Protein 6B2Y (pdb70)

Foldseek 3Di:
DWFQFPVRDIWDADPAFQAEEEAAALCLQLQLLQQFQCSCRRYQEYACCCCPVAVLVVVQCCVVPVCVLVRAHDDVPDVSNPDDVPVPSPGREYEEEDDVVVPVSCVVVPRIYHYAFCAFAVPVGLLVRLCRCCVRNVRNVSSVVVSVLLVVLLCVQQVPLVPDDLVVAFEEAEAEQQQQDDFGRKGFECHQCVNLCVSLNHHYPCNVVDPGGIDGDHLVVVQVVLTQAYEYEHDDDQPDPGAGAHWHQAADQVSRVVNQVVSCPDPSSVVRPNSVVFRYKYFYNCLSTHSVVSLVSQVSNCSRCVPVCVVPDSVVSVQCSCVPRHNGGGHIGGMHGD/DWDQFPVRDIWDADPAFQAEEEAAQVCLQLQQLQQFQRSCRRHQAYACCCCPVAVLVVVLCCVVVVCSVVHHHPVDLVCPCVSVGQAYEEEPVSVVVCVVVVRTYHYAFCAAQNVPGLLVRLCRCCVRNVRNVSSVVVSVLLVVLLCLQCVPQVPDDLVPAFEEWEWEQFFLDLDTAKGFENTQCVVLCVSLNHHYPCHVPDPGGIDGDDLVVVQVVLTLAYEYEEDDDFPDDGQGAHWHQAADLVRRQVSVVVSCPDPSSVPRPCSVVFRYKYFYNCLSTHSVVSLVSQVSNCSRPVVSCVVPDSVVSVQVSCVNGHNGGRHIGGMHTHD

Secondary structure (DSSP, 8-state):
-EEE-TTS-EEE--S----EEESSGGGHHHHHTTSTT-TTTTEEEEETHHHHH-HHHHHHHHHH-GGGGGSPEESS----B--SS--TT--SEEEEE---HHHHHHHHTT--EEEE-SSS-HHHHHHHHHHHHHHHTT-HHHHHHHHHHHHHHHHHHHHHHTTS-GGGSPEEEEETTTTTSSSS-EEE-SSTHHHHHHHTT-EETTGGG-SSSEEE--HHHHHHH--SEEEEEE-BPTT-SS-S-B-BTT--HHHHHHHHHHHHTSTTGGG-HHHHTT-EEEEEGGGGG-GGGHHHHHHHHHHH-TTTTTT--HHHHHHHHHHHH-SS---SBSEEE-/-EEE-TTS-EEEPPS----EEESSGGGHHHHHTTSTT-TTTTEEEE-THHHHH-HHHHHHHHHH-GGGGGSPB---TTGGGGG--SEEEEE--HHHHHHHTT--EEEE-SSSSHHHHHHHHHHHHHHHTT-HHHHHHHHHHHHHHHHHHHHHHTT--GGGSPEEEEETTTTSSS---EEE-SSTHHHHHHHTT-EETTTTT-SSSEEE--HHHHHHH--SEEEEEE-BPTT-SS-S-B-BTT--HHHHHHHHHHHHTSTTGGG-HHHHTT-EEEEEGGGGGSGGGHHHHHHHHHHHSTTTTTT--HHHHHHHHHHHH-SS---SBSEEE--

Radius of gyration: 27.74 Å; Cα contacts (8 Å, |Δi|>4): 1372; chains: 2; bounding box: 59×57×84 Å

Organism: Yersinia pestis (NCBI:txid632)

Nearest PDB structures (foldseek):
  6b2y-assembly2_B  TM=1.003E+00  e=1.185E-76  Yersinia pestis
  6b2x-assembly2_B  TM=9.820E-01  e=2.116E-69  Yersinia pestis
  6b2y-assembly1_A  TM=9.822E-01  e=1.442E-68  Yersinia pestis
  6b2x-assembly1_A  TM=9.790E-01  e=1.641E-66  Yersinia pestis
  4mo9-assembly1_A  TM=8.850E-01  e=3.840E-32  Veillonella parvula DSM 2008

Solvent-accessible surface area: 27717 Å² total; per-residue (Å²): 91,34,2,39,7,37,51,51,69,107,13,92,12,52,92,169,3,101,94,0,0,0,8,44,0,34,4,2,8,0,0,1,2,2,15,33,124,118,2,9,88,4,9,19,0,1,25,0,26,0,73,115,86,5,60,3,16,16,32,48,6,94,88,122,23,94,97,1,75,143,16,38,6,3,46,125,57,37,126,48,6,70,6,114,167,78,35,102,25,108,17,41,0,0,0,15,11,38,134,133,161,30,22,134,55,4,92,178,77,64,24,25,2,0,31,0,2,1,44,33,24,1,42,76,25,0,1,5,0,0,19,5,0,0,26,0,0,65,70,94,109,71,2,29,70,0,2,38,22,0,18,90,7,0,30,103,0,21,62,51,7,50,102,15,61,100,134,150,39,19,20,0,0,0,2,13,123,1,16,41,75,156,135,36,3,18,1,0,1,102,3,0,0,1,16,0,0,47,16,0,0,4,71,4,28,0,86,140,78,17,133,31,21,71,29,80,6,91,37,119,111,0,55,77,42,157,3,77,9,0,0,0,0,5,28,64,33,46,77,50,150,51,82,13,0,17,0,0,7,91,1,65,85,126,59,0,52,58,12,0,87,159,4,11,48,61,183,16,1,60,95,6,79,1,21,102,88,59,78,3,16,0,0,8,16,9,1,32,20,0,1,15,0,0,0,0,0,0,2,0,0,63,16,15,21,88,155,85,2,78,138,14,68,8,138,116,7,16,54,32,0,21,92,112,14,18,15,12,137,37,45,43,12,13,31,29,106,56,116,84,18,94,6,44,48,55,66,106,7,89,16,35,87,49,5,64,77,0,0,0,13,50,0,40,8,2,9,1,0,1,1,1,14,21,111,84,2,10,85,14,12,27,0,0,69,6,13,0,73,133,111,5,60,5,17,13,36,42,6,93,86,108,31,83,90,0,35,136,15,34,47,37,95,66,87,126,116,0,76,104,30,90,11,29,0,0,0,19,14,96,159,33,20,115,48,0,82,149,50,65,18,28,2,0,30,0,2,5,113,78,24,0,58,150,29,2,30,62,0,0,96,9,0,0,91,0,0,78,33,58,9,27,0,24,2,0,15,27,5,9,63,17,5,6,14,75,0,24,26,36,8,121,153,32,68,124,130,146,42,18,19,0,0,0,2,20,135,1,9,48,61,171,140,42,1,22,2,0,1,129,1,7,0,0,2,0,0,56,44,0,1,3,53,2,28,0,58,133,100,26,145,34,41,96,26,104,11,95,40,123,127,1,47,69,45,150,4,76,5,0,0,0,0,5,32,61,38,36,84,61,145,57,86,12,1,18,0,0,5,90,1,57,73,130,69,0,29,64,13,0,77,162,8,11,48,52,180,9,0,59,90,5,77,2,22,101,84,49,78,1,18,0,0,9,13,15,3,18,22,0,1,16,0,0,1,0,0,0,2,0,0,58,14,12,13,87,149,69,4,80,132,14,52,8,114,128,8,14,48,24,0,21,61,18,7,19,7,8,120,43,40,39,14,12,45,22,84,20,190

InterPro domains:
  IPR002491 ABC transporter periplasmic binding domain [PF01497] (113-329)
  IPR002491 ABC transporter periplasmic binding domain [PS50983] (57-358)
  IPR050902 ABC Transporter Solute-Binding [PTHR30535] (15-379)

B-factor: mean 31.16, std 11.43, range [12.39, 84.7]

Sequence (669 aa):
ATVTDMAGRTVTIPAKVERILLGEGRLFYAVSLLEGNKPLDRIVGWQGDFRKLDPQTYAIYKAKFPQIDQIPLIGNTTDSISPEKVLTLNPDIAIFGLSSELVKQLEKAGVPVVFVDFRNSPLKNTLPSMRLLGKALHREQQAENYINFYQDNVDKVTDITNKIPEDKKPSVFIELRAGASEECCGTAGKGNMGDFIDQAGGNNIAKNLLPGSLGTVNLEKVLAAKPDIYIASGGKSPGSDAPGVVLGAQVTPEQAQASLQKILGRKGINTLSAVNTGHSYAIWHNYYNSPYNVLAIQSFAKWFYPEQFADLDPKKTMDSLYSQFLAVEPSGTYWIEAATVTDMAGRTVTIPAKVERILLGEGRLFYAVSLLEGNKPLDRIVGWQGDFRKLDPQTYAIYKAKFPQIDQIPLIISPEKVLTLNPDIAIFGLELVKQLEKAGVPVVFVDFRNSPLKNTLPSMRLLGKALHREQQAENYINFYQDNVDKVTDITNKIPEDKKPSVFIELRAGASEECCGTAGKGNMGDFIDQAGGNNIAKNLLPGSLGTVNLEKVLAAKPDIYIASGGKSPGSDAPGVVLGAQVTPEQAQASLQKILGRKGINTLSAVNTGHSYAIWHNYYNSPYNVLAIQSFAKWFYPEQFADLDPKKTMDSLYSQFLAVEPSGTYWIEAK

Structure (mmCIF, N/CA/C/O backbone):
data_6B2Y
#
_entry.id   6B2Y
#
_cell.length_a   46.371
_cell.length_b   97.012
_cell.length_c   74.284
_cell.angle_alpha   90.00
_cell.angle_beta   100.69
_cell.angle_gamma   90.00
#
_symmetry.space_group_name_H-M   'P 1 21 1'
#
loop_
_entity.id
_entity.type
_entity.pdbx_description
1 polymer 'Solute-binding periplasmic protein of iron/siderophore ABC transporter'
2 non-polymer 'SODIUM ION'
3 water water
#
loop_
_atom_site.group_PDB
_atom_site.id
_atom_site.type_symbol
_atom_site.label_atom_id
_atom_site.label_alt_id
_atom_site.label_comp_id
_atom_site.label_asym_id
_atom_site.label_entity_id
_atom_site.label_seq_id
_atom_site.pdbx_PDB_ins_code
_atom_site.Cartn_x
_atom_site.Cartn_y
_atom_site.Cartn_z
_atom_site.occupancy
_atom_site.B_iso_or_equiv
_atom_site.auth_seq_id
_atom_site.auth_comp_id
_atom_site.auth_asym_id
_atom_site.auth_atom_id
_atom_site.pdbx_PDB_model_num
ATOM 1 N N . ALA A 1 39 ? 33.314 22.053 19.540 1.00 43.03 1 ALA A N 1
ATOM 2 C CA . ALA A 1 39 ? 34.413 21.707 20.424 1.00 31.09 1 ALA A CA 1
ATOM 3 C C . ALA A 1 39 ? 35.096 22.962 20.951 1.00 27.21 1 ALA A C 1
ATOM 4 O O . ALA A 1 39 ? 36.071 22.861 21.677 1.00 30.17 1 ALA A O 1
ATOM 6 N N . THR A 1 40 ? 34.601 24.142 20.582 1.00 27.03 2 THR A N 1
ATOM 7 C CA . THR A 1 40 ? 35.107 25.384 21.147 1.00 26.35 2 THR A CA 1
ATOM 8 C C . THR A 1 40 ? 34.002 26.130 21.887 1.00 26.51 2 THR A C 1
ATOM 9 O O . THR A 1 40 ? 32.812 25.806 21.783 1.00 24.41 2 THR A O 1
ATOM 13 N N . VAL A 1 41 ? 34.423 27.125 22.673 1.00 20.80 3 VAL A N 1
ATOM 14 C CA . VAL A 1 41 ? 33.534 28.157 23.193 1.00 20.93 3 VAL A CA 1
ATOM 15 C C . VAL A 1 41 ? 34.161 29.511 22.880 1.00 23.64 3 VAL A C 1
ATOM 16 O O . VAL A 1 41 ? 35.381 29.642 22.783 1.00 23.39 3 VAL A O 1
ATOM 20 N N . THR A 1 42 ? 33.322 30.515 22.676 1.00 19.28 4 THR A N 1
ATOM 21 C CA . THR A 1 42 ? 33.775 31.899 22.665 1.00 19.79 4 THR A CA 1
ATOM 22 C C . THR A 1 42 ? 33.463 32.468 24.044 1.00 20.02 4 THR A C 1
ATOM 23 O O . THR A 1 42 ? 32.296 32.478 24.458 1.00 19.22 4 THR A O 1
ATOM 27 N N . ASP A 1 43 ? 34.487 32.934 24.758 1.00 19.68 5 ASP A N 1
ATOM 28 C CA . ASP A 1 43 ? 34.231 33.324 26.143 1.00 20.66 5 ASP A CA 1
ATOM 29 C C . ASP A 1 43 ? 33.916 34.823 26.244 1.00 19.50 5 ASP A C 1
ATOM 30 O O . ASP A 1 43 ? 33.765 35.528 25.241 1.00 18.91 5 ASP A O 1
ATOM 35 N N . MET A 1 44 ? 33.778 35.316 27.480 1.00 18.19 6 MET A N 1
ATOM 36 C CA . MET A 1 44 ? 33.326 36.696 27.648 1.00 19.26 6 MET A CA 1
ATOM 37 C C . MET A 1 44 ? 34.411 37.706 27.314 1.00 21.29 6 MET A C 1
ATOM 38 O O . MET A 1 44 ? 34.111 38.900 27.190 1.00 22.67 6 MET A O 1
ATOM 43 N N . ALA A 1 45 ? 35.653 37.257 27.148 1.00 19.99 7 ALA A N 1
ATOM 44 C CA . ALA A 1 45 ? 36.716 38.104 26.621 1.00 21.06 7 ALA A CA 1
ATOM 45 C C . ALA A 1 45 ? 36.792 38.062 25.096 1.00 25.64 7 ALA A C 1
ATOM 46 O O . ALA A 1 45 ? 37.605 38.784 24.503 1.00 25.68 7 ALA A O 1
ATOM 48 N N . GLY A 1 46 ? 35.958 37.251 24.453 1.00 20.72 8 GLY A N 1
ATOM 49 C CA . GLY A 1 46 ? 36.015 37.074 23.017 1.00 19.97 8 GLY A CA 1
ATOM 50 C C . GLY A 1 46 ? 37.061 36.091 22.555 1.00 23.39 8 GLY A C 1
ATOM 51 O O . GLY A 1 46 ? 37.281 35.966 21.343 1.00 23.29 8 GLY A O 1
ATOM 52 N N . ARG A 1 47 ? 37.729 35.406 23.481 1.00 18.88 9 ARG A N 1
ATOM 53 C CA . ARG A 1 47 ? 38.682 34.367 23.118 1.00 17.13 9 ARG A CA 1
ATOM 54 C C . ARG A 1 47 ? 37.959 33.112 22.659 1.00 26.10 9 ARG A C 1
ATOM 55 O O . ARG A 1 47 ? 36.853 32.799 23.120 1.00 22.00 9 ARG A O 1
ATOM 63 N N . THR A 1 48 ? 38.601 32.372 21.760 1.00 20.61 10 THR A N 1
ATOM 64 C CA . THR A 1 48 ? 38.062 31.100 21.309 1.00 20.46 10 THR A CA 1
ATOM 65 C C . THR A 1 48 ? 38.906 29.994 21.917 1.00 27.52 10 THR A C 1
ATOM 66 O O . THR A 1 48 ? 40.132 29.987 21.764 1.00 25.38 10 THR A O 1
ATOM 70 N N . VAL A 1 49 ? 38.247 29.095 22.645 1.00 23.33 11 VAL A N 1
ATOM 71 C CA . VAL A 1 49 ? 38.875 28.128 23.535 1.00 25.63 11 VAL A CA 1
ATOM 72 C C . VAL A 1 49 ? 38.361 26.742 23.185 1.00 26.55 11 VAL A C 1
ATOM 73 O O . VAL A 1 49 ? 37.149 26.520 23.174 1.00 25.05 11 VAL A O 1
ATOM 77 N N . THR A 1 50 ? 39.269 25.800 22.935 1.00 25.93 12 THR A N 1
ATOM 78 C CA . THR A 1 50 ? 38.846 24.417 22.735 1.00 23.84 12 THR A CA 1
ATOM 79 C C . THR A 1 50 ? 38.552 23.754 24.080 1.00 29.91 12 THR A C 1
ATOM 80 O O . THR A 1 50 ? 39.346 23.866 25.024 1.00 30.33 12 THR A O 1
ATOM 84 N N . ILE A 1 51 ? 37.422 23.054 24.155 1.00 26.89 13 ILE A N 1
ATOM 85 C CA . ILE A 1 51 ? 36.922 22.456 25.387 1.00 27.60 13 ILE A CA 1
ATOM 86 C C . ILE A 1 51 ? 36.868 20.946 25.195 1.00 29.81 13 ILE A C 1
ATOM 87 O O . ILE A 1 51 ? 36.336 20.482 24.185 1.00 29.41 13 ILE A O 1
ATOM 92 N N . PRO A 1 52 ? 37.358 20.146 26.140 1.00 30.77 14 PRO A N 1
ATOM 93 C CA . PRO A 1 52 ? 37.225 18.690 26.006 1.00 29.91 14 PRO A CA 1
ATOM 94 C C . PRO A 1 52 ? 35.775 18.255 26.138 1.00 29.90 14 PRO A C 1
ATOM 95 O O . PRO A 1 52 ? 34.977 18.869 26.851 1.00 29.54 14 PRO A O 1
ATOM 99 N N . ALA A 1 53 ? 35.441 17.165 25.443 1.00 30.18 15 ALA A N 1
ATOM 100 C CA . ALA A 1 53 ? 34.068 16.672 25.448 1.00 29.74 15 ALA A CA 1
ATOM 101 C C . ALA A 1 53 ? 33.612 16.225 26.825 1.00 30.24 15 ALA A C 1
ATOM 102 O O . ALA A 1 53 ? 32.404 16.196 27.090 1.00 32.35 15 ALA A O 1
ATOM 104 N N . LYS A 1 54 ? 34.546 15.880 27.704 1.00 31.58 16 LYS A N 1
ATOM 105 C CA . LYS A 1 54 ? 34.248 15.453 29.062 1.00 35.37 16 LYS A CA 1
ATOM 106 C C . LYS A 1 54 ? 34.939 16.409 30.022 1.00 31.55 16 LYS A C 1
ATOM 107 O O . LYS A 1 54 ? 36.138 16.677 29.874 1.00 33.12 16 LYS A O 1
ATOM 113 N N . VAL A 1 55 ? 34.183 16.944 30.976 1.00 31.68 17 VAL A N 1
ATOM 114 C CA . VAL A 1 55 ? 34.717 17.863 31.974 1.00 29.69 17 VAL A CA 1
ATOM 115 C C . VAL A 1 55 ? 34.339 17.327 33.346 1.00 27.73 17 VAL A C 1
ATOM 116 O O . VAL A 1 55 ? 33.155 17.287 33.698 1.00 30.02 17 VAL A O 1
ATOM 120 N N . GLU A 1 56 ? 35.336 16.900 34.120 1.00 32.78 18 GLU A N 1
ATOM 121 C CA . GLU A 1 56 ? 35.075 16.448 35.478 1.00 32.02 18 GLU A CA 1
ATOM 122 C C . GLU A 1 56 ? 35.986 17.073 36.526 1.00 29.32 18 GLU A C 1
ATOM 123 O O . GLU A 1 56 ? 35.748 16.852 37.717 1.00 30.31 18 GLU A O 1
ATOM 129 N N . ARG A 1 57 ? 37.006 17.839 36.135 1.00 29.90 19 ARG A N 1
ATOM 130 C CA . ARG A 1 57 ? 37.952 18.453 37.068 1.00 32.26 19 ARG A CA 1
ATOM 131 C C . ARG A 1 57 ? 38.055 19.947 36.765 1.00 27.65 19 ARG A C 1
ATOM 132 O O . ARG A 1 57 ? 38.801 20.350 35.869 1.00 31.78 19 ARG A O 1
ATOM 140 N N . ILE A 1 58 ? 37.326 20.764 37.529 1.00 26.99 20 ILE A N 1
ATOM 141 C CA . ILE A 1 58 ? 37.220 22.205 37.295 1.00 21.83 20 ILE A CA 1
ATOM 142 C C . ILE A 1 58 ? 38.071 22.952 38.309 1.00 25.61 20 ILE A C 1
ATOM 143 O O . ILE A 1 58 ? 37.999 22.673 39.512 1.00 25.65 20 ILE A O 1
ATOM 148 N N . LEU A 1 59 ? 38.841 23.928 37.831 1.00 22.33 21 LEU A N 1
ATOM 149 C CA . LEU A 1 59 ? 39.634 24.811 38.678 1.00 26.69 21 LEU A CA 1
ATOM 150 C C . LEU A 1 59 ? 38.980 26.186 38.697 1.00 24.30 21 LEU A C 1
ATOM 151 O O . LEU A 1 59 ? 38.787 26.794 37.642 1.00 25.32 21 LEU A O 1
ATOM 156 N N . LEU A 1 60 ? 38.666 26.688 39.880 1.00 23.03 22 LEU A N 1
ATOM 157 C CA . LEU A 1 60 ? 38.079 28.017 40.006 1.00 24.74 22 LEU A CA 1
ATOM 158 C C . LEU A 1 60 ? 39.195 29.018 40.287 1.00 21.76 22 LEU A C 1
ATOM 159 O O . LEU A 1 60 ? 39.729 29.064 41.403 1.00 22.55 22 LEU A O 1
ATOM 164 N N . GLY A 1 61 ? 39.536 29.821 39.274 1.00 20.98 23 GLY A N 1
ATOM 165 C CA . GLY A 1 61 ? 40.611 30.800 39.392 1.00 23.12 23 GLY A CA 1
ATOM 166 C C . GLY A 1 61 ? 40.286 31.969 40.303 1.00 28.89 23 GLY A C 1
ATOM 167 O O . GLY A 1 61 ? 41.207 32.634 40.796 1.00 27.39 23 GLY A O 1
ATOM 168 N N . GLU A 1 62 ? 38.999 32.257 40.494 1.00 25.62 24 GLU A N 1
ATOM 169 C CA . GLU A 1 62 ? 38.494 33.139 41.545 1.00 25.18 24 GLU A CA 1
ATOM 170 C C . GLU A 1 62 ? 37.475 32.344 42.352 1.00 22.41 24 GLU A C 1
ATOM 171 O O . GLU A 1 62 ? 36.533 31.783 41.785 1.00 21.48 24 GLU A O 1
ATOM 177 N N . GLY A 1 63 ? 37.677 32.270 43.670 1.00 24.04 25 GLY A N 1
ATOM 178 C CA . GLY A 1 63 ? 36.925 31.311 44.469 1.00 23.59 25 GLY A CA 1
ATOM 179 C C . GLY A 1 63 ? 35.425 31.531 44.408 1.00 21.96 25 GLY A C 1
ATOM 180 O O . GLY A 1 63 ? 34.642 30.574 44.398 1.00 23.82 25 GLY A O 1
ATOM 181 N N . ARG A 1 64 ? 35.004 32.785 44.352 1.00 23.94 26 ARG A N 1
ATOM 182 C CA . ARG A 1 64 ? 33.581 33.078 44.391 1.00 21.59 26 ARG A CA 1
ATOM 183 C C . ARG A 1 64 ? 32.883 32.792 43.063 1.00 20.54 26 ARG A C 1
ATOM 184 O O . ARG A 1 64 ? 31.659 32.910 42.989 1.00 18.39 26 ARG A O 1
ATOM 192 N N . LEU A 1 65 ? 33.611 32.349 42.035 1.00 22.53 27 LEU A N 1
ATOM 193 C CA . LEU A 1 65 ? 32.939 31.787 40.863 1.00 19.93 27 LEU A CA 1
ATOM 194 C C . LEU A 1 65 ? 32.194 30.508 41.205 1.00 20.02 27 LEU A C 1
ATOM 195 O O . LEU A 1 65 ? 31.403 30.020 40.391 1.00 19.60 27 LEU A O 1
ATOM 200 N N . PHE A 1 66 ? 32.409 29.961 42.403 1.00 19.05 28 PHE A N 1
ATOM 201 C CA . PHE A 1 66 ? 31.607 28.841 42.857 1.00 21.71 28 PHE A CA 1
ATOM 202 C C . PHE A 1 66 ? 30.119 29.163 42.837 1.00 20.59 28 PHE A C 1
ATOM 203 O O . PHE A 1 66 ? 29.303 28.277 42.562 1.00 21.80 28 PHE A O 1
ATOM 211 N N . TYR A 1 67 ? 29.735 30.416 43.112 1.00 19.28 29 TYR A N 1
ATOM 212 C CA . TYR A 1 67 ? 28.310 30.746 43.065 1.00 22.57 29 TYR A CA 1
ATOM 213 C C . TYR A 1 67 ? 27.734 30.395 41.701 1.00 20.07 29 TYR A C 1
ATOM 214 O O . TYR A 1 67 ? 26.671 29.775 41.605 1.00 20.75 29 TYR A O 1
ATOM 223 N N . ALA A 1 68 ? 28.431 30.782 40.633 1.00 19.65 30 ALA A N 1
ATOM 224 C CA . ALA A 1 68 ? 27.915 30.524 39.292 1.00 18.54 30 ALA A CA 1
ATOM 225 C C . ALA A 1 68 ? 27.906 29.037 38.986 1.00 19.89 30 ALA A C 1
ATOM 226 O O . ALA A 1 68 ? 26.928 28.513 38.437 1.00 19.78 30 ALA A O 1
ATOM 228 N N . VAL A 1 69 ? 28.968 28.332 39.376 1.00 18.92 31 VAL A N 1
ATOM 229 C CA . VAL A 1 69 ? 29.058 26.905 39.090 1.00 20.37 31 VAL A CA 1
ATOM 230 C C . VAL A 1 69 ? 28.016 26.130 39.886 1.00 21.06 31 VAL A C 1
ATOM 231 O O . VAL A 1 69 ? 27.444 25.156 39.376 1.00 20.93 31 VAL A O 1
ATOM 235 N N . SER A 1 70 ? 27.708 26.575 41.110 1.00 21.05 32 SER A N 1
ATOM 236 C CA . SER A 1 70 ? 26.708 25.890 41.933 1.00 24.54 32 SER A CA 1
ATOM 237 C C . SER A 1 70 ? 25.347 25.800 41.244 1.00 26.58 32 SER A C 1
ATOM 238 O O . SER A 1 70 ? 24.598 24.839 41.485 1.00 22.39 32 SER A O 1
ATOM 241 N N . LEU A 1 71 ? 25.001 26.780 40.391 1.00 20.29 33 LEU A N 1
ATOM 242 C CA . LEU A 1 71 ? 23.706 26.756 39.715 1.00 23.27 33 LEU A CA 1
ATOM 243 C C . LEU A 1 71 ? 23.596 25.650 38.676 1.00 22.02 33 LEU A C 1
ATOM 244 O O . LEU A 1 71 ? 22.483 25.360 38.221 1.00 24.02 33 LEU A O 1
ATOM 249 N N . LEU A 1 72 ? 24.710 25.025 38.290 1.00 20.22 34 LEU A N 1
ATOM 250 C CA . LEU A 1 72 ? 24.718 24.017 37.240 1.00 23.29 34 LEU A CA 1
ATOM 251 C C . LEU A 1 72 ? 24.874 22.605 37.772 1.00 24.45 34 LEU A C 1
ATOM 252 O O . LEU A 1 72 ? 24.626 21.648 37.025 1.00 25.69 34 LEU A O 1
ATOM 257 N N . GLU A 1 73 ? 25.269 22.456 39.035 1.00 22.50 35 GLU A N 1
ATOM 258 C CA . GLU A 1 73 ? 25.745 21.188 39.575 1.00 27.99 35 GLU A CA 1
ATOM 259 C C . GLU A 1 73 ? 24.692 20.421 40.360 1.00 28.97 35 GLU A C 1
ATOM 260 O O . GLU A 1 73 ? 24.983 19.313 40.828 1.00 28.72 35 GLU A O 1
ATOM 266 N N . GLY A 1 74 ? 23.495 20.984 40.529 1.00 30.55 36 GLY A N 1
ATOM 267 C CA . GLY A 1 74 ? 22.408 20.256 41.172 1.00 32.25 36 GLY A CA 1
ATOM 268 C C . GLY A 1 74 ? 22.741 19.851 42.603 1.00 31.48 36 GLY A C 1
ATOM 269 O O . GLY A 1 74 ? 23.219 20.652 43.417 1.00 28.23 36 GLY A O 1
ATOM 270 N N . ASN A 1 75 ? 22.477 18.576 42.903 1.00 28.66 37 ASN A N 1
ATOM 271 C CA . ASN A 1 75 ? 22.700 17.916 44.189 1.00 33.15 37 ASN A CA 1
ATOM 272 C C . ASN A 1 75 ? 24.161 17.631 44.501 1.00 30.81 37 ASN A C 1
ATOM 273 O O . ASN A 1 75 ? 24.444 17.123 45.597 1.00 32.98 37 ASN A O 1
ATOM 278 N N . LYS A 1 76 ? 25.093 17.895 43.589 1.00 29.25 38 LYS A N 1
ATOM 279 C CA . LYS A 1 76 ? 26.499 17.545 43.789 1.00 27.88 38 LYS A CA 1
ATOM 280 C C . LYS A 1 76 ? 27.388 18.754 43.520 1.00 23.32 38 LYS A C 1
ATOM 281 O O . LYS A 1 76 ? 28.257 18.722 42.650 1.00 25.62 38 LYS A O 1
ATOM 287 N N . PRO A 1 77 ? 27.236 19.819 44.316 1.00 26.58 39 PRO A N 1
ATOM 288 C CA . PRO A 1 77 ? 27.913 21.090 43.994 1.00 26.67 39 PRO A CA 1
ATOM 289 C C . PRO A 1 77 ? 29.427 21.013 43.978 1.00 26.47 39 PRO A C 1
ATOM 290 O O . PRO A 1 77 ? 30.071 21.783 43.256 1.00 25.46 39 PRO A O 1
ATOM 294 N N . LEU A 1 78 ? 30.031 20.122 44.764 1.00 23.07 40 LEU A N 1
ATOM 295 C CA . LEU A 1 78 ? 31.483 20.115 44.912 1.00 24.10 40 LEU A CA 1
ATOM 296 C C . LEU A 1 78 ? 32.166 19.025 44.112 1.00 23.40 40 LEU A C 1
ATOM 297 O O . LEU A 1 78 ? 33.400 18.996 44.054 1.00 24.99 40 LEU A O 1
ATOM 302 N N . ASP A 1 79 ? 31.388 18.153 43.470 1.00 25.47 41 ASP A N 1
ATOM 303 C CA . ASP A 1 79 ? 31.909 16.922 42.882 1.00 32.00 41 ASP A CA 1
ATOM 304 C C . ASP A 1 79 ? 33.030 17.163 41.868 1.00 33.46 41 ASP A C 1
ATOM 305 O O . ASP A 1 79 ? 33.952 16.344 41.753 1.00 29.77 41 ASP A O 1
ATOM 310 N N . ARG A 1 80 ? 32.963 18.249 41.093 1.00 27.20 42 ARG A N 1
ATOM 311 C CA . ARG A 1 80 ? 33.923 18.467 40.018 1.00 25.15 42 ARG A CA 1
ATOM 312 C C . ARG A 1 80 ? 34.936 19.561 40.321 1.00 23.97 42 ARG A C 1
ATOM 313 O O . ARG A 1 80 ? 35.724 19.906 39.443 1.00 27.05 42 ARG A O 1
ATOM 321 N N . ILE A 1 81 ? 34.927 20.123 41.526 1.00 24.11 43 ILE A N 1
ATOM 322 C CA . ILE A 1 81 ? 35.881 21.163 41.904 1.00 25.93 43 ILE A CA 1
ATOM 323 C C . ILE A 1 81 ? 37.152 20.501 42.419 1.00 29.13 43 ILE A C 1
ATOM 324 O O . ILE A 1 81 ? 37.149 19.912 43.501 1.00 28.41 43 ILE A O 1
ATOM 329 N N . VAL A 1 82 ? 38.254 20.634 41.674 1.00 29.26 44 VAL A N 1
ATOM 330 C CA . VAL A 1 82 ? 39.523 20.044 42.108 1.00 31.79 44 VAL A CA 1
ATOM 331 C C . VAL A 1 82 ? 40.487 21.074 42.677 1.00 31.58 44 VAL A C 1
ATOM 332 O O . VAL A 1 82 ? 41.619 20.720 43.047 1.00 31.08 44 VAL A O 1
ATOM 336 N N . GLY A 1 83 ? 40.073 22.335 42.773 1.00 27.87 45 GLY A N 1
ATOM 337 C CA . GLY A 1 83 ? 40.895 23.377 43.358 1.00 28.83 45 GLY A CA 1
ATOM 338 C C . GLY A 1 83 ? 40.212 24.719 43.226 1.00 28.48 45 GLY A C 1
ATOM 339 O O . GLY A 1 83 ? 39.497 24.948 42.244 1.00 25.04 45 GLY A O 1
ATOM 340 N N . TRP A 1 84 ? 40.405 25.615 44.188 1.00 26.72 46 TRP A N 1
ATOM 341 C CA . TRP A 1 84 ? 39.826 26.937 44.016 1.00 23.21 46 TRP A CA 1
ATOM 342 C C . TRP A 1 84 ? 40.692 27.981 44.697 1.00 30.40 46 TRP A C 1
ATOM 343 O O . TRP A 1 84 ? 41.344 27.717 45.712 1.00 31.71 46 TRP A O 1
ATOM 354 N N . GLN A 1 85 ? 40.686 29.170 44.105 1.00 26.15 47 GLN A N 1
ATOM 355 C CA . GLN A 1 85 ? 41.290 30.341 44.715 1.00 28.56 47 GLN A CA 1
ATOM 356 C C . GLN A 1 85 ? 40.621 30.638 46.059 1.00 28.78 47 GLN A C 1
ATOM 357 O O . GLN A 1 85 ? 39.467 30.282 46.297 1.00 25.83 47 GLN A O 1
ATOM 363 N N . GLY A 1 86 ? 41.363 31.302 46.948 1.00 25.26 48 GLY A N 1
ATOM 364 C CA . GLY A 1 86 ? 40.982 31.355 48.355 1.00 27.99 48 GLY A CA 1
ATOM 365 C C . GLY A 1 86 ? 39.817 32.265 48.698 1.00 28.95 48 GLY A C 1
ATOM 366 O O . GLY A 1 86 ? 39.396 32.268 49.861 1.00 26.74 48 GLY A O 1
ATOM 367 N N . ASP A 1 87 ? 39.278 33.025 47.739 1.00 26.32 49 ASP A N 1
ATOM 368 C CA . ASP A 1 87 ? 38.272 34.029 48.086 1.00 24.73 49 ASP A CA 1
ATOM 369 C C . ASP A 1 87 ? 37.000 33.425 48.675 1.00 24.11 49 ASP A C 1
ATOM 370 O O . ASP A 1 87 ? 36.311 34.082 49.461 1.00 22.54 49 ASP A O 1
ATOM 375 N N . PHE A 1 88 ? 36.615 32.220 48.259 1.00 21.57 50 PHE A N 1
ATOM 376 C CA . PHE A 1 88 ? 35.359 31.684 48.765 1.00 22.52 50 PHE A CA 1
ATOM 377 C C . PHE A 1 88 ? 35.473 31.350 50.250 1.00 22.58 50 PHE A C 1
ATOM 378 O O . PHE A 1 88 ? 34.652 31.788 51.067 1.00 22.49 50 PHE A O 1
ATOM 386 N N . ARG A 1 89 ? 36.495 30.585 50.625 1.00 21.00 51 ARG A N 1
ATOM 387 C CA . ARG A 1 89 ? 36.622 30.225 52.040 1.00 21.75 51 ARG A CA 1
ATOM 388 C C . ARG A 1 89 ? 36.972 31.436 52.902 1.00 23.30 51 ARG A C 1
ATOM 389 O O . ARG A 1 89 ? 36.458 31.582 54.019 1.00 23.58 51 ARG A O 1
ATOM 397 N N . LYS A 1 90 ? 37.844 32.308 52.403 1.00 23.13 52 LYS A N 1
ATOM 398 C CA . LYS A 1 90 ? 38.391 33.381 53.226 1.00 23.85 52 LYS A CA 1
ATOM 399 C C . LYS A 1 90 ? 37.481 34.604 53.285 1.00 30.17 52 LYS A C 1
ATOM 400 O O . LYS A 1 90 ? 37.365 35.247 54.341 1.00 27.31 52 LYS A O 1
ATOM 406 N N . LEU A 1 91 ? 36.824 34.944 52.175 1.00 25.76 53 LEU A N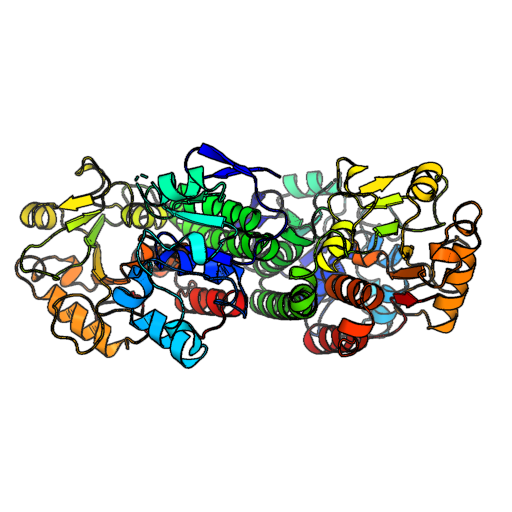 1
ATOM 407 C CA . LEU A 1 91 ? 35.991 36.137 52.134 1.00 26.16 53 LEU A CA 1
ATOM 408 C C . LEU A 1 91 ? 34.505 35.834 52.248 1.00 23.90 53 LEU A C 1
ATOM 409 O O . LEU A 1 91 ? 33.718 36.756 52.494 1.00 29.24 53 LEU A O 1
ATOM 414 N N . ASP A 1 92 ? 34.095 34.579 52.107 1.00 22.73 54 ASP A N 1
ATOM 415 C CA . ASP A 1 92 ? 32.719 34.169 52.388 1.00 20.50 54 ASP A CA 1
ATOM 416 C C . ASP A 1 92 ? 32.703 32.958 53.317 1.00 23.13 54 ASP A C 1
ATOM 417 O O . ASP A 1 92 ? 32.133 31.915 52.985 1.00 18.85 54 ASP A O 1
ATOM 422 N N . PRO A 1 93 ? 33.286 33.081 54.518 1.00 24.95 55 PRO A N 1
ATOM 423 C CA . PRO A 1 93 ? 33.278 31.943 55.459 1.00 20.47 55 PRO A CA 1
ATOM 424 C C . PRO A 1 93 ? 31.894 31.449 55.842 1.00 25.09 55 PRO A C 1
ATOM 425 O O . PRO A 1 93 ? 31.738 30.259 56.164 1.00 24.13 55 PRO A O 1
ATOM 429 N N . GLN A 1 94 ? 30.885 32.324 55.856 1.00 20.36 56 GLN A N 1
ATOM 430 C CA . GLN A 1 94 ? 29.554 31.883 56.250 1.00 22.50 56 GLN A CA 1
ATOM 431 C C . GLN A 1 94 ? 28.979 30.891 55.248 1.00 24.04 56 GLN A C 1
ATOM 432 O O . GLN A 1 94 ? 28.477 29.830 55.634 1.00 25.42 56 GLN A O 1
ATOM 438 N N . THR A 1 95 ? 29.007 31.228 53.954 1.00 23.96 57 THR A N 1
ATOM 439 C CA . THR A 1 95 ? 28.528 30.276 52.957 1.00 22.55 57 THR A CA 1
ATOM 440 C C . THR A 1 95 ? 29.349 28.996 52.994 1.00 22.06 57 THR A C 1
ATOM 441 O O . THR A 1 95 ? 28.795 27.898 52.901 1.00 25.82 57 THR A O 1
ATOM 445 N N . TYR A 1 96 ? 30.669 29.123 53.144 1.00 21.69 58 TYR A N 1
ATOM 446 C CA . TYR A 1 96 ? 31.522 27.943 53.243 1.00 24.04 58 TYR A CA 1
ATOM 447 C C . TYR A 1 96 ? 31.064 27.039 54.389 1.00 25.38 58 TYR A C 1
ATOM 448 O O . TYR A 1 96 ? 31.010 25.810 54.239 1.00 26.30 58 TYR A O 1
ATOM 457 N N . ALA A 1 97 ? 30.695 27.643 55.525 1.00 26.36 59 ALA A N 1
ATOM 458 C CA . ALA A 1 97 ? 30.252 26.880 56.695 1.00 27.02 59 ALA A CA 1
ATOM 459 C C . ALA A 1 97 ? 28.996 26.070 56.396 1.00 31.03 59 ALA A C 1
ATOM 460 O O . ALA A 1 97 ? 28.880 24.908 56.812 1.00 29.53 59 ALA A O 1
ATOM 462 N N . ILE A 1 98 ? 28.038 26.669 55.683 1.00 26.22 60 ILE A N 1
ATOM 463 C CA . ILE A 1 98 ? 26.787 25.979 55.402 1.00 23.85 60 ILE A CA 1
ATOM 464 C C . ILE A 1 98 ? 27.035 24.786 54.494 1.00 29.06 60 ILE A C 1
ATOM 465 O O . ILE A 1 98 ? 26.438 23.718 54.679 1.00 31.30 60 ILE A O 1
ATOM 470 N N . TYR A 1 99 ? 27.918 24.947 53.499 1.00 28.06 61 TYR A N 1
ATOM 471 C CA . TYR A 1 99 ? 28.290 23.832 52.631 1.00 24.69 61 TYR A CA 1
ATOM 472 C C . TYR A 1 99 ? 29.072 22.765 53.394 1.00 32.54 61 TYR A C 1
ATOM 473 O O . TYR A 1 99 ? 28.869 21.565 53.178 1.00 30.69 61 TYR A O 1
ATOM 482 N N . LYS A 1 100 ? 29.979 23.186 54.275 1.00 29.39 62 LYS A N 1
ATOM 483 C CA . LYS A 1 100 ? 30.778 22.223 55.036 1.00 31.74 62 LYS A CA 1
ATOM 484 C C . LYS A 1 100 ? 29.891 21.320 55.886 1.00 35.26 62 LYS A C 1
ATOM 485 O O . LYS A 1 100 ? 30.149 20.114 56.005 1.00 34.85 62 LYS A O 1
ATOM 491 N N . ALA A 1 101 ? 28.833 21.888 56.470 1.00 30.29 63 ALA A N 1
ATOM 492 C CA . ALA A 1 101 ? 27.935 21.110 57.319 1.00 34.32 63 ALA A CA 1
ATOM 493 C C . ALA A 1 101 ? 27.307 19.960 56.548 1.00 36.68 63 ALA A C 1
ATOM 494 O O . ALA A 1 101 ? 27.176 18.847 57.068 1.00 36.76 63 ALA A O 1
ATOM 496 N N . LYS A 1 102 ? 26.943 20.202 55.293 1.00 30.71 64 LYS A N 1
ATOM 497 C CA . LYS A 1 102 ? 26.321 19.192 54.450 1.00 34.34 64 LYS A CA 1
ATOM 498 C C . LYS A 1 102 ? 27.325 18.371 53.654 1.00 34.86 64 LYS A C 1
ATOM 499 O O . LYS A 1 102 ? 27.045 17.213 53.326 1.00 35.06 64 LYS A O 1
ATOM 505 N N . PHE A 1 103 ? 28.491 18.935 53.342 1.00 31.83 65 PHE A N 1
ATOM 506 C CA . PHE A 1 103 ? 29.484 18.298 52.480 1.00 32.55 65 PHE A CA 1
ATOM 507 C C . PHE A 1 103 ? 30.846 18.407 53.152 1.00 37.10 65 PHE A C 1
ATOM 508 O O . PHE A 1 103 ? 31.627 19.321 52.859 1.00 35.34 65 PHE A O 1
ATOM 516 N N . PRO A 1 104 ? 31.170 17.480 54.055 1.00 36.77 66 PRO A N 1
ATOM 517 C CA . PRO A 1 104 ? 32.431 17.600 54.803 1.00 32.55 66 PRO A CA 1
ATOM 518 C C . PRO A 1 104 ? 33.668 17.524 53.937 1.00 32.32 66 PRO A C 1
ATOM 519 O O . PRO A 1 104 ? 34.714 18.050 54.333 1.00 36.66 66 PRO A O 1
ATOM 523 N N . GLN A 1 105 ? 33.590 16.890 52.770 1.00 32.77 67 GLN A N 1
ATOM 524 C CA . GLN A 1 105 ? 34.717 16.785 51.851 1.00 36.48 67 GLN A CA 1
ATOM 525 C C . GLN A 1 105 ? 35.149 18.132 51.278 1.00 32.17 67 GLN A C 1
ATOM 526 O O . GLN A 1 105 ? 36.148 18.181 50.550 1.00 33.88 67 GLN A O 1
ATOM 532 N N . ILE A 1 106 ? 34.430 19.213 51.593 1.00 32.80 68 ILE A N 1
ATOM 533 C CA . ILE A 1 106 ? 34.840 20.541 51.142 1.00 31.81 68 ILE A CA 1
ATOM 534 C C . ILE A 1 106 ? 36.245 20.874 51.624 1.00 30.83 68 ILE A C 1
ATOM 535 O O . ILE A 1 106 ? 36.995 21.569 50.926 1.00 30.96 68 ILE A O 1
ATOM 540 N N . ASP A 1 107 ? 36.649 20.351 52.793 1.00 31.42 69 ASP A N 1
ATOM 541 C CA . ASP A 1 107 ? 37.972 20.659 53.326 1.00 35.36 69 ASP A CA 1
ATOM 542 C C . ASP A 1 107 ? 39.090 20.001 52.533 1.00 36.96 69 ASP A C 1
ATOM 543 O O . ASP A 1 107 ? 40.253 20.385 52.693 1.00 37.02 69 ASP A O 1
ATOM 548 N N . GLN A 1 108 ? 38.772 19.028 51.685 1.00 33.49 70 GLN A N 1
ATOM 549 C CA . GLN A 1 108 ? 39.773 18.371 50.862 1.00 36.68 70 GLN A CA 1
ATOM 550 C C . GLN A 1 108 ? 40.060 19.114 49.566 1.00 35.99 70 GLN A C 1
ATOM 551 O O . GLN A 1 108 ? 41.012 18.762 48.865 1.00 37.62 70 GLN A O 1
ATOM 557 N N . ILE A 1 109 ? 39.283 20.138 49.228 1.00 32.08 71 ILE A N 1
ATOM 558 C CA . ILE A 1 109 ? 39.548 20.868 47.992 1.00 30.29 71 ILE A CA 1
ATOM 559 C C . ILE A 1 109 ? 40.758 21.766 48.222 1.00 32.25 71 ILE A C 1
ATOM 560 O O . ILE A 1 109 ? 40.743 22.594 49.148 1.00 30.15 71 ILE A O 1
ATOM 565 N N . PRO A 1 110 ? 41.821 21.620 47.434 1.00 29.53 72 PRO A N 1
ATOM 566 C CA . PRO A 1 110 ? 43.022 22.438 47.647 1.00 32.96 72 PRO A CA 1
ATOM 567 C C . PRO A 1 110 ? 42.794 23.893 47.272 1.00 34.68 72 PRO A C 1
ATOM 568 O O . PRO A 1 110 ? 42.028 24.215 46.358 1.00 29.11 72 PRO A O 1
ATOM 572 N N . LEU A 1 111 ? 43.487 24.778 47.987 1.00 31.12 73 LEU A N 1
ATOM 573 C CA . LEU A 1 111 ? 43.420 26.209 47.732 1.00 35.65 73 LEU A CA 1
ATOM 574 C C . LEU A 1 111 ? 44.629 26.636 46.918 1.00 40.46 73 LEU A C 1
ATOM 575 O O . LEU A 1 111 ? 45.737 26.147 47.137 1.00 46.81 73 LEU A O 1
ATOM 580 N N . ILE A 1 112 ? 44.404 27.543 45.972 1.00 34.20 74 ILE A N 1
ATOM 581 C CA . ILE A 1 112 ? 45.444 28.061 45.096 1.00 40.14 74 ILE A CA 1
ATOM 582 C C . ILE A 1 112 ? 45.421 29.584 45.169 1.00 42.13 74 ILE A C 1
ATOM 583 O O . ILE A 1 112 ? 44.373 30.193 45.409 1.00 46.71 74 ILE A O 1
ATOM 588 N N . GLY A 1 113 ? 46.588 30.207 44.997 1.00 48.18 75 GLY A N 1
ATOM 589 C CA . GLY A 1 113 ? 46.653 31.645 44.782 1.00 50.01 75 GLY A CA 1
ATOM 590 C C . GLY A 1 113 ? 47.301 32.471 45.874 1.00 56.13 75 GLY A C 1
ATOM 591 O O . GLY A 1 113 ? 47.449 33.690 45.689 1.00 58.78 75 GLY A O 1
ATOM 592 N N . ASN A 1 114 ? 47.649 31.872 47.019 1.00 56.71 76 ASN A N 1
ATOM 593 C CA . ASN A 1 114 ? 48.505 32.493 48.045 1.00 60.71 76 ASN A CA 1
ATOM 594 C C . ASN A 1 114 ? 47.808 33.634 48.794 1.00 58.37 76 ASN A C 1
ATOM 595 O O . ASN A 1 114 ? 48.434 34.641 49.121 1.00 60.84 76 ASN A O 1
ATOM 600 N N . THR A 1 115 ? 46.515 33.480 49.086 1.00 55.46 77 THR A N 1
ATOM 601 C CA . THR A 1 115 ? 45.803 34.466 49.897 1.00 52.16 77 THR A CA 1
ATOM 602 C C . THR A 1 115 ? 45.318 33.883 51.218 1.00 49.95 77 THR A C 1
ATOM 603 O O . THR A 1 115 ? 44.580 34.557 51.947 1.00 52.29 77 THR A O 1
ATOM 607 N N . THR A 1 116 ? 45.702 32.652 51.540 1.00 53.26 78 THR A N 1
ATOM 608 C CA . THR A 1 116 ? 45.333 32.039 52.815 1.00 50.71 78 THR A CA 1
ATOM 609 C C . THR A 1 116 ? 46.543 31.377 53.460 1.00 54.62 78 THR A C 1
ATOM 610 O O . THR A 1 116 ? 47.592 31.241 52.829 1.00 55.88 78 THR A O 1
ATOM 614 N N . ASP A 1 118 ? 47.888 28.927 55.586 1.00 55.36 80 ASP A N 1
ATOM 615 C CA . ASP A 1 118 ? 48.321 28.590 54.231 1.00 52.31 80 ASP A CA 1
ATOM 616 C C . ASP A 1 118 ? 47.223 27.939 53.415 1.00 54.95 80 ASP A C 1
ATOM 617 O O . ASP A 1 118 ? 46.541 28.593 52.619 1.00 56.86 80 ASP A O 1
ATOM 622 N N . SER A 1 119 ? 47.083 26.624 53.595 1.00 54.88 81 SER A N 1
ATOM 623 C CA . SER A 1 119 ? 46.249 25.762 52.761 1.00 55.04 81 SER A CA 1
ATOM 624 C C . SER A 1 119 ? 46.629 25.869 51.282 1.00 56.83 81 SER A C 1
ATOM 625 O O . SER A 1 119 ? 46.527 24.878 50.550 1.00 59.31 81 SER A O 1
ATOM 628 N N . ILE A 1 120 ? 47.072 27.048 50.827 1.00 56.45 82 ILE A N 1
ATOM 629 C CA . ILE A 1 120 ? 47.526 27.221 49.452 1.00 56.28 82 ILE A CA 1
ATOM 630 C C . ILE A 1 120 ? 48.737 26.330 49.232 1.00 62.34 82 ILE A C 1
ATOM 631 O O . ILE A 1 120 ? 49.883 26.792 49.284 1.00 63.17 82 ILE A O 1
ATOM 636 N N . SER A 1 121 ? 48.489 25.044 49.004 1.00 66.02 83 SER A N 1
ATOM 637 C CA . SER A 1 121 ? 49.557 24.087 48.749 1.00 69.81 83 SER A CA 1
ATOM 638 C C . SER A 1 121 ? 49.998 24.139 47.282 1.00 71.17 83 SER A C 1
ATOM 639 O O . SER A 1 121 ? 51.185 23.916 47.003 1.00 75.18 83 SER A O 1
ATOM 642 N N . PRO A 1 122 ? 49.102 24.392 46.321 1.00 68.25 84 PRO A N 1
ATOM 643 C CA . PRO A 1 122 ? 49.557 24.624 44.944 1.00 69.93 84 PRO A CA 1
ATOM 644 C C . PRO A 1 122 ? 50.060 26.047 44.719 1.00 71.10 84 PRO A C 1
ATOM 645 O O . PRO A 1 122 ? 49.399 27.022 45.079 1.00 68.45 84 PRO A O 1
ATOM 649 N N . GLU A 1 123 ? 51.271 26.128 44.161 1.00 71.32 85 GLU A N 1
ATOM 650 C CA . GLU A 1 123 ? 51.958 27.342 43.722 1.00 71.73 85 GLU A CA 1
ATOM 651 C C . GLU A 1 123 ? 52.173 27.250 42.227 1.00 72.97 85 GLU A C 1
ATOM 652 O O . GLU A 1 123 ? 51.563 27.952 41.443 1.00 71.47 85 GLU A O 1
ATOM 658 N N . LYS A 1 124 ? 53.137 26.397 41.902 1.00 72.66 86 LYS A N 1
ATOM 659 C CA . LYS A 1 124 ? 53.316 25.771 40.612 1.00 71.77 86 LYS A CA 1
ATOM 660 C C . LYS A 1 124 ? 52.849 24.323 40.624 1.00 69.17 86 LYS A C 1
ATOM 661 O O . LYS A 1 124 ? 52.877 23.665 39.588 1.00 63.40 86 LYS A O 1
ATOM 667 N N . VAL A 1 125 ? 52.402 23.819 41.784 1.00 68.66 87 VAL A N 1
ATOM 668 C CA . VAL A 1 125 ? 51.958 22.425 41.948 1.00 69.59 87 VAL A CA 1
ATOM 669 C C . VAL A 1 125 ? 50.564 22.274 41.367 1.00 66.56 87 VAL A C 1
ATOM 670 O O . VAL A 1 125 ? 49.590 22.013 42.082 1.00 63.83 87 VAL A O 1
ATOM 674 N N . LEU A 1 126 ? 50.434 22.440 40.068 1.00 67.65 88 LEU A N 1
ATOM 675 C CA . LEU A 1 126 ? 49.134 22.146 39.475 1.00 64.90 88 LEU A CA 1
ATOM 676 C C . LEU A 1 126 ? 49.184 20.832 38.685 1.00 61.01 88 LEU A C 1
ATOM 677 O O . LEU A 1 126 ? 48.855 20.706 37.511 1.00 53.48 88 LEU A O 1
ATOM 682 N N . THR A 1 127 ? 49.632 19.852 39.471 1.00 59.80 89 THR A N 1
ATOM 683 C CA . THR A 1 127 ? 49.430 18.424 39.315 1.00 55.19 89 THR A CA 1
ATOM 684 C C . THR A 1 127 ? 47.998 18.014 39.623 1.00 51.93 89 THR A C 1
ATOM 685 O O . THR A 1 127 ? 47.733 16.820 39.844 1.00 50.66 89 THR A O 1
ATOM 689 N N . LEU A 1 128 ? 47.074 18.976 39.665 1.00 48.83 90 LEU A N 1
ATOM 690 C CA . LEU A 1 128 ? 45.670 18.696 39.927 1.00 49.78 90 LEU A CA 1
ATOM 691 C C . LEU A 1 128 ? 44.965 18.108 38.720 1.00 43.58 90 LEU A C 1
ATOM 692 O O . LEU A 1 128 ? 43.806 17.703 38.844 1.00 44.48 90 LEU A O 1
ATOM 697 N N . ASN A 1 129 ? 45.635 18.046 37.576 1.00 41.90 91 ASN A N 1
ATOM 698 C CA . ASN A 1 129 ? 45.059 17.536 36.338 1.00 44.64 91 ASN A CA 1
ATOM 699 C C . ASN A 1 129 ? 43.725 18.202 35.998 1.00 33.27 91 ASN A C 1
ATOM 700 O O . ASN A 1 129 ? 42.718 17.511 35.784 1.00 37.56 91 ASN A O 1
ATOM 705 N N . PRO A 1 130 ? 43.669 19.531 35.949 1.00 40.27 92 PRO A N 1
ATOM 706 C CA . PRO A 1 130 ? 42.396 20.188 35.644 1.00 33.82 92 PRO A CA 1
ATOM 707 C C . PRO A 1 130 ? 42.025 20.028 34.175 1.00 31.35 92 PRO A C 1
ATOM 708 O O . PRO A 1 130 ? 42.890 20.044 33.295 1.00 33.94 92 PRO A O 1
ATOM 712 N N . ASP A 1 131 ? 40.719 19.838 33.928 1.00 31.27 93 ASP A N 1
ATOM 713 C CA . ASP A 1 131 ? 40.167 19.803 32.574 1.00 28.36 93 ASP A CA 1
ATOM 714 C C . ASP A 1 131 ? 39.904 21.207 32.039 1.00 27.69 93 ASP A C 1
ATOM 715 O O . ASP A 1 131 ? 39.880 21.412 30.821 1.00 25.10 93 ASP A O 1
ATOM 720 N N . ILE A 1 132 ? 39.684 22.168 32.931 1.00 25.86 94 ILE A N 1
ATOM 721 C CA . ILE A 1 132 ? 39.271 23.517 32.567 1.00 24.58 94 ILE A CA 1
ATOM 722 C C . ILE A 1 132 ? 39.460 24.406 33.790 1.00 19.55 94 ILE A C 1
ATOM 723 O O . ILE A 1 132 ? 39.384 23.929 34.932 1.00 23.12 94 ILE A O 1
ATOM 728 N N . ALA A 1 133 ? 39.719 25.694 33.567 1.00 22.92 95 ALA A N 1
ATOM 729 C CA . ALA A 1 133 ? 39.802 26.686 34.632 1.00 22.70 95 ALA A CA 1
ATOM 730 C C . ALA A 1 133 ? 38.946 27.892 34.261 1.00 24.19 95 ALA A C 1
ATOM 731 O O . ALA A 1 133 ? 38.859 28.255 33.086 1.00 25.15 95 ALA A O 1
ATOM 733 N N . ILE A 1 134 ? 38.307 28.504 35.254 1.00 23.26 96 ILE A N 1
ATOM 734 C CA . ILE A 1 134 ? 37.396 29.625 35.019 1.00 23.29 96 ILE A CA 1
ATOM 735 C C . ILE A 1 134 ? 37.926 30.842 35.762 1.00 20.47 96 ILE A C 1
ATOM 736 O O . ILE A 1 134 ? 38.310 30.731 36.934 1.00 22.50 96 ILE A O 1
ATOM 741 N N . PHE A 1 135 ? 37.964 31.992 35.082 1.00 20.06 97 PHE A N 1
ATOM 742 C CA . PHE A 1 135 ? 38.322 33.265 35.698 1.00 24.21 97 PHE A CA 1
ATOM 743 C C . PHE A 1 135 ? 37.302 34.327 35.328 1.00 23.19 97 PHE A C 1
ATOM 744 O O . PHE A 1 135 ? 36.484 34.147 34.426 1.00 20.04 97 PHE A O 1
ATOM 752 N N . GLY A 1 136 ? 37.390 35.469 36.006 1.00 21.15 98 GLY A N 1
ATOM 753 C CA . GLY A 1 136 ? 36.585 36.627 35.668 1.00 22.10 98 GLY A CA 1
ATOM 754 C C . GLY A 1 136 ? 37.389 37.605 34.831 1.00 25.41 98 GLY A C 1
ATOM 755 O O . GLY A 1 136 ? 38.615 37.618 34.887 1.00 24.37 98 GLY A O 1
ATOM 756 N N . LEU A 1 137 ? 36.684 38.395 34.015 1.00 21.88 99 LEU A N 1
ATOM 757 C CA . LEU A 1 137 ? 37.324 39.491 33.300 1.00 26.39 99 LEU A CA 1
ATOM 758 C C . LEU A 1 137 ? 37.955 40.456 34.294 1.00 31.94 99 LEU A C 1
ATOM 759 O O . LEU A 1 137 ? 37.469 40.629 35.416 1.00 28.00 99 LEU A O 1
ATOM 764 N N . SER A 1 138 ? 39.051 41.086 33.880 1.00 35.99 100 SER A N 1
ATOM 765 C CA . SER A 1 138 ? 39.709 42.070 34.747 1.00 39.03 100 SER A CA 1
ATOM 766 C C . SER A 1 138 ? 38.976 43.414 34.722 1.00 36.11 100 SER A C 1
ATOM 767 O O . SER A 1 138 ? 38.235 43.716 33.778 1.00 34.48 100 SER A O 1
ATOM 770 N N . SER A 1 146 ? 46.704 37.035 38.236 1.00 63.64 108 SER A N 1
ATOM 771 C CA . SER A 1 146 ? 46.897 36.905 36.791 1.00 59.83 108 SER A CA 1
ATOM 772 C C . SER A 1 146 ? 48.064 35.973 36.477 1.00 59.13 108 SER A C 1
ATOM 773 O O . SER A 1 146 ? 48.196 35.486 35.348 1.00 55.43 108 SER A O 1
ATOM 776 N N . GLU A 1 147 ? 48.909 35.734 37.488 1.00 62.19 109 GLU A N 1
ATOM 777 C CA . GLU A 1 147 ? 50.042 34.828 37.316 1.00 54.59 109 GLU A CA 1
ATOM 778 C C . GLU A 1 147 ? 49.581 33.424 36.958 1.00 54.73 109 GLU A C 1
ATOM 779 O O . GLU A 1 147 ? 50.266 32.713 36.211 1.00 57.02 109 GLU A O 1
ATOM 785 N N . LEU A 1 148 ? 48.424 33.009 37.476 1.00 54.55 110 LEU A N 1
ATOM 786 C CA . LEU A 1 148 ? 47.945 31.659 37.229 1.00 50.69 110 LEU A CA 1
ATOM 787 C C . LEU A 1 148 ? 47.401 31.490 35.816 1.00 49.02 110 LEU A C 1
ATOM 788 O O . LEU A 1 148 ? 47.512 30.409 35.245 1.00 48.18 110 LEU A O 1
ATOM 793 N N . VAL A 1 149 ? 46.820 32.524 35.219 1.00 51.70 111 VAL A N 1
ATOM 794 C CA . VAL A 1 149 ? 46.324 32.364 33.853 1.00 49.15 111 VAL A CA 1
ATOM 795 C C . VAL A 1 149 ? 47.470 32.028 32.904 1.00 49.90 111 VAL A C 1
ATOM 796 O O . VAL A 1 149 ? 47.386 31.093 32.101 1.00 48.36 111 VAL A O 1
ATOM 800 N N . LYS A 1 150 ? 48.563 32.780 33.001 1.00 53.22 112 LYS A N 1
ATOM 801 C CA . LYS A 1 150 ? 49.712 32.578 32.126 1.00 54.36 112 LYS A CA 1
ATOM 802 C C . LYS A 1 150 ? 50.278 31.162 32.260 1.00 50.41 112 LYS A C 1
ATOM 803 O O . LYS A 1 150 ? 50.623 30.515 31.261 1.00 53.51 112 LYS A O 1
ATOM 809 N N . GLN A 1 151 ? 50.351 30.656 33.492 1.00 51.86 113 GLN A N 1
ATOM 810 C CA . GLN A 1 151 ? 50.878 29.315 33.717 1.00 56.99 113 GLN A CA 1
ATOM 811 C C . GLN A 1 151 ? 49.984 28.262 33.055 1.00 53.69 113 GLN A C 1
ATOM 812 O O . GLN A 1 151 ? 50.466 27.378 32.340 1.00 48.51 113 GLN A O 1
ATOM 818 N N . LEU A 1 152 ? 48.666 28.364 33.256 1.00 54.52 114 LEU A N 1
ATOM 819 C CA . LEU A 1 152 ? 47.747 27.389 32.686 1.00 48.09 114 LEU A CA 1
ATOM 820 C C . LEU A 1 152 ? 47.797 27.383 31.161 1.00 47.85 114 LEU A C 1
ATOM 821 O O . LEU A 1 152 ? 47.730 26.314 30.537 1.00 47.34 114 LEU A O 1
ATOM 826 N N . GLU A 1 153 ? 47.850 28.565 30.540 1.00 51.43 115 GLU A N 1
ATOM 827 C CA . GLU A 1 153 ? 47.788 28.657 29.083 1.00 51.24 115 GLU A CA 1
ATOM 828 C C . GLU A 1 153 ? 48.955 27.924 28.429 1.00 50.61 115 GLU A C 1
ATOM 829 O O . GLU A 1 153 ? 48.775 27.218 27.428 1.00 52.66 115 GLU A O 1
ATOM 835 N N . LYS A 1 154 ? 50.158 28.059 28.990 1.00 53.30 116 LYS A N 1
ATOM 836 C CA . LYS A 1 154 ? 51.311 27.377 28.410 1.00 51.39 116 LYS A CA 1
ATOM 837 C C . LYS A 1 154 ? 51.294 25.883 28.712 1.00 52.69 116 LYS A C 1
ATOM 838 O O . LYS A 1 154 ? 51.865 25.096 27.946 1.00 52.83 116 LYS A O 1
ATOM 844 N N . ALA A 1 155 ? 50.650 25.474 29.808 1.00 46.24 117 ALA A N 1
ATOM 845 C CA . ALA A 1 155 ? 50.478 24.060 30.130 1.00 47.07 117 ALA A CA 1
ATOM 846 C C . ALA A 1 155 ? 49.331 23.409 29.368 1.00 48.27 117 ALA A C 1
ATOM 847 O O . ALA A 1 155 ? 49.059 22.220 29.581 1.00 50.17 117 ALA A O 1
ATOM 849 N N . GLY A 1 156 ? 48.639 24.158 28.510 1.00 49.58 118 GLY A N 1
ATOM 850 C CA . GLY A 1 156 ? 47.615 23.598 27.648 1.00 47.08 118 GLY A CA 1
ATOM 851 C C . GLY A 1 156 ? 46.244 23.420 28.264 1.00 42.84 118 GLY A C 1
ATOM 852 O O . GLY A 1 156 ? 45.366 22.850 27.606 1.00 41.54 118 GLY A O 1
ATOM 853 N N . VAL A 1 157 ? 46.030 23.872 29.494 1.00 40.74 119 VAL A N 1
ATOM 854 C CA . VAL A 1 157 ? 44.717 23.734 30.133 1.00 37.70 119 VAL A CA 1
ATOM 855 C C . VAL A 1 157 ? 43.809 24.854 29.631 1.00 36.75 119 VAL A C 1
ATOM 856 O O . VAL A 1 157 ? 44.225 26.026 29.637 1.00 35.62 119 VAL A O 1
ATOM 860 N N . PRO A 1 158 ? 42.587 24.548 29.190 1.00 32.52 120 PRO A N 1
ATOM 861 C CA . PRO A 1 158 ? 41.704 25.604 28.674 1.00 29.47 120 PRO A CA 1
ATOM 862 C C . PRO A 1 158 ? 41.269 26.545 29.788 1.00 24.39 120 PRO A C 1
ATOM 863 O O . PRO A 1 158 ? 40.872 26.103 30.864 1.00 24.13 120 PRO A O 1
ATOM 867 N N . VAL A 1 159 ? 41.327 27.847 29.511 1.00 26.77 121 VAL A N 1
ATOM 868 C CA . VAL A 1 159 ? 40.908 28.885 30.449 1.00 22.85 121 VAL A CA 1
ATOM 869 C C . VAL A 1 159 ? 39.737 29.640 29.830 1.00 23.13 121 VAL A C 1
ATOM 870 O O . VAL A 1 159 ? 39.815 30.073 28.673 1.00 24.56 121 VAL A O 1
ATOM 874 N N . VAL A 1 160 ? 38.659 29.801 30.593 1.00 20.74 122 VAL A N 1
ATOM 875 C CA . VAL A 1 160 ? 37.444 30.463 30.112 1.00 22.72 122 VAL A CA 1
ATOM 876 C C . VAL A 1 160 ? 37.152 31.646 31.031 1.00 18.77 122 VAL A C 1
ATOM 877 O O . VAL A 1 160 ? 37.112 31.478 32.256 1.00 19.69 122 VAL A O 1
ATOM 881 N N . PHE A 1 161 ? 36.931 32.831 30.438 1.00 17.85 123 PHE A N 1
ATOM 882 C CA . PHE A 1 161 ? 36.596 34.041 31.188 1.00 19.03 123 PHE A CA 1
ATOM 883 C C . PHE A 1 161 ? 35.095 34.290 31.185 1.00 17.19 123 PHE A C 1
ATOM 884 O O . PHE A 1 161 ? 34.442 34.168 30.147 1.00 18.12 123 PHE A O 1
ATOM 892 N N . VAL A 1 162 ? 34.560 34.644 32.357 1.00 16.63 124 VAL A N 1
ATOM 893 C CA . VAL A 1 162 ? 33.173 35.067 32.534 1.00 14.95 124 VAL A CA 1
ATOM 894 C C . VAL A 1 162 ? 33.176 36.484 33.096 1.00 17.69 124 VAL A C 1
ATOM 895 O O . VAL A 1 162 ? 34.218 37.028 33.450 1.00 19.30 124 VAL A O 1
ATOM 899 N N . ASP A 1 163 ? 31.990 37.096 33.161 1.00 14.97 125 ASP A N 1
ATOM 900 C CA . ASP A 1 163 ? 31.882 38.376 33.854 1.00 16.03 125 ASP A CA 1
ATOM 901 C C . ASP A 1 163 ? 30.508 38.522 34.498 1.00 15.47 125 ASP A C 1
ATOM 902 O O . ASP A 1 163 ? 29.483 38.489 33.802 1.00 15.72 125 ASP A O 1
ATOM 907 N N . PHE A 1 164 ? 30.513 38.715 35.820 1.00 16.44 126 PHE A N 1
ATOM 908 C CA . PHE A 1 164 ? 29.361 39.138 36.613 1.00 16.69 126 PHE A CA 1
ATOM 909 C C . PHE A 1 164 ? 29.627 40.447 37.331 1.00 19.83 126 PHE A C 1
ATOM 910 O O . PHE A 1 164 ? 28.775 40.906 38.107 1.00 18.57 126 PHE A O 1
ATOM 918 N N . ARG A 1 165 ? 30.786 41.058 37.097 1.00 18.96 127 ARG A N 1
ATOM 919 C CA . ARG A 1 165 ? 31.275 42.169 37.899 1.00 19.45 127 ARG A CA 1
ATOM 920 C C . ARG A 1 165 ? 31.305 43.483 37.137 1.00 16.03 127 ARG A C 1
ATOM 921 O O . ARG A 1 165 ? 30.854 44.509 37.651 1.00 19.01 127 ARG A O 1
ATOM 929 N N . ASN A 1 166 ? 31.865 43.487 35.926 1.00 19.21 128 ASN A N 1
ATOM 930 C CA . ASN A 1 166 ? 32.019 44.737 35.189 1.00 19.09 128 ASN A CA 1
ATOM 931 C C . ASN A 1 166 ? 30.672 45.253 34.711 1.00 17.99 128 ASN A C 1
ATOM 932 O O . ASN A 1 166 ? 30.276 46.391 34.999 1.00 21.80 128 ASN A O 1
ATOM 937 N N . SER A 1 167 ? 29.951 44.428 33.960 1.00 18.77 129 SER A N 1
ATOM 938 C CA . SER A 1 167 ? 28.660 44.814 33.400 1.00 18.74 129 SER A CA 1
ATOM 939 C C . SER A 1 167 ? 27.672 43.679 33.598 1.00 19.56 129 SER A C 1
ATOM 940 O O . SER A 1 167 ? 27.361 42.938 32.656 1.00 21.03 129 SER A O 1
ATOM 943 N N . PRO A 1 168 ? 27.140 43.516 34.812 1.00 19.65 130 PRO A N 1
ATOM 944 C CA . PRO A 1 168 ? 26.203 42.404 35.039 1.00 18.17 130 PRO A CA 1
ATOM 945 C C . PRO A 1 168 ? 24.913 42.524 34.247 1.00 18.68 130 PRO A C 1
ATOM 946 O O . PRO A 1 168 ? 24.303 41.493 33.943 1.00 20.64 130 PRO A O 1
ATOM 950 N N . LEU A 1 169 ? 24.488 43.734 33.872 1.00 19.67 131 LEU A N 1
ATOM 951 C CA . LEU A 1 169 ? 23.294 43.861 33.033 1.00 20.55 131 LEU A CA 1
ATOM 952 C C . LEU A 1 169 ? 23.475 43.130 31.704 1.00 20.22 131 LEU A C 1
ATOM 953 O O . LEU A 1 169 ? 22.597 42.365 31.274 1.00 18.22 131 LEU A O 1
ATOM 958 N N . LYS A 1 170 ? 24.611 43.364 31.026 1.00 17.67 132 LYS A N 1
ATOM 959 C CA . LYS A 1 170 ? 24.838 42.777 29.708 1.00 17.95 132 LYS A CA 1
ATOM 960 C C . LYS A 1 170 ? 25.359 41.347 29.771 1.00 15.73 132 LYS A C 1
ATOM 961 O O . LYS A 1 170 ? 25.090 40.565 28.857 1.00 15.76 132 LYS A O 1
ATOM 967 N N . ASN A 1 171 ? 26.076 40.981 30.841 1.00 16.27 133 ASN A N 1
ATOM 968 C CA . ASN A 1 171 ? 26.970 39.822 30.797 1.00 15.32 133 ASN A CA 1
ATOM 969 C C . ASN A 1 171 ? 26.570 38.676 31.724 1.00 16.50 133 ASN A C 1
ATOM 970 O O . ASN A 1 171 ? 27.153 37.580 31.621 1.00 16.02 133 ASN A O 1
ATOM 975 N N . THR A 1 172 ? 25.610 38.887 32.625 1.00 17.00 134 THR A N 1
ATOM 976 C CA . THR A 1 172 ? 25.261 37.816 33.556 1.00 16.41 134 THR A CA 1
ATOM 977 C C . THR A 1 172 ? 24.712 36.608 32.811 1.00 17.25 134 THR A C 1
ATOM 978 O O . THR A 1 172 ? 25.141 35.470 33.050 1.00 15.05 134 THR A O 1
ATOM 982 N N . LEU A 1 173 ? 23.747 36.841 31.903 1.00 14.86 135 LEU A N 1
ATOM 983 C CA . LEU A 1 173 ? 23.124 35.728 31.185 1.00 16.32 135 LEU A CA 1
ATOM 984 C C . LEU A 1 173 ? 24.057 35.123 30.146 1.00 16.27 135 LEU A C 1
ATOM 985 O O . LEU A 1 173 ? 24.159 33.879 30.081 1.00 15.35 135 LEU A O 1
ATOM 990 N N . PRO A 1 174 ? 24.754 35.904 29.311 1.00 15.95 136 PRO A N 1
ATOM 991 C CA . PRO A 1 174 ? 25.796 35.291 28.469 1.00 16.30 136 PRO A CA 1
ATOM 992 C C . PRO A 1 174 ? 26.796 34.475 29.270 1.00 16.40 136 PRO A C 1
ATOM 993 O O . PRO A 1 174 ? 27.207 33.409 28.807 1.00 17.13 136 PRO A O 1
ATOM 997 N N . SER A 1 175 ? 27.223 34.958 30.448 1.00 14.13 137 SER A N 1
ATOM 998 C CA . SER A 1 175 ? 28.202 34.193 31.222 1.00 15.66 137 SER A CA 1
ATOM 999 C C . SER A 1 175 ? 27.635 32.842 31.643 1.00 16.77 137 SER A C 1
ATOM 1000 O O . SER A 1 175 ? 28.351 31.834 31.656 1.00 17.60 137 SER A O 1
ATOM 1003 N N . MET A 1 176 ? 26.351 32.801 32.010 1.00 14.36 138 MET A N 1
ATOM 1004 C CA . MET A 1 176 ? 25.764 31.519 32.402 1.00 17.43 138 MET A CA 1
ATOM 1005 C C . MET A 1 176 ? 25.612 30.582 31.210 1.00 18.79 138 MET A C 1
ATOM 1006 O O . MET A 1 176 ? 25.813 29.371 31.346 1.00 19.76 138 MET A O 1
ATOM 1011 N N . ARG A 1 177 ? 25.256 31.104 30.025 1.00 14.22 139 ARG A N 1
ATOM 1012 C CA . ARG A 1 177 ? 25.194 30.218 28.865 1.00 15.86 139 ARG A CA 1
ATOM 1013 C C . ARG A 1 177 ? 26.574 29.648 28.557 1.00 16.23 139 ARG A C 1
ATOM 1014 O O . ARG A 1 177 ? 26.721 28.437 28.317 1.00 17.32 139 ARG A O 1
ATOM 1022 N N . LEU A 1 178 ? 27.599 30.503 28.598 1.00 16.69 140 LEU A N 1
ATOM 1023 C CA . LEU A 1 178 ? 28.974 30.067 28.360 1.00 16.89 140 LEU A CA 1
ATOM 1024 C C . LEU A 1 178 ? 29.415 28.990 29.354 1.00 16.65 140 LEU A C 1
ATOM 1025 O O . LEU A 1 178 ? 30.060 28.000 28.971 1.00 16.47 140 LEU A O 1
ATOM 1030 N N . LEU A 1 179 ? 29.131 29.188 30.643 1.00 18.89 141 LEU A N 1
ATOM 1031 C CA . LEU A 1 179 ? 29.461 28.163 31.633 1.00 19.68 141 LEU A CA 1
ATOM 1032 C C . LEU A 1 179 ? 28.711 26.866 31.355 1.00 19.85 141 LEU A C 1
ATOM 1033 O O . LEU A 1 179 ? 29.278 25.772 31.491 1.00 19.61 141 LEU A O 1
ATOM 1038 N N . GLY A 1 180 ? 27.436 26.966 30.974 1.00 19.44 142 GLY A N 1
ATOM 1039 C CA . GLY A 1 180 ? 26.677 25.769 30.648 1.00 19.09 142 GLY A CA 1
ATOM 1040 C C . GLY A 1 180 ? 27.275 25.010 29.480 1.00 19.39 142 GLY A C 1
ATOM 1041 O O . GLY A 1 180 ? 27.290 23.780 29.468 1.00 21.52 142 GLY A O 1
ATOM 1042 N N . LYS A 1 181 ? 27.783 25.738 28.481 1.00 19.02 143 LYS A N 1
ATOM 1043 C CA . LYS A 1 181 ? 28.430 25.097 27.342 1.00 19.17 143 LYS A CA 1
ATOM 1044 C C . LYS A 1 181 ? 29.792 24.519 27.723 1.00 21.00 143 LYS A C 1
ATOM 1045 O O . LYS A 1 181 ? 30.109 23.369 27.378 1.00 20.34 143 LYS A O 1
ATOM 1051 N N . ALA A 1 182 ? 30.612 25.299 28.435 1.00 18.39 144 ALA A N 1
ATOM 1052 C CA . ALA A 1 182 ? 31.961 24.857 28.766 1.00 22.64 144 ALA A CA 1
ATOM 1053 C C . ALA A 1 182 ? 31.957 23.709 29.763 1.00 21.63 144 ALA A C 1
ATOM 1054 O O . ALA A 1 182 ? 32.881 22.894 29.766 1.00 21.81 144 ALA A O 1
ATOM 1056 N N . LEU A 1 183 ? 30.948 23.634 30.624 1.00 21.81 145 LEU A N 1
ATOM 1057 C CA . LEU A 1 183 ? 30.912 22.604 31.655 1.00 21.63 145 LEU A CA 1
ATOM 1058 C C . LEU A 1 183 ? 29.908 21.507 31.345 1.00 23.18 145 LEU A C 1
ATOM 1059 O O . LEU A 1 183 ? 29.654 20.659 32.207 1.00 23.47 145 LEU A O 1
ATOM 1064 N N . HIS A 1 184 ? 29.317 21.531 30.146 1.00 22.84 146 HIS A N 1
ATOM 1065 C CA . HIS A 1 184 ? 28.400 20.495 29.681 1.00 24.05 146 HIS A CA 1
ATOM 1066 C C . HIS A 1 184 ? 27.192 20.364 30.611 1.00 22.26 146 HIS A C 1
ATOM 1067 O O . HIS A 1 184 ? 26.778 19.270 30.989 1.00 24.24 146 HIS A O 1
ATOM 1074 N N . ARG A 1 185 ? 26.611 21.506 30.964 1.00 21.42 147 ARG A N 1
ATOM 1075 C CA . ARG A 1 185 ? 25.360 21.577 31.719 1.00 20.80 147 ARG A CA 1
ATOM 1076 C C . ARG A 1 185 ? 24.406 22.578 31.063 1.00 18.76 147 ARG A C 1
ATOM 1077 O O . ARG A 1 185 ? 23.867 23.480 31.709 1.00 20.05 147 ARG A O 1
ATOM 1085 N N . GLU A 1 186 ? 24.172 22.404 29.763 1.00 22.34 148 GLU A N 1
ATOM 1086 C CA . GLU A 1 186 ? 23.430 23.409 28.998 1.00 20.78 148 GLU A CA 1
ATOM 1087 C C . GLU A 1 186 ? 21.987 23.555 29.480 1.00 22.96 148 GLU A C 1
ATOM 1088 O O . GLU A 1 186 ? 21.440 24.664 29.498 1.00 20.32 148 GLU A O 1
ATOM 1094 N N . GLN A 1 187 ? 21.335 22.441 29.834 1.00 23.43 149 GLN A N 1
ATOM 1095 C CA . GLN A 1 187 ? 19.942 22.516 30.263 1.00 22.38 149 GLN A CA 1
ATOM 1096 C C . GLN A 1 187 ? 19.818 23.263 31.580 1.00 21.61 149 GLN A C 1
ATOM 1097 O O . GLN A 1 187 ? 18.901 24.076 31.761 1.00 21.94 149 GLN A O 1
ATOM 1103 N N . GLN A 1 188 ? 20.744 23.006 32.513 1.00 21.88 150 GLN A N 1
ATOM 1104 C CA . GLN A 1 188 ? 20.760 23.743 33.766 1.00 22.42 150 GLN A CA 1
ATOM 1105 C C . GLN A 1 188 ? 20.980 25.233 33.522 1.00 18.30 150 GLN A C 1
ATOM 1106 O O . GLN A 1 188 ? 20.327 26.068 34.150 1.00 20.61 150 GLN A O 1
ATOM 1112 N N . ALA A 1 189 ? 21.881 25.577 32.604 1.00 19.63 151 ALA A N 1
ATOM 1113 C CA . ALA A 1 189 ? 22.120 26.986 32.290 1.00 19.84 151 ALA A CA 1
ATOM 1114 C C . ALA A 1 189 ? 20.865 27.640 31.735 1.00 20.82 151 ALA A C 1
ATOM 1115 O O . ALA A 1 189 ? 20.480 28.737 32.161 1.00 19.72 151 ALA A O 1
ATOM 1117 N N . GLU A 1 190 ? 20.209 26.971 30.780 1.00 20.30 152 GLU A N 1
ATOM 1118 C CA . GLU A 1 190 ? 18.969 27.494 30.217 1.00 22.27 152 GLU A CA 1
ATOM 1119 C C . GLU A 1 190 ? 17.892 27.648 31.283 1.00 19.55 152 GLU A C 1
ATOM 1120 O O . GLU A 1 190 ? 17.172 28.652 31.305 1.00 21.10 152 GLU A O 1
ATOM 1126 N N . ASN A 1 191 ? 17.759 26.662 32.185 1.00 18.53 153 ASN A N 1
ATOM 1127 C CA . ASN A 1 191 ? 16.785 26.790 33.266 1.00 19.13 153 ASN A CA 1
ATOM 1128 C C . ASN A 1 191 ? 17.070 28.025 34.107 1.00 20.76 153 ASN A C 1
ATOM 1129 O O . ASN A 1 191 ? 16.152 28.786 34.444 1.00 18.89 153 ASN A O 1
ATOM 1134 N N . TYR A 1 192 ? 18.342 28.268 34.437 1.00 19.30 154 TYR A N 1
ATOM 1135 C CA . TYR A 1 192 ? 18.632 29.435 35.259 1.00 18.60 154 TYR A CA 1
ATOM 1136 C C . TYR A 1 192 ? 18.410 30.741 34.483 1.00 17.27 154 TYR A C 1
ATOM 1137 O O . TYR A 1 192 ? 17.879 31.713 35.037 1.00 20.82 154 TYR A O 1
ATOM 1146 N N . ILE A 1 193 ? 18.778 30.774 33.196 1.00 15.94 155 ILE A N 1
ATOM 1147 C CA . ILE A 1 193 ? 18.602 31.993 32.399 1.00 18.49 155 ILE A CA 1
ATOM 1148 C C . ILE A 1 193 ? 17.139 32.403 32.376 1.00 19.17 155 ILE A C 1
ATOM 1149 O O . ILE A 1 193 ? 16.800 33.582 32.553 1.00 19.02 155 ILE A O 1
ATOM 1154 N N . ASN A 1 194 ? 16.252 31.430 32.174 1.00 18.21 156 ASN A N 1
ATOM 1155 C CA . ASN A 1 194 ? 14.819 31.699 32.191 1.00 20.65 156 ASN A CA 1
ATOM 1156 C C . ASN A 1 194 ? 14.354 32.171 33.566 1.00 20.15 156 ASN A C 1
ATOM 1157 O O . ASN A 1 194 ? 13.567 33.114 33.663 1.00 21.88 156 ASN A O 1
ATOM 1162 N N . PHE A 1 195 ? 14.830 31.527 34.645 1.00 18.48 157 PHE A N 1
ATOM 1163 C CA . PHE A 1 195 ? 14.440 31.950 35.994 1.00 19.87 157 PHE A CA 1
ATOM 1164 C C . PHE A 1 195 ? 14.911 33.367 36.287 1.00 18.92 157 PHE A C 1
ATOM 1165 O O . PHE A 1 195 ? 14.182 34.179 36.864 1.00 17.26 157 PHE A O 1
ATOM 1173 N N . TYR A 1 196 ? 16.131 33.686 35.885 1.00 19.57 158 TYR A N 1
ATOM 1174 C CA . TYR A 1 196 ? 16.670 35.015 36.135 1.00 19.38 158 TYR A CA 1
ATOM 1175 C C . TYR A 1 196 ? 15.913 36.076 35.339 1.00 18.40 158 TYR A C 1
ATOM 1176 O O . TYR A 1 196 ? 15.485 37.098 35.890 1.00 18.92 158 TYR A O 1
ATOM 1185 N N . GLN A 1 197 ? 15.747 35.851 34.031 1.00 20.47 159 GLN A N 1
ATOM 1186 C CA . GLN A 1 197 ? 15.082 36.850 33.204 1.00 19.01 159 GLN A CA 1
ATOM 1187 C C . GLN A 1 197 ? 13.647 37.080 33.665 1.00 19.87 159 GLN A C 1
ATOM 1188 O O . GLN A 1 197 ? 13.185 38.224 33.715 1.00 22.10 159 GLN A O 1
ATOM 1194 N N . ASP A 1 198 ? 12.940 36.007 34.020 1.00 21.62 160 ASP A N 1
ATOM 1195 C CA . ASP A 1 198 ? 11.586 36.149 34.558 1.00 23.50 160 ASP A CA 1
ATOM 1196 C C . ASP A 1 198 ? 11.580 37.023 35.800 1.00 22.70 160 ASP A C 1
ATOM 1197 O O . ASP A 1 198 ? 10.715 37.892 35.958 1.00 21.88 160 ASP A O 1
ATOM 1202 N N . ASN A 1 199 ? 12.552 36.823 36.681 1.00 20.49 161 ASN A N 1
ATOM 1203 C CA . ASN A 1 199 ? 12.565 37.591 37.916 1.00 20.70 161 ASN A CA 1
ATOM 1204 C C . ASN A 1 199 ? 13.121 38.996 37.755 1.00 23.10 161 ASN A C 1
ATOM 1205 O O . ASN A 1 199 ? 12.783 39.862 38.566 1.00 21.94 161 ASN A O 1
ATOM 1210 N N . VAL A 1 200 ? 13.927 39.268 36.723 1.00 20.85 162 VAL A N 1
ATOM 1211 C CA . VAL A 1 200 ? 14.256 40.658 36.437 1.00 20.46 162 VAL A CA 1
ATOM 1212 C C . VAL A 1 200 ? 13.069 41.358 35.785 1.00 21.14 162 VAL A C 1
ATOM 1213 O O . VAL A 1 200 ? 12.821 42.540 36.039 1.00 21.88 162 VAL A O 1
ATOM 1217 N N . ASP A 1 201 ? 12.308 40.639 34.942 1.00 21.23 163 ASP A N 1
ATOM 1218 C CA . ASP A 1 201 ? 11.183 41.281 34.249 1.00 22.31 163 ASP A CA 1
ATOM 1219 C C . ASP A 1 201 ? 10.086 41.702 35.227 1.00 24.08 163 ASP A C 1
ATOM 1220 O O . ASP A 1 201 ? 9.351 42.659 34.954 1.00 24.48 163 ASP A O 1
ATOM 1225 N N . LYS A 1 202 ? 9.958 41.001 36.360 1.00 23.22 164 LYS A N 1
ATOM 1226 C CA . LYS A 1 202 ? 9.050 41.440 37.422 1.00 21.60 164 LYS A CA 1
ATOM 1227 C C . LYS A 1 202 ? 9.335 42.869 37.839 1.00 25.13 164 LYS A C 1
ATOM 1228 O O . LYS A 1 202 ? 8.415 43.613 38.211 1.00 28.26 164 LYS A O 1
ATOM 1234 N N . VAL A 1 203 ? 10.604 43.258 37.812 1.00 23.21 165 VAL A N 1
ATOM 1235 C CA . VAL A 1 203 ? 11.023 44.603 38.174 1.00 24.38 165 VAL A CA 1
ATOM 1236 C C . VAL A 1 203 ? 10.898 45.554 36.996 1.00 26.69 165 VAL A C 1
ATOM 1237 O O . VAL A 1 203 ? 10.334 46.642 37.129 1.00 23.53 165 VAL A O 1
ATOM 1241 N N . THR A 1 204 ? 11.427 45.164 35.826 1.00 24.74 166 THR A N 1
ATOM 1242 C CA . THR A 1 204 ? 11.452 46.098 34.706 1.00 24.71 166 THR A CA 1
ATOM 1243 C C . THR A 1 204 ? 10.076 46.316 34.099 1.00 27.57 166 THR A C 1
ATOM 1244 O O . THR A 1 204 ? 9.859 47.370 33.487 1.00 25.44 166 THR A O 1
ATOM 1248 N N . ASP A 1 205 ? 9.158 45.354 34.239 1.00 25.19 167 ASP A N 1
ATOM 1249 C CA . ASP A 1 205 ? 7.771 45.588 33.829 1.00 29.44 167 ASP A CA 1
ATOM 1250 C C . ASP A 1 205 ? 7.270 46.915 34.389 1.00 30.52 167 ASP A C 1
ATOM 1251 O O . ASP A 1 205 ? 6.540 47.653 33.712 1.00 31.42 167 ASP A O 1
ATOM 1256 N N . ILE A 1 206 ? 7.667 47.234 35.621 1.00 25.67 168 ILE A N 1
ATOM 1257 C CA . ILE A 1 206 ? 7.290 48.482 36.283 1.00 29.71 168 ILE A CA 1
ATOM 1258 C C . ILE A 1 206 ? 8.307 49.589 36.026 1.00 28.01 168 ILE A C 1
ATOM 1259 O O . ILE A 1 206 ? 7.938 50.718 35.683 1.00 29.34 168 ILE A O 1
ATOM 1264 N N . THR A 1 207 ? 9.606 49.324 36.210 1.00 25.57 169 THR A N 1
ATOM 1265 C CA . THR A 1 207 ? 10.567 50.424 36.155 1.00 25.42 169 THR A CA 1
ATOM 1266 C C . THR A 1 207 ? 10.870 50.913 34.737 1.00 29.24 169 THR A C 1
ATOM 1267 O O . THR A 1 207 ? 11.397 52.024 34.592 1.00 31.20 169 THR A O 1
ATOM 1271 N N . ASN A 1 208 ? 10.559 50.129 33.696 1.00 28.05 170 ASN A N 1
ATOM 1272 C CA . ASN A 1 208 ? 10.743 50.628 32.329 1.00 29.63 170 ASN A CA 1
ATOM 1273 C C . ASN A 1 208 ? 9.922 51.891 32.073 1.00 34.72 170 ASN A C 1
ATOM 1274 O O . ASN A 1 208 ? 10.353 52.769 31.310 1.00 34.83 170 ASN A O 1
ATOM 1279 N N . LYS A 1 209 ? 8.745 52.006 32.700 1.00 34.82 171 LYS A N 1
ATOM 1280 C CA . LYS A 1 209 ? 7.808 53.095 32.416 1.00 29.72 171 LYS A CA 1
ATOM 1281 C C . LYS A 1 209 ? 8.033 54.346 33.251 1.00 35.36 171 LYS A C 1
ATOM 1282 O O . LYS A 1 209 ? 7.393 55.369 32.992 1.00 35.75 171 LYS A O 1
ATOM 1288 N N . ILE A 1 210 ? 8.910 54.302 34.248 1.00 32.68 172 ILE A N 1
ATOM 1289 C CA . ILE A 1 210 ? 9.061 55.434 35.166 1.00 28.19 172 ILE A CA 1
ATOM 1290 C C . ILE A 1 210 ? 9.883 56.532 34.502 1.00 29.84 172 ILE A C 1
ATOM 1291 O O . ILE A 1 210 ? 11.022 56.284 34.082 1.00 29.93 172 ILE A O 1
ATOM 1296 N N . PRO A 1 211 ? 9.361 57.759 34.406 1.00 35.64 173 PRO A N 1
ATOM 1297 C CA . PRO A 1 211 ? 10.137 58.844 33.800 1.00 35.23 173 PRO A CA 1
ATOM 1298 C C . PRO A 1 211 ? 11.382 59.160 34.609 1.00 30.97 173 PRO A C 1
ATOM 1299 O O . PRO A 1 211 ? 11.411 59.010 35.830 1.00 34.87 173 PRO A O 1
ATOM 1303 N N . GLU A 1 212 ? 12.408 59.632 33.902 1.00 33.66 174 GLU A N 1
ATOM 1304 C CA . GLU A 1 212 ? 13.706 59.879 34.520 1.00 35.19 174 GLU A CA 1
ATOM 1305 C C . GLU A 1 212 ? 13.602 60.870 35.677 1.00 34.48 174 GLU A C 1
ATOM 1306 O O . GLU A 1 212 ? 14.233 60.681 36.725 1.00 34.38 174 GLU A O 1
ATOM 1312 N N . ASP A 1 213 ? 12.803 61.928 35.525 1.00 37.95 175 ASP A N 1
ATOM 1313 C CA . ASP A 1 213 ? 12.763 62.937 36.583 1.00 32.95 175 ASP A CA 1
ATOM 1314 C C . ASP A 1 213 ? 11.848 62.556 37.749 1.00 34.75 175 ASP A C 1
ATOM 1315 O O . ASP A 1 213 ? 11.584 63.401 38.610 1.00 33.80 175 ASP A O 1
ATOM 1320 N N . LYS A 1 214 ? 11.383 61.310 37.806 1.00 30.71 176 LYS A N 1
ATOM 1321 C CA . LYS A 1 214 ? 10.647 60.785 38.943 1.00 32.34 176 LYS A CA 1
ATOM 1322 C C . LYS A 1 214 ? 11.408 59.698 39.695 1.00 30.67 176 LYS A C 1
ATOM 1323 O O . LYS A 1 214 ? 10.857 59.126 40.646 1.00 30.92 176 LYS A O 1
ATOM 1329 N N . LYS A 1 215 ? 12.645 59.418 39.317 1.00 29.13 177 LYS A N 1
ATOM 1330 C CA . LYS A 1 215 ? 13.515 58.386 39.885 1.00 29.38 177 LYS A CA 1
ATOM 1331 C C . LYS A 1 215 ? 14.314 58.929 41.072 1.00 29.99 177 LYS A C 1
ATOM 1332 O O . LYS A 1 215 ? 14.915 60.009 40.974 1.00 30.68 177 LYS A O 1
ATOM 1338 N N . PRO A 1 216 ? 14.372 58.187 42.175 1.00 25.21 178 PRO A N 1
ATOM 1339 C CA . PRO A 1 216 ? 15.174 58.640 43.318 1.00 28.10 178 PRO A CA 1
ATOM 1340 C C . PRO A 1 216 ? 16.662 58.577 43.006 1.00 28.95 178 PRO A C 1
ATOM 1341 O O . PRO A 1 216 ? 17.132 57.666 42.320 1.00 28.13 178 PRO A O 1
ATOM 1345 N N . SER A 1 217 ? 17.408 59.559 43.511 1.00 25.47 179 SER A N 1
ATOM 1346 C CA . SER A 1 217 ? 18.856 59.516 43.387 1.00 23.23 179 SER A CA 1
ATOM 1347 C C . SER A 1 217 ? 19.390 58.555 44.439 1.00 27.90 179 SER A C 1
ATOM 1348 O O . SER A 1 217 ? 18.837 58.445 45.535 1.00 27.54 179 SER A O 1
ATOM 1351 N N . VAL A 1 218 ? 20.438 57.827 44.082 1.00 25.70 180 VAL A N 1
ATOM 1352 C CA . VAL A 1 218 ? 20.912 56.706 44.886 1.00 26.26 180 VAL A CA 1
ATOM 1353 C C . VAL A 1 218 ? 22.427 56.770 44.960 1.00 29.38 180 VAL A C 1
ATOM 1354 O O . VAL A 1 218 ? 23.101 56.950 43.940 1.00 26.97 180 VAL A O 1
ATOM 1358 N N . PHE A 1 219 ? 22.967 56.571 46.159 1.00 22.86 181 PHE A N 1
ATOM 1359 C CA . PHE A 1 219 ? 24.394 56.335 46.327 1.00 21.21 181 PHE A CA 1
ATOM 1360 C C . PHE A 1 219 ? 24.590 54.988 47.000 1.00 26.51 181 PHE A C 1
ATOM 1361 O O . PHE A 1 219 ? 23.986 54.728 48.049 1.00 24.38 181 PHE A O 1
ATOM 1369 N N . ILE A 1 220 ? 25.421 54.131 46.401 1.00 23.58 182 ILE A N 1
ATOM 1370 C CA . ILE A 1 220 ? 25.790 52.856 47.016 1.00 24.31 182 ILE A CA 1
ATOM 1371 C C . ILE A 1 220 ? 27.245 52.927 47.471 1.00 25.11 182 ILE A C 1
ATOM 1372 O O . ILE A 1 220 ? 28.153 53.177 46.672 1.00 24.49 182 ILE A O 1
ATOM 1377 N N . GLU A 1 221 ? 27.469 52.710 48.764 1.00 23.15 183 GLU A N 1
ATOM 1378 C CA . GLU A 1 221 ? 28.816 52.649 49.311 1.00 25.21 183 GLU A CA 1
ATOM 1379 C C . GLU A 1 221 ? 29.191 51.178 49.426 1.00 24.65 183 GLU A C 1
ATOM 1380 O O . GLU A 1 221 ? 28.700 50.473 50.310 1.00 25.18 183 GLU A O 1
ATOM 1386 N N . LEU A 1 222 ? 30.040 50.709 48.511 1.00 24.00 184 LEU A N 1
ATOM 1387 C CA . LEU A 1 222 ? 30.470 49.316 48.539 1.00 23.86 184 LEU A CA 1
ATOM 1388 C C . LEU A 1 222 ? 31.473 49.073 49.669 1.00 23.55 184 LEU A C 1
ATOM 1389 O O . LEU A 1 222 ? 32.401 49.855 49.879 1.00 24.95 184 LEU A O 1
ATOM 1394 N N . ARG A 1 223 ? 31.297 47.950 50.362 1.00 25.64 185 ARG A N 1
ATOM 1395 C CA . ARG A 1 223 ? 32.134 47.606 51.515 1.00 25.66 185 ARG A CA 1
ATOM 1396 C C . ARG A 1 223 ? 32.228 48.771 52.488 1.00 25.24 185 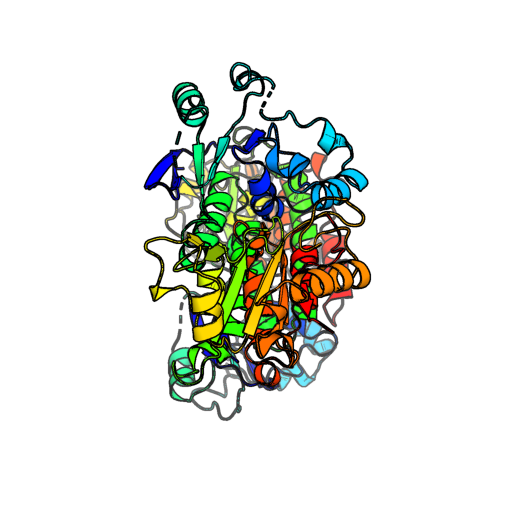ARG A C 1
ATOM 1397 O O . ARG A 1 223 ? 33.312 49.139 52.946 1.00 22.96 185 ARG A O 1
ATOM 1405 N N . ALA A 1 224 ? 31.075 49.380 52.765 1.00 23.76 186 ALA A N 1
ATOM 1406 C CA . ALA A 1 224 ? 30.996 50.579 53.585 1.00 27.44 186 ALA A CA 1
ATOM 1407 C C . ALA A 1 224 ? 31.680 50.377 54.928 1.00 25.46 186 ALA A C 1
ATOM 1408 O O . ALA A 1 224 ? 31.440 49.379 55.616 1.00 25.13 186 ALA A O 1
ATOM 1410 N N . GLY A 1 225 ? 32.522 51.339 55.292 1.00 29.81 187 GLY A N 1
ATOM 1411 C CA . GLY A 1 225 ? 33.158 51.356 56.591 1.00 32.88 187 GLY A CA 1
ATOM 1412 C C . GLY A 1 225 ? 34.311 50.397 56.750 1.00 37.28 187 GLY A C 1
ATOM 1413 O O . GLY A 1 225 ? 34.911 50.358 57.827 1.00 38.35 187 GLY A O 1
ATOM 1414 N N . ALA A 1 226 ? 34.654 49.639 55.710 1.00 39.92 188 ALA A N 1
ATOM 1415 C CA . ALA A 1 226 ? 35.697 48.630 55.832 1.00 41.23 188 ALA A CA 1
ATOM 1416 C C . ALA A 1 226 ? 37.091 49.203 55.604 1.00 54.09 188 ALA A C 1
ATOM 1417 O O . ALA A 1 226 ? 38.034 48.828 56.310 1.00 57.56 188 ALA A O 1
ATOM 1419 N N . SER A 1 227 ? 37.229 50.116 54.651 1.00 54.41 189 SER A N 1
ATOM 1420 C CA . SER A 1 227 ? 38.524 50.595 54.196 1.00 60.65 189 SER A CA 1
ATOM 1421 C C . SER A 1 227 ? 38.821 51.969 54.804 1.00 66.18 189 SER A C 1
ATOM 1422 O O . SER A 1 227 ? 38.026 52.534 55.564 1.00 62.24 189 SER A O 1
ATOM 1425 N N . GLU A 1 228 ? 39.993 52.515 54.465 1.00 69.10 190 GLU A N 1
ATOM 1426 C CA . GLU A 1 228 ? 40.414 53.800 55.028 1.00 72.46 190 GLU A CA 1
ATOM 1427 C C . GLU A 1 228 ? 39.738 54.969 54.313 1.00 72.32 190 GLU A C 1
ATOM 1428 O O . GLU A 1 228 ? 38.865 55.638 54.875 1.00 71.93 190 GLU A O 1
ATOM 1434 N N . GLU A 1 229 ? 40.142 55.229 53.067 1.00 71.54 191 GLU A N 1
ATOM 1435 C CA . GLU A 1 229 ? 39.499 56.266 52.267 1.00 72.60 191 GLU A CA 1
ATOM 1436 C C . GLU A 1 229 ? 38.050 55.886 51.996 1.00 64.86 191 GLU A C 1
ATOM 1437 O O . GLU A 1 229 ? 37.760 54.760 51.582 1.00 65.17 191 GLU A O 1
ATOM 1443 N N . CYS A 1 230 ? 37.140 56.831 52.205 1.00 62.54 192 CYS A N 1
ATOM 1444 C CA . CYS A 1 230 ? 35.737 56.457 52.160 1.00 54.72 192 CYS A CA 1
ATOM 1445 C C . CYS A 1 230 ? 35.218 56.309 50.740 1.00 56.19 192 CYS A C 1
ATOM 1446 O O . CYS A 1 230 ? 35.754 56.861 49.772 1.00 49.57 192 CYS A O 1
ATOM 1449 N N . CYS A 1 231 ? 34.133 55.547 50.649 1.00 51.10 193 CYS A N 1
ATOM 1450 C CA . CYS A 1 231 ? 33.162 55.675 49.581 1.00 42.00 193 CYS A CA 1
ATOM 1451 C C . CYS A 1 231 ? 33.696 55.084 48.284 1.00 36.96 193 CYS A C 1
ATOM 1452 O O . CYS A 1 231 ? 33.764 55.762 47.251 1.00 33.00 193 CYS A O 1
ATOM 1455 N N . GLY A 1 232 ? 34.100 53.822 48.344 1.00 32.66 194 GLY A N 1
ATOM 1456 C CA . GLY A 1 232 ? 34.056 53.006 47.152 1.00 32.75 194 GLY A CA 1
ATOM 1457 C C . GLY A 1 232 ? 32.625 52.874 46.678 1.00 28.07 194 GLY A C 1
ATOM 1458 O O . GLY A 1 232 ? 31.689 52.884 47.475 1.00 25.85 194 GLY A O 1
ATOM 1459 N N . THR A 1 233 ? 32.449 52.795 45.362 1.00 24.33 195 THR A N 1
ATOM 1460 C CA . THR A 1 233 ? 31.107 52.789 44.808 1.00 23.40 195 THR A CA 1
ATOM 1461 C C . THR A 1 233 ? 31.167 52.161 43.420 1.00 26.91 195 THR A C 1
ATOM 1462 O O . THR A 1 233 ? 32.225 51.711 42.968 1.00 24.74 195 THR A O 1
ATOM 1466 N N . ALA A 1 234 ? 30.011 52.111 42.767 1.00 22.11 196 ALA A N 1
ATOM 1467 C CA . ALA A 1 234 ? 29.858 51.615 41.405 1.00 23.48 196 ALA A CA 1
ATOM 1468 C C . ALA A 1 234 ? 29.442 52.756 40.493 1.00 26.20 196 ALA A C 1
ATOM 1469 O O . ALA A 1 234 ? 28.573 53.565 40.848 1.00 25.28 196 ALA A O 1
ATOM 1471 N N . GLY A 1 235 ? 30.057 52.812 39.310 1.00 23.29 197 GLY A N 1
ATOM 1472 C CA . GLY A 1 235 ? 29.705 53.826 38.328 1.00 24.99 197 GLY A CA 1
ATOM 1473 C C . GLY A 1 235 ? 28.949 53.260 37.140 1.00 26.98 197 GLY A C 1
ATOM 1474 O O . GLY A 1 235 ? 27.773 52.895 37.257 1.00 25.59 197 GLY A O 1
ATOM 1475 N N . LYS A 1 236 ? 29.615 53.170 35.987 1.00 28.25 198 LYS A N 1
ATOM 1476 C CA . LYS A 1 236 ? 28.979 52.650 34.771 1.00 23.43 198 LYS A CA 1
ATOM 1477 C C . LYS A 1 236 ? 29.133 51.131 34.687 1.00 26.33 198 LYS A C 1
ATOM 1478 O O . LYS A 1 236 ? 29.859 50.584 33.847 1.00 25.14 198 LYS A O 1
ATOM 1484 N N . GLY A 1 237 ? 28.406 50.443 35.568 1.00 24.47 199 GLY A N 1
ATOM 1485 C CA . GLY A 1 237 ? 28.447 49.002 35.643 1.00 16.89 199 GLY A CA 1
ATOM 1486 C C . GLY A 1 237 ? 28.369 48.553 37.088 1.00 21.46 199 GLY A C 1
ATOM 1487 O O . GLY A 1 237 ? 27.962 49.317 37.961 1.00 17.79 199 GLY A O 1
ATOM 1488 N N . ASN A 1 238 ? 28.763 47.301 37.312 1.00 18.85 200 ASN A N 1
ATOM 1489 C CA . ASN A 1 238 ? 28.613 46.634 38.606 1.00 18.65 200 ASN A CA 1
ATOM 1490 C C . ASN A 1 238 ? 27.259 46.948 39.237 1.00 17.26 200 ASN A C 1
ATOM 1491 O O . ASN A 1 238 ? 26.243 46.902 38.542 1.00 19.34 200 ASN A O 1
ATOM 1496 N N . MET A 1 239 ? 27.216 47.273 40.544 1.00 17.81 201 MET A N 1
ATOM 1497 C CA . MET A 1 239 ? 25.931 47.460 41.191 1.00 18.37 201 MET A CA 1
ATOM 1498 C C . MET A 1 239 ? 25.193 48.678 40.656 1.00 19.18 201 MET A C 1
ATOM 1499 O O . MET A 1 239 ? 23.975 48.768 40.838 1.00 19.48 201 MET A O 1
ATOM 1504 N N . GLY A 1 240 ? 25.901 49.597 39.986 1.00 17.18 202 GLY A N 1
ATOM 1505 C CA . GLY A 1 240 ? 25.224 50.635 39.224 1.00 20.91 202 GLY A CA 1
ATOM 1506 C C . GLY A 1 240 ? 24.200 50.069 38.260 1.00 21.16 202 GLY A C 1
ATOM 1507 O O . GLY A 1 240 ? 23.120 50.639 38.077 1.00 20.29 202 GLY A O 1
ATOM 1508 N N . ASP A 1 241 ? 24.521 48.928 37.631 1.00 18.94 203 ASP A N 1
ATOM 1509 C CA . ASP A 1 241 ? 23.555 48.265 36.758 1.00 21.00 203 ASP A CA 1
ATOM 1510 C C . ASP A 1 241 ? 22.280 47.901 37.513 1.00 23.80 203 ASP A C 1
ATOM 1511 O O . ASP A 1 241 ? 21.175 47.963 36.953 1.00 19.45 203 ASP A O 1
ATOM 1516 N N . PHE A 1 242 ? 22.411 47.464 38.770 1.00 20.31 204 PHE A N 1
ATOM 1517 C CA . PHE A 1 242 ? 21.218 47.090 39.532 1.00 19.59 204 PHE A CA 1
ATOM 1518 C C . PHE A 1 242 ? 20.387 48.311 39.877 1.00 19.26 204 PHE A C 1
ATOM 1519 O O . PHE A 1 242 ? 19.149 48.246 39.877 1.00 19.01 204 PHE A O 1
ATOM 1527 N N . ILE A 1 243 ? 21.051 49.411 40.227 1.00 19.14 205 ILE A N 1
ATOM 1528 C CA . ILE A 1 243 ? 20.336 50.661 40.470 1.00 19.55 205 ILE A CA 1
ATOM 1529 C C . ILE A 1 243 ? 19.521 51.056 39.242 1.00 19.77 205 ILE A C 1
ATOM 1530 O O . ILE A 1 243 ? 18.321 51.355 39.347 1.00 20.84 205 ILE A O 1
ATOM 1535 N N . ASP A 1 244 ? 20.163 51.046 38.066 1.00 21.13 206 ASP A N 1
ATOM 1536 C CA . ASP A 1 244 ? 19.490 51.377 36.807 1.00 23.69 206 ASP A CA 1
ATOM 1537 C C . ASP A 1 244 ? 18.248 50.515 36.601 1.00 23.40 206 ASP A C 1
ATOM 1538 O O . ASP A 1 244 ? 17.153 51.034 36.353 1.00 25.07 206 ASP A O 1
ATOM 1543 N N . GLN A 1 245 ? 18.402 49.186 36.672 1.00 21.04 207 GLN A N 1
ATOM 1544 C CA . GLN A 1 245 ? 17.273 48.306 36.391 1.00 20.25 207 GLN A CA 1
ATOM 1545 C C . GLN A 1 245 ? 16.166 48.466 37.418 1.00 21.15 207 GLN A C 1
ATOM 1546 O O . GLN A 1 245 ? 14.989 48.255 37.103 1.00 23.77 207 GLN A O 1
ATOM 1552 N N . ALA A 1 246 ? 16.521 48.828 38.651 1.00 21.52 208 ALA A N 1
ATOM 1553 C CA . ALA A 1 246 ? 15.530 49.014 39.697 1.00 22.14 208 ALA A CA 1
ATOM 1554 C C . ALA A 1 246 ? 14.901 50.393 39.640 1.00 23.39 208 ALA A C 1
ATOM 1555 O O . ALA A 1 246 ? 14.121 50.739 40.531 1.00 23.97 208 ALA A O 1
ATOM 1557 N N . GLY A 1 247 ? 15.224 51.185 38.620 1.00 23.09 209 GLY A N 1
ATOM 1558 C CA . GLY A 1 247 ? 14.582 52.473 38.464 1.00 22.76 209 GLY A CA 1
ATOM 1559 C C . GLY A 1 247 ? 15.135 53.594 39.311 1.00 24.11 209 GLY A C 1
ATOM 1560 O O . GLY A 1 247 ? 14.437 54.592 39.531 1.00 23.65 209 GLY A O 1
ATOM 1561 N N . GLY A 1 248 ? 16.362 53.465 39.807 1.00 24.09 210 GLY A N 1
ATOM 1562 C CA . GLY A 1 248 ? 17.016 54.539 40.514 1.00 23.45 210 GLY A CA 1
ATOM 1563 C C . GLY A 1 248 ? 17.967 55.311 39.620 1.00 24.62 210 GLY A C 1
ATOM 1564 O O . GLY A 1 248 ? 18.290 54.908 38.501 1.00 25.68 210 GLY A O 1
ATOM 1565 N N . ASN A 1 249 ? 18.448 56.426 40.157 1.00 25.58 211 ASN A N 1
ATOM 1566 C CA . ASN A 1 249 ? 19.418 57.280 39.480 1.00 23.98 211 ASN A CA 1
ATOM 1567 C C . ASN A 1 249 ? 20.718 57.254 40.289 1.00 27.12 211 ASN A C 1
ATOM 1568 O O . ASN A 1 249 ? 20.829 57.931 41.313 1.00 27.20 211 ASN A O 1
ATOM 1573 N N . ASN A 1 250 ? 21.698 56.480 39.813 1.00 22.17 212 ASN A N 1
ATOM 1574 C CA . ASN A 1 250 ? 22.995 56.323 40.474 1.00 24.36 212 ASN A CA 1
ATOM 1575 C C . ASN A 1 250 ? 23.800 57.619 40.395 1.00 29.08 212 ASN A C 1
ATOM 1576 O O . ASN A 1 250 ? 24.302 57.983 39.324 1.00 26.76 212 ASN A O 1
ATOM 1581 N N . ILE A 1 251 ? 23.951 58.309 41.540 1.00 27.14 213 ILE A N 1
ATOM 1582 C CA . ILE A 1 251 ? 24.668 59.584 41.561 1.00 29.27 213 ILE A CA 1
ATOM 1583 C C . ILE A 1 251 ? 26.129 59.428 41.171 1.00 28.99 213 ILE A C 1
ATOM 1584 O O . ILE A 1 251 ? 26.790 60.421 40.845 1.00 31.98 213 ILE A O 1
ATOM 1589 N N . ALA A 1 252 ? 26.660 58.205 41.190 1.00 24.19 214 ALA A N 1
ATOM 1590 C CA . ALA A 1 252 ? 28.049 57.979 40.814 1.00 25.99 214 ALA A CA 1
ATOM 1591 C C . ALA A 1 252 ? 28.227 57.654 39.327 1.00 28.52 214 ALA A C 1
ATOM 1592 O O . ALA A 1 252 ? 29.367 57.624 38.857 1.00 27.48 214 ALA A O 1
ATOM 1594 N N . LYS A 1 253 ? 27.135 57.458 38.577 1.00 25.07 215 LYS A N 1
ATOM 1595 C CA . LYS A 1 253 ? 27.247 56.998 37.192 1.00 27.71 215 LYS A CA 1
ATOM 1596 C C . LYS A 1 253 ? 28.058 57.972 36.341 1.00 35.70 215 LYS A C 1
ATOM 1597 O O . LYS A 1 253 ? 28.932 57.559 35.572 1.00 36.53 215 LYS A O 1
ATOM 1603 N N . ASN A 1 254 ? 27.782 59.273 36.463 1.00 36.09 216 ASN A N 1
ATOM 1604 C CA . ASN A 1 254 ? 28.547 60.273 35.724 1.00 42.25 216 ASN A CA 1
ATOM 1605 C C . ASN A 1 254 ? 29.894 60.591 36.362 1.00 41.34 216 ASN A C 1
ATOM 1606 O O . ASN A 1 254 ? 30.671 61.348 35.772 1.00 43.04 216 ASN A O 1
ATOM 1611 N N . LEU A 1 255 ? 30.197 60.043 37.538 1.00 40.33 217 LEU A N 1
ATOM 1612 C CA . LEU A 1 255 ? 31.388 60.443 38.280 1.00 37.28 217 LEU A CA 1
ATOM 1613 C C . LEU A 1 255 ? 32.584 59.532 38.060 1.00 38.65 217 LEU A C 1
ATOM 1614 O O . LEU A 1 255 ? 33.698 59.894 38.459 1.00 41.43 217 LEU A O 1
ATOM 1619 N N . LEU A 1 256 ? 32.390 58.362 37.461 1.00 37.36 218 LEU A N 1
ATOM 1620 C CA . LEU A 1 256 ? 33.462 57.397 37.295 1.00 36.03 218 LEU A CA 1
ATOM 1621 C C . LEU A 1 256 ? 33.559 56.976 35.838 1.00 36.85 218 LEU A C 1
ATOM 1622 O O . LEU A 1 256 ? 32.542 56.892 35.141 1.00 37.83 218 LEU A O 1
ATOM 1627 N N . PRO A 1 257 ? 34.770 56.693 35.358 1.00 35.89 219 PRO A N 1
ATOM 1628 C CA . PRO A 1 257 ? 34.929 56.248 33.970 1.00 36.01 219 PRO A CA 1
ATOM 1629 C C . PRO A 1 257 ? 34.539 54.791 33.773 1.00 35.57 219 PRO A C 1
ATOM 1630 O O . PRO A 1 257 ? 34.117 54.395 32.682 1.00 35.47 219 PRO A O 1
ATOM 1634 N N . GLY A 1 258 ? 34.667 53.990 34.822 1.00 34.40 220 GLY A N 1
ATOM 1635 C CA . GLY A 1 258 ? 34.440 52.567 34.720 1.00 36.98 220 GLY A CA 1
ATOM 1636 C C . GLY A 1 258 ? 33.401 52.066 35.700 1.00 31.95 220 GLY A C 1
ATOM 1637 O O . GLY A 1 258 ? 32.632 52.853 36.257 1.00 28.52 220 GLY A O 1
ATOM 1638 N N . SER A 1 259 ? 33.370 50.753 35.927 1.00 30.93 221 SER A N 1
ATOM 1639 C CA . SER A 1 259 ? 32.282 50.170 36.705 1.00 28.55 221 SER A CA 1
ATOM 1640 C C . SER A 1 259 ? 32.490 50.318 38.209 1.00 27.57 221 SER A C 1
ATOM 1641 O O . SER A 1 259 ? 31.508 50.424 38.951 1.00 26.08 221 SER A O 1
ATOM 1644 N N . LEU A 1 260 ? 33.742 50.326 38.677 1.00 27.92 222 LEU A N 1
ATOM 1645 C CA . LEU A 1 260 ? 34.056 50.443 40.098 1.00 29.19 222 LEU A CA 1
ATOM 1646 C C . LEU A 1 260 ? 35.041 51.582 40.329 1.00 35.58 222 LEU A C 1
ATOM 1647 O O . LEU A 1 260 ? 35.850 51.905 39.456 1.00 33.08 222 LEU A O 1
ATOM 1652 N N . GLY A 1 261 ? 34.977 52.185 41.512 1.00 32.48 223 GLY A N 1
ATOM 1653 C CA . GLY A 1 261 ? 35.904 53.251 41.844 1.00 34.74 223 GLY A CA 1
ATOM 1654 C C . GLY A 1 261 ? 35.540 53.893 43.168 1.00 37.51 223 GLY A C 1
ATOM 1655 O O . GLY A 1 261 ? 34.613 53.469 43.855 1.00 34.14 223 GLY A O 1
ATOM 1656 N N . THR A 1 262 ? 36.297 54.936 43.509 1.00 35.93 224 THR A N 1
ATOM 1657 C CA . THR A 1 262 ? 36.126 55.680 44.752 1.00 40.55 224 THR A CA 1
ATOM 1658 C C . THR A 1 262 ? 35.647 57.097 44.447 1.00 38.92 224 THR A C 1
ATOM 1659 O O . THR A 1 262 ? 36.116 57.731 43.498 1.00 40.08 224 THR A O 1
ATOM 1663 N N . VAL A 1 263 ? 34.691 57.579 45.237 1.00 40.68 225 VAL A N 1
ATOM 1664 C CA . VAL A 1 263 ? 34.202 58.950 45.162 1.00 39.49 225 VAL A CA 1
ATOM 1665 C C . VAL A 1 263 ? 34.399 59.572 46.535 1.00 39.58 225 VAL A C 1
ATOM 1666 O O . VAL A 1 263 ? 34.075 58.947 47.547 1.00 41.46 225 VAL A O 1
ATOM 1670 N N . ASN A 1 264 ? 34.937 60.782 46.591 1.00 41.82 226 ASN A N 1
ATOM 1671 C CA . ASN A 1 264 ? 35.263 61.328 47.903 1.00 42.37 226 ASN A CA 1
ATOM 1672 C C . ASN A 1 264 ? 33.999 61.693 48.662 1.00 41.51 226 ASN A C 1
ATOM 1673 O O . ASN A 1 264 ? 32.954 62.013 48.074 1.00 42.03 226 ASN A O 1
ATOM 1678 N N . LEU A 1 265 ? 34.099 61.654 49.995 1.00 42.88 227 LEU A N 1
ATOM 1679 C CA . LEU A 1 265 ? 32.929 61.832 50.852 1.00 41.85 227 LEU A CA 1
ATOM 1680 C C . LEU A 1 265 ? 32.263 63.182 50.618 1.00 37.88 227 LEU A C 1
ATOM 1681 O O . LEU A 1 265 ? 31.035 63.288 50.699 1.00 38.58 227 LEU A O 1
ATOM 1686 N N . GLU A 1 266 ? 33.051 64.218 50.311 1.00 40.63 228 GLU A N 1
ATOM 1687 C CA . GLU A 1 266 ? 32.469 65.539 50.091 1.00 42.36 228 GLU A CA 1
ATOM 1688 C C . GLU A 1 266 ? 31.514 65.544 48.904 1.00 42.72 228 GLU A C 1
ATOM 1689 O O . GLU A 1 266 ? 30.511 66.268 48.919 1.00 42.42 228 GLU A O 1
ATOM 1695 N N . LYS A 1 267 ? 31.796 64.738 47.878 1.00 43.18 229 LYS A N 1
ATOM 1696 C CA . LYS A 1 267 ? 30.918 64.699 46.714 1.00 38.72 229 LYS A CA 1
ATOM 1697 C C . LYS A 1 267 ? 29.616 63.973 47.028 1.00 38.99 229 LYS A C 1
ATOM 1698 O O . LYS A 1 267 ? 28.544 64.398 46.586 1.00 38.78 229 LYS A O 1
ATOM 1704 N N . VAL A 1 268 ? 29.690 62.877 47.790 1.00 36.29 230 VAL A N 1
ATOM 1705 C CA . VAL A 1 268 ? 28.475 62.193 48.226 1.00 37.65 230 VAL A CA 1
ATOM 1706 C C . VAL A 1 268 ? 27.562 63.162 48.966 1.00 37.88 230 VAL A C 1
ATOM 1707 O O . VAL A 1 268 ? 26.367 63.265 48.668 1.00 33.87 230 VAL A O 1
ATOM 1711 N N . LEU A 1 269 ? 28.120 63.902 49.932 1.00 34.55 231 LEU A N 1
ATOM 1712 C CA . LEU A 1 269 ? 27.313 64.849 50.696 1.00 36.49 231 LEU A CA 1
ATOM 1713 C C . LEU A 1 269 ? 26.747 65.939 49.797 1.00 37.72 231 LEU A C 1
ATOM 1714 O O . LEU A 1 269 ? 25.561 66.279 49.895 1.00 42.22 231 LEU A O 1
ATOM 1719 N N . ALA A 1 270 ? 27.578 66.497 48.913 1.00 36.71 232 ALA A N 1
ATOM 1720 C CA . ALA A 1 270 ? 27.101 67.531 47.993 1.00 42.40 232 ALA A CA 1
ATOM 1721 C C . ALA A 1 270 ? 26.026 67.002 47.051 1.00 40.16 232 ALA A C 1
ATOM 1722 O O . ALA A 1 270 ? 25.186 67.773 46.568 1.00 39.21 232 ALA A O 1
ATOM 1724 N N . ALA A 1 271 ? 26.034 65.700 46.768 1.00 40.36 233 ALA A N 1
ATOM 1725 C CA . ALA A 1 271 ? 25.018 65.129 45.895 1.00 35.84 233 ALA A CA 1
ATOM 1726 C C . ALA A 1 271 ? 23.669 64.972 46.585 1.00 37.86 233 ALA A C 1
ATOM 1727 O O . ALA A 1 271 ? 22.642 64.906 45.900 1.00 36.39 233 ALA A O 1
ATOM 1729 N N . LYS A 1 272 ? 23.651 64.907 47.913 1.00 33.81 234 LYS A N 1
ATOM 1730 C CA . LYS A 1 272 ? 22.423 64.794 48.692 1.00 33.67 234 LYS A CA 1
ATOM 1731 C C . LYS A 1 272 ? 21.484 63.700 48.171 1.00 32.81 234 LYS A C 1
ATOM 1732 O O . LYS A 1 272 ? 20.321 63.970 47.859 1.00 29.77 234 LYS A O 1
ATOM 1738 N N . PRO A 1 273 ? 21.955 62.455 48.091 1.00 30.59 235 PRO A N 1
ATOM 1739 C CA . PRO A 1 273 ? 21.149 61.401 47.463 1.00 31.44 235 PRO A CA 1
ATOM 1740 C C . PRO A 1 273 ? 19.870 61.124 48.234 1.00 30.07 235 PRO A C 1
ATOM 1741 O O . PRO A 1 273 ? 19.833 61.169 49.468 1.00 29.14 235 PRO A O 1
ATOM 1745 N N . ASP A 1 274 ? 18.817 60.806 47.484 1.00 24.49 236 ASP A N 1
ATOM 1746 C CA . ASP A 1 274 ? 17.543 60.463 48.108 1.00 30.09 236 ASP A CA 1
ATOM 1747 C C . ASP A 1 274 ? 17.653 59.191 48.942 1.00 30.06 236 ASP A C 1
ATOM 1748 O O . ASP A 1 274 ? 17.022 59.078 50.002 1.00 26.01 236 ASP A O 1
ATOM 1753 N N . ILE A 1 275 ? 18.446 58.225 48.474 1.00 25.78 237 ILE A N 1
ATOM 1754 C CA . ILE A 1 275 ? 18.521 56.886 49.051 1.00 27.70 237 ILE A CA 1
ATOM 1755 C C . ILE A 1 275 ? 19.987 56.519 49.241 1.00 26.93 237 ILE A C 1
ATOM 1756 O O . ILE A 1 275 ? 20.822 56.803 48.377 1.00 24.21 237 ILE A O 1
ATOM 1761 N N . TYR A 1 276 ? 20.301 55.889 50.380 1.00 25.56 238 TYR A N 1
ATOM 1762 C CA . TYR A 1 276 ? 21.655 55.453 50.705 1.00 23.82 238 TYR A CA 1
ATOM 1763 C C . TYR A 1 276 ? 21.660 53.942 50.879 1.00 23.56 238 TYR A C 1
ATOM 1764 O O . TYR A 1 276 ? 20.804 53.391 51.578 1.00 24.59 238 TYR A O 1
ATOM 1773 N N . ILE A 1 277 ? 22.621 53.276 50.234 1.00 23.99 239 ILE A N 1
ATOM 1774 C CA . ILE A 1 277 ? 22.794 51.831 50.329 1.00 24.27 239 ILE A CA 1
ATOM 1775 C C . ILE A 1 277 ? 24.232 51.551 50.728 1.00 21.39 239 ILE A C 1
ATOM 1776 O O . ILE A 1 277 ? 25.161 52.114 50.138 1.00 26.07 239 ILE A O 1
ATOM 1781 N N . ALA A 1 278 ? 24.416 50.660 51.702 1.00 21.69 240 ALA A N 1
ATOM 1782 C CA . ALA A 1 278 ? 25.730 50.150 52.066 1.00 24.67 240 ALA A CA 1
ATOM 1783 C C . ALA A 1 278 ? 25.817 48.673 51.701 1.00 19.54 240 ALA A C 1
ATOM 1784 O O . ALA A 1 278 ? 24.858 47.928 51.896 1.00 23.20 240 ALA A O 1
ATOM 1786 N N . SER A 1 279 ? 26.958 48.240 51.176 1.00 20.72 241 SER A N 1
ATOM 1787 C CA . SER A 1 279 ? 27.187 46.813 50.968 1.00 20.67 241 SER A CA 1
ATOM 1788 C C . SER A 1 279 ? 28.197 46.301 51.981 1.00 20.29 241 SER A C 1
ATOM 1789 O O . SER A 1 279 ? 29.089 47.033 52.421 1.00 25.76 241 SER A O 1
ATOM 1792 N N . GLY A 1 280 ? 28.060 45.024 52.324 1.00 20.89 242 GLY A N 1
ATOM 1793 C CA . GLY A 1 280 ? 29.018 44.402 53.218 1.00 22.33 242 GLY A CA 1
ATOM 1794 C C . GLY A 1 280 ? 28.760 42.920 53.344 1.00 21.67 242 GLY A C 1
ATOM 1795 O O . GLY A 1 280 ? 27.763 42.395 52.847 1.00 20.69 242 GLY A O 1
ATOM 1796 N N . GLY A 1 281 ? 29.676 42.243 54.047 1.00 24.08 243 GLY A N 1
ATOM 1797 C CA . GLY A 1 281 ? 29.577 40.799 54.184 1.00 25.93 243 GLY A CA 1
ATOM 1798 C C . GLY A 1 281 ? 30.310 40.276 55.403 1.00 27.69 243 GLY A C 1
ATOM 1799 O O . GLY A 1 281 ? 30.800 39.137 55.420 1.00 27.15 243 GLY A O 1
ATOM 1800 N N . LYS A 1 282 ? 30.397 41.108 56.433 1.00 25.29 244 LYS A N 1
ATOM 1801 C CA . LYS A 1 282 ? 31.113 40.697 57.636 1.00 26.10 244 LYS A CA 1
ATOM 1802 C C . LYS A 1 282 ? 30.354 39.602 58.376 1.00 28.62 244 LYS A C 1
ATOM 1803 O O . LYS A 1 282 ? 29.132 39.455 58.260 1.00 25.46 244 LYS A O 1
ATOM 1809 N N . SER A 1 283 ? 31.105 38.831 59.160 1.00 29.40 245 SER A N 1
ATOM 1810 C CA . SER A 1 283 ? 30.598 37.754 59.999 1.00 32.67 245 SER A CA 1
ATOM 1811 C C . SER A 1 283 ? 30.231 38.298 61.375 1.00 32.86 245 SER A C 1
ATOM 1812 O O . SER A 1 283 ? 30.909 39.197 61.879 1.00 29.87 245 SER A O 1
ATOM 1815 N N . PRO A 1 284 ? 29.160 37.779 61.975 1.00 35.41 246 PRO A N 1
ATOM 1816 C CA . PRO A 1 284 ? 28.730 38.282 63.287 1.00 38.80 246 PRO A CA 1
ATOM 1817 C C . PRO A 1 284 ? 29.875 38.250 64.286 1.00 41.22 246 PRO A C 1
ATOM 1818 O O . PRO A 1 284 ? 30.621 37.273 64.371 1.00 41.63 246 PRO A O 1
ATOM 1822 N N . GLY A 1 285 ? 30.035 39.349 65.018 1.00 42.66 247 GLY A N 1
ATOM 1823 C CA . GLY A 1 285 ? 31.093 39.453 66.001 1.00 45.24 247 GLY A CA 1
ATOM 1824 C C . GLY A 1 285 ? 32.473 39.719 65.450 1.00 49.69 247 GLY A C 1
ATOM 1825 O O . GLY A 1 285 ? 33.442 39.685 66.216 1.00 47.29 247 GLY A O 1
ATOM 1826 N N . SER A 1 286 ? 32.602 39.974 64.149 1.00 48.16 248 SER A N 1
ATOM 1827 C CA . SER A 1 286 ? 33.908 40.295 63.585 1.00 46.76 248 SER A CA 1
ATOM 1828 C C . SER A 1 286 ? 34.450 41.585 64.191 1.00 51.73 248 SER A C 1
ATOM 1829 O O . SER A 1 286 ? 33.694 42.475 64.595 1.00 48.39 248 SER A O 1
ATOM 1832 N N . ASP A 1 287 ? 35.780 41.687 64.244 1.00 53.15 249 ASP A N 1
ATOM 1833 C CA . ASP A 1 287 ? 36.412 42.892 64.768 1.00 55.41 249 ASP A CA 1
ATOM 1834 C C . ASP A 1 287 ? 36.608 43.964 63.706 1.00 55.40 249 ASP A C 1
ATOM 1835 O O . ASP A 1 287 ? 36.649 45.153 64.041 1.00 53.52 249 ASP A O 1
ATOM 1840 N N . ALA A 1 288 ? 36.728 43.576 62.437 1.00 54.68 250 ALA A N 1
ATOM 1841 C CA . ALA A 1 288 ? 36.880 44.565 61.380 1.00 51.71 250 ALA A CA 1
ATOM 1842 C C . ALA A 1 288 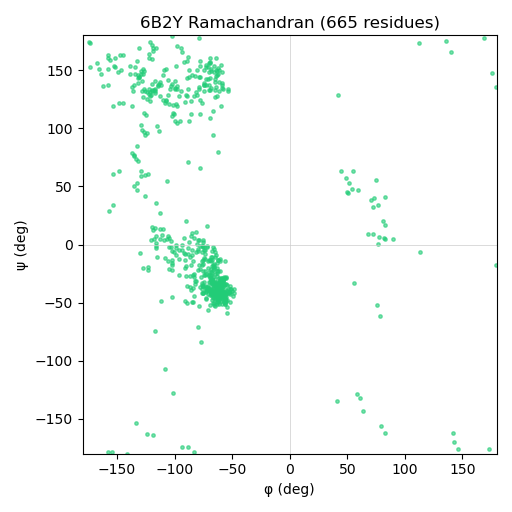? 35.539 45.249 61.111 1.00 43.89 250 ALA A C 1
ATOM 1843 O O . ALA A 1 288 ? 34.493 44.592 61.104 1.00 46.02 250 ALA A O 1
ATOM 1845 N N . PRO A 1 289 ? 35.534 46.559 60.896 1.00 41.14 251 PRO A N 1
ATOM 1846 C CA . PRO A 1 289 ? 34.268 47.267 60.687 1.00 39.76 251 PRO A CA 1
ATOM 1847 C C . PRO A 1 289 ? 33.624 46.893 59.361 1.00 36.01 251 PRO A C 1
ATOM 1848 O O . PRO A 1 289 ? 34.264 46.374 58.442 1.00 36.99 251 PRO A O 1
ATOM 1852 N N . GLY A 1 290 ? 32.328 47.150 59.274 1.00 33.66 252 GLY A N 1
ATOM 1853 C CA . GLY A 1 290 ? 31.557 46.847 58.081 1.00 30.27 252 GLY A CA 1
ATOM 1854 C C . GLY A 1 290 ? 30.184 46.288 58.403 1.00 26.20 252 GLY A C 1
ATOM 1855 O O . GLY A 1 290 ? 29.887 45.877 59.521 1.00 28.24 252 GLY A O 1
ATOM 1856 N N . VAL A 1 291 ? 29.329 46.266 57.378 1.00 27.21 253 VAL A N 1
ATOM 1857 C CA . VAL A 1 291 ? 27.986 45.731 57.522 1.00 28.25 253 VAL A CA 1
ATOM 1858 C C . VAL A 1 291 ? 28.049 44.210 57.625 1.00 28.22 253 VAL A C 1
ATOM 1859 O O . VAL A 1 291 ? 28.798 43.549 56.886 1.00 25.53 253 VAL A O 1
ATOM 1863 N N . VAL A 1 292 ? 27.263 43.652 58.538 1.00 25.15 254 VAL A N 1
ATOM 1864 C CA . VAL A 1 292 ? 27.256 42.225 58.850 1.00 23.04 254 VAL A CA 1
ATOM 1865 C C . VAL A 1 292 ? 26.069 41.577 58.146 1.00 25.38 254 VAL A C 1
ATOM 1866 O O . VAL A 1 292 ? 24.909 41.851 58.479 1.00 24.85 254 VAL A O 1
ATOM 1870 N N . LEU A 1 293 ? 26.357 40.726 57.153 1.00 23.00 255 LEU A N 1
ATOM 1871 C CA . LEU A 1 293 ? 25.348 40.050 56.347 1.00 24.98 255 LEU A CA 1
ATOM 1872 C C . LEU A 1 293 ? 25.919 38.728 55.865 1.00 24.06 255 LEU A C 1
ATOM 1873 O O . LEU A 1 293 ? 27.140 38.594 55.717 1.00 26.42 255 LEU A O 1
ATOM 1878 N N . GLY A 1 294 ? 25.034 37.747 55.608 1.00 24.13 256 GLY A N 1
ATOM 1879 C CA . GLY A 1 294 ? 25.441 36.475 55.047 1.00 22.44 256 GLY A CA 1
ATOM 1880 C C . GLY A 1 294 ? 24.661 35.304 55.627 1.00 26.37 256 GLY A C 1
ATOM 1881 O O . GLY A 1 294 ? 23.684 35.469 56.353 1.00 27.82 256 GLY A O 1
ATOM 1882 N N . ALA A 1 295 ? 25.127 34.090 55.302 1.00 24.11 257 ALA A N 1
ATOM 1883 C CA . ALA A 1 295 ? 24.332 32.882 55.516 1.00 24.59 257 ALA A CA 1
ATOM 1884 C C . ALA A 1 295 ? 24.138 32.558 56.989 1.00 27.50 257 ALA A C 1
ATOM 1885 O O . ALA A 1 295 ? 23.282 31.725 57.310 1.00 32.46 257 ALA A O 1
ATOM 1887 N N . GLN A 1 296 ? 24.902 33.189 57.879 1.00 27.25 258 GLN A N 1
ATOM 1888 C CA . GLN A 1 296 ? 24.803 32.924 59.310 1.00 27.99 258 GLN A CA 1
ATOM 1889 C C . GLN A 1 296 ? 24.396 34.163 60.090 1.00 31.50 258 GLN A C 1
ATOM 1890 O O . GLN A 1 296 ? 24.481 34.172 61.328 1.00 31.73 258 GLN A O 1
ATOM 1896 N N . VAL A 1 297 ? 23.943 35.209 59.409 1.00 29.58 259 VAL A N 1
ATOM 1897 C CA . VAL A 1 297 ? 23.574 36.462 60.051 1.00 28.26 259 VAL A CA 1
ATOM 1898 C C . VAL A 1 297 ? 22.065 36.490 60.252 1.00 29.26 259 VAL A C 1
ATOM 1899 O O . VAL A 1 297 ? 21.300 36.156 59.338 1.00 26.84 259 VAL A O 1
ATOM 1903 N N . THR A 1 298 ? 21.635 36.876 61.464 1.00 32.89 260 THR A N 1
ATOM 1904 C CA . THR A 1 298 ? 20.227 37.036 61.794 1.00 31.94 260 THR A CA 1
ATOM 1905 C C . THR A 1 298 ? 19.770 38.450 61.476 1.00 31.01 260 THR A C 1
ATOM 1906 O O . THR A 1 298 ? 20.587 39.373 61.418 1.00 31.95 260 THR A O 1
ATOM 1910 N N . PRO A 1 299 ? 18.458 38.655 61.285 1.00 31.88 261 PRO A N 1
ATOM 1911 C CA . PRO A 1 299 ? 17.958 40.027 61.098 1.00 36.23 261 PRO A CA 1
ATOM 1912 C C . PRO A 1 299 ? 18.465 40.996 62.148 1.00 35.05 261 PRO A C 1
ATOM 1913 O O . PRO A 1 299 ? 18.915 42.091 61.798 1.00 32.20 261 PRO A O 1
ATOM 1917 N N . GLU A 1 300 ? 18.457 40.605 63.428 1.00 37.88 262 GLU A N 1
ATOM 1918 C CA . GLU A 1 300 ? 18.855 41.531 64.482 1.00 38.98 262 GLU A CA 1
ATOM 1919 C C . GLU A 1 300 ? 20.318 41.942 64.349 1.00 35.84 262 GLU A C 1
ATOM 1920 O O . GLU A 1 300 ? 20.651 43.120 64.502 1.00 30.54 262 GLU A O 1
ATOM 1926 N N . GLN A 1 301 ? 21.207 40.986 64.054 1.00 36.64 263 GLN A N 1
ATOM 1927 C CA . GLN A 1 301 ? 22.625 41.312 63.904 1.00 32.95 263 GLN A CA 1
ATOM 1928 C C . GLN A 1 301 ? 22.864 42.240 62.718 1.00 34.30 263 GLN A C 1
ATOM 1929 O O . GLN A 1 301 ? 23.648 43.199 62.810 1.00 29.20 263 GLN A O 1
ATOM 1935 N N . ALA A 1 302 ? 22.240 41.939 61.580 1.00 33.33 264 ALA A N 1
ATOM 1936 C CA . ALA A 1 302 ? 22.358 42.816 60.419 1.00 33.37 264 ALA A CA 1
ATOM 1937 C C . ALA A 1 302 ? 21.912 44.228 60.777 1.00 36.92 264 ALA A C 1
ATOM 1938 O O . ALA A 1 302 ? 22.647 45.203 60.565 1.00 33.67 264 ALA A O 1
ATOM 1940 N N . GLN A 1 303 ? 20.715 44.340 61.361 1.00 35.95 265 GLN A N 1
ATOM 1941 C CA . GLN A 1 303 ? 20.171 45.639 61.737 1.00 37.42 265 GLN A CA 1
ATOM 1942 C C . GLN A 1 303 ? 21.119 46.397 62.644 1.00 36.78 265 GLN A C 1
ATOM 1943 O O . GLN A 1 303 ? 21.307 47.600 62.476 1.00 34.82 265 GLN A O 1
ATOM 1949 N N . ALA A 1 304 ? 21.729 45.711 63.617 1.00 35.48 266 ALA A N 1
ATOM 1950 C CA . ALA A 1 304 ? 22.629 46.379 64.561 1.00 35.97 266 ALA A CA 1
ATOM 1951 C C . ALA A 1 304 ? 23.924 46.841 63.899 1.00 37.56 266 ALA A C 1
ATOM 1952 O O . ALA A 1 304 ? 24.440 47.925 64.219 1.00 35.18 266 ALA A O 1
ATOM 1954 N N . SER A 1 305 ? 24.410 46.107 62.892 1.00 35.80 267 SER A N 1
ATOM 1955 C CA . SER A 1 305 ? 25.618 46.542 62.199 1.00 31.33 267 SER A CA 1
ATOM 1956 C C . SER A 1 305 ? 25.347 47.704 61.242 1.00 29.41 267 SER A C 1
ATOM 1957 O O . SER A 1 305 ? 26.218 48.556 61.056 1.00 28.42 267 SER A O 1
ATOM 1960 N N . LEU A 1 306 ? 24.153 47.755 60.633 1.00 29.64 268 LEU A N 1
ATOM 1961 C CA . LEU A 1 306 ? 23.824 48.863 59.734 1.00 32.47 268 LEU A CA 1
ATOM 1962 C C . LEU A 1 306 ? 23.725 50.180 60.505 1.00 33.25 268 LEU A C 1
ATOM 1963 O O . LEU A 1 306 ? 24.292 51.196 60.091 1.00 30.13 268 LEU A O 1
ATOM 1968 N N . GLN A 1 307 ? 23.023 50.163 61.650 1.00 36.75 269 GLN A N 1
ATOM 1969 C CA . GLN A 1 307 ? 22.943 51.330 62.532 1.00 32.42 269 GLN A CA 1
ATOM 1970 C C . GLN A 1 307 ? 24.326 51.876 62.858 1.00 32.51 269 GLN A C 1
ATOM 1971 O O . GLN A 1 307 ? 24.534 53.096 62.862 1.00 32.55 269 GLN A O 1
ATOM 1977 N N . LYS A 1 308 ? 25.295 50.998 63.132 1.00 35.57 270 LYS A N 1
ATOM 1978 C CA . LYS A 1 308 ? 26.634 51.498 63.432 1.00 33.04 270 LYS A CA 1
ATOM 1979 C C . LYS A 1 308 ? 27.273 52.126 62.201 1.00 34.77 270 LYS A C 1
ATOM 1980 O O . LYS A 1 308 ? 27.932 53.171 62.299 1.00 32.95 270 LYS A O 1
ATOM 1986 N N . ILE A 1 309 ? 27.089 51.504 61.032 1.00 33.22 271 ILE A N 1
ATOM 1987 C CA . ILE A 1 309 ? 27.663 52.043 59.802 1.00 31.12 271 ILE A CA 1
ATOM 1988 C C . ILE A 1 309 ? 27.051 53.402 59.483 1.00 29.77 271 ILE A C 1
ATOM 1989 O O . ILE A 1 309 ? 27.727 54.302 58.967 1.00 29.41 271 ILE A O 1
ATOM 1994 N N . LEU A 1 310 ? 25.763 53.570 59.781 1.00 31.78 272 LEU A N 1
ATOM 1995 C CA . LEU A 1 310 ? 25.082 54.833 59.520 1.00 30.93 272 LEU A CA 1
ATOM 1996 C C . LEU A 1 310 ? 25.481 55.926 60.502 1.00 36.82 272 LEU A C 1
ATOM 1997 O O . LEU A 1 310 ? 25.145 57.092 60.273 1.00 31.65 272 LEU A O 1
ATOM 2002 N N . GLY A 1 311 ? 26.169 55.579 61.589 1.00 37.83 273 GLY A N 1
ATOM 2003 C CA . GLY A 1 311 ? 26.617 56.553 62.563 1.00 36.70 273 GLY A CA 1
ATOM 2004 C C . GLY A 1 311 ? 28.002 57.115 62.333 1.00 36.77 273 GLY A C 1
ATOM 2005 O O . GLY A 1 311 ? 28.495 57.869 63.179 1.00 34.33 273 GLY A O 1
ATOM 2006 N N . ARG A 1 312 ? 28.650 56.776 61.217 1.00 36.05 274 ARG A N 1
ATOM 2007 C CA . ARG A 1 312 ? 29.975 57.302 60.925 1.00 29.27 274 ARG A CA 1
ATOM 2008 C C . ARG A 1 312 ? 29.901 58.789 60.589 1.00 34.99 274 ARG A C 1
ATOM 2009 O O . ARG A 1 312 ? 28.871 59.304 60.150 1.00 34.74 274 ARG A O 1
ATOM 2017 N N . LYS A 1 313 ? 31.022 59.478 60.795 1.00 36.09 275 LYS A N 1
ATOM 2018 C CA . LYS A 1 313 ? 31.084 60.900 60.491 1.00 34.42 275 LYS A CA 1
ATOM 2019 C C . LYS A 1 313 ? 30.828 61.141 59.009 1.00 39.00 275 LYS A C 1
ATOM 2020 O O . LYS A 1 313 ? 31.132 60.300 58.159 1.00 34.92 275 LYS A O 1
ATOM 2026 N N . GLY A 1 314 ? 30.265 62.313 58.702 1.00 38.50 276 GLY A N 1
ATOM 2027 C CA . GLY A 1 314 ? 29.963 62.689 57.332 1.00 32.88 276 GLY A CA 1
ATOM 2028 C C . GLY A 1 314 ? 28.706 62.017 56.826 1.00 38.61 276 GLY A C 1
ATOM 2029 O O . GLY A 1 314 ? 27.722 62.686 56.493 1.00 33.16 276 GLY A O 1
ATOM 2030 N N . ILE A 1 315 ? 28.736 60.681 56.790 1.00 31.76 277 ILE A N 1
ATOM 2031 C CA . ILE A 1 315 ? 27.568 59.891 56.410 1.00 33.52 277 ILE A CA 1
ATOM 2032 C C . ILE A 1 315 ? 26.353 60.247 57.265 1.00 32.84 277 ILE A C 1
ATOM 2033 O O . ILE A 1 315 ? 25.224 60.315 56.764 1.00 30.22 277 ILE A O 1
ATOM 2038 N N . ASN A 1 316 ? 26.551 60.471 58.574 1.00 33.89 278 ASN A N 1
ATOM 2039 C CA . ASN A 1 316 ? 25.398 60.687 59.443 1.00 33.62 278 ASN A CA 1
ATOM 2040 C C . ASN A 1 316 ? 24.770 62.072 59.282 1.00 34.37 278 ASN A C 1
ATOM 2041 O O . ASN A 1 316 ? 23.798 62.372 59.984 1.00 36.51 278 ASN A O 1
ATOM 2046 N N . THR A 1 317 ? 25.279 62.906 58.375 1.00 30.06 279 THR A N 1
ATOM 2047 C CA . THR A 1 317 ? 24.639 64.172 58.032 1.00 34.19 279 THR A CA 1
ATOM 2048 C C . THR A 1 317 ? 23.755 64.078 56.788 1.00 38.36 279 THR A C 1
ATOM 2049 O O . THR A 1 317 ? 23.082 65.057 56.450 1.00 35.05 279 THR A O 1
ATOM 2053 N N . LEU A 1 318 ? 23.735 62.924 56.113 1.00 31.31 280 LEU A N 1
ATOM 2054 C CA . LEU A 1 318 ? 22.903 62.731 54.933 1.00 29.58 280 LEU A CA 1
ATOM 2055 C C . LEU A 1 318 ? 21.433 62.689 55.319 1.00 30.61 280 LEU A C 1
ATOM 2056 O O . LEU A 1 318 ? 21.048 61.987 56.258 1.00 34.26 280 LEU A O 1
ATOM 2061 N N . SER A 1 319 ? 20.602 63.436 54.587 1.00 29.65 281 SER A N 1
ATOM 2062 C CA . SER A 1 319 ? 19.164 63.326 54.784 1.00 31.32 281 SER A CA 1
ATOM 2063 C C . SER A 1 319 ? 18.674 61.901 54.558 1.00 33.55 281 SER A C 1
ATOM 2064 O O . SER A 1 319 ? 17.725 61.460 55.214 1.00 32.17 281 SER A O 1
ATOM 2067 N N . ALA A 1 320 ? 19.292 61.167 53.626 1.00 32.62 282 ALA A N 1
ATOM 2068 C CA . ALA A 1 320 ? 18.888 59.780 53.416 1.00 32.10 282 ALA A CA 1
ATOM 2069 C C . ALA A 1 320 ? 19.091 58.946 54.670 1.00 29.08 282 ALA A C 1
ATOM 2070 O O . ALA A 1 320 ? 18.308 58.030 54.942 1.00 31.89 282 ALA A O 1
ATOM 2072 N N . VAL A 1 321 ? 20.121 59.266 55.448 1.00 31.77 283 VAL A N 1
ATOM 2073 C CA . VAL A 1 321 ? 20.424 58.503 56.654 1.00 27.42 283 VAL A CA 1
ATOM 2074 C C . VAL A 1 321 ? 19.408 58.801 57.756 1.00 35.37 283 VAL A C 1
ATOM 2075 O O . VAL A 1 321 ? 19.011 57.905 58.511 1.00 37.15 283 VAL A O 1
ATOM 2079 N N . ASN A 1 322 ? 18.944 60.046 57.843 1.00 37.85 284 ASN A N 1
ATOM 2080 C CA . ASN A 1 322 ? 18.154 60.514 58.976 1.00 38.28 284 ASN A CA 1
ATOM 2081 C C . ASN A 1 322 ? 16.654 60.522 58.719 1.00 40.18 284 ASN A C 1
ATOM 2082 O O . ASN A 1 322 ? 15.883 60.734 59.660 1.00 43.77 284 ASN A O 1
ATOM 2087 N N . THR A 1 323 ? 16.217 60.287 57.485 1.00 38.95 285 THR A N 1
ATOM 2088 C CA . THR A 1 323 ? 14.804 60.355 57.145 1.00 37.98 285 THR A CA 1
ATOM 2089 C C . THR A 1 323 ? 14.218 58.997 56.775 1.00 40.76 285 THR A C 1
ATOM 2090 O O . THR A 1 323 ? 13.103 58.936 56.241 1.00 40.94 285 THR A O 1
ATOM 2094 N N . GLY A 1 324 ? 14.931 57.910 57.047 1.00 40.07 286 GLY A N 1
ATOM 2095 C CA . GLY A 1 324 ? 14.386 56.589 56.787 1.00 42.24 286 GLY A CA 1
ATOM 2096 C C . GLY A 1 324 ? 14.521 56.120 55.355 1.00 44.22 286 GLY A C 1
ATOM 2097 O O . GLY A 1 324 ? 13.579 55.528 54.805 1.00 42.33 286 GLY A O 1
ATOM 2098 N N . HIS A 1 325 ? 15.668 56.371 54.730 1.00 35.00 287 HIS A N 1
ATOM 2099 C CA . HIS A 1 325 ? 15.932 55.907 53.372 1.00 34.26 287 HIS A CA 1
ATOM 2100 C C . HIS A 1 325 ? 17.337 55.312 53.293 1.00 32.39 287 HIS A C 1
ATOM 2101 O O . HIS A 1 325 ? 18.132 55.643 52.413 1.00 30.79 287 HIS A O 1
ATOM 2108 N N . SER A 1 326 ? 17.652 54.407 54.224 1.00 31.39 288 SER A N 1
ATOM 2109 C CA . SER A 1 326 ? 18.961 53.762 54.273 1.00 27.20 288 SER A 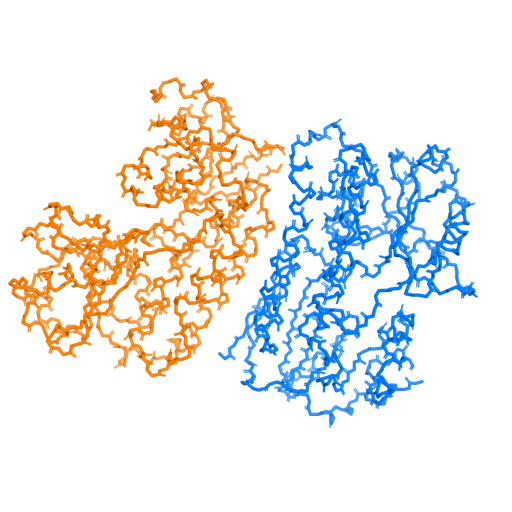CA 1
ATOM 2110 C C . SER A 1 326 ? 18.787 52.252 54.335 1.00 27.44 288 SER A C 1
ATOM 2111 O O . SER A 1 326 ? 17.877 51.746 55.008 1.00 27.60 288 SER A O 1
ATOM 2114 N N . TYR A 1 327 ? 19.659 51.534 53.617 1.00 23.99 289 TYR A N 1
ATOM 2115 C CA . TYR A 1 327 ? 19.526 50.092 53.421 1.00 24.68 289 TYR A CA 1
ATOM 2116 C C . TYR A 1 327 ? 20.913 49.473 53.316 1.00 21.37 289 TYR A C 1
ATOM 2117 O O . TYR A 1 327 ? 21.898 50.168 53.069 1.00 21.86 289 TYR A O 1
ATOM 2126 N N . ALA A 1 328 ? 20.981 48.150 53.494 1.00 23.82 290 ALA A N 1
ATOM 2127 C CA . ALA A 1 328 ? 22.222 47.422 53.262 1.00 24.19 290 ALA A CA 1
ATOM 2128 C C . ALA A 1 328 ? 21.963 46.188 52.408 1.00 20.85 290 ALA A C 1
ATOM 2129 O O . ALA A 1 328 ? 20.914 45.543 52.513 1.00 21.21 290 ALA A O 1
ATOM 2131 N N . ILE A 1 329 ? 22.948 45.870 51.565 1.00 23.08 291 ILE A N 1
ATOM 2132 C CA . ILE A 1 329 ? 22.886 44.753 50.632 1.00 20.77 291 ILE A CA 1
ATOM 2133 C C . ILE A 1 329 ? 24.150 43.910 50.777 1.00 17.03 291 ILE A C 1
ATOM 2134 O O . ILE A 1 329 ? 25.235 44.432 51.048 1.00 19.25 291 ILE A O 1
ATOM 2139 N N . TRP A 1 330 ? 24.006 42.598 50.573 1.00 20.27 292 TRP A N 1
ATOM 2140 C CA . TRP A 1 330 ? 25.151 41.684 50.642 1.00 22.14 292 TRP A CA 1
ATOM 2141 C C . TRP A 1 330 ? 26.144 41.983 49.526 1.00 22.35 292 TRP A C 1
ATOM 2142 O O . TRP A 1 330 ? 25.779 42.016 48.346 1.00 20.15 292 TRP A O 1
ATOM 2153 N N . HIS A 1 331 ? 27.409 42.180 49.899 1.00 19.51 293 HIS A N 1
ATOM 2154 C CA . HIS A 1 331 ? 28.367 42.693 48.934 1.00 19.68 293 HIS A CA 1
ATOM 2155 C C . HIS A 1 331 ? 28.646 41.702 47.816 1.00 19.02 293 HIS A C 1
ATOM 2156 O O . HIS A 1 331 ? 28.877 42.117 46.671 1.00 19.61 293 HIS A O 1
ATOM 2163 N N . ASN A 1 332 ? 28.610 40.403 48.111 1.00 19.99 294 ASN A N 1
ATOM 2164 C CA . ASN A 1 332 ? 29.001 39.436 47.091 1.00 18.96 294 ASN A CA 1
ATOM 2165 C C . ASN A 1 332 ? 28.037 39.376 45.919 1.00 19.26 294 ASN A C 1
ATOM 2166 O O . ASN A 1 332 ? 28.395 38.773 44.894 1.00 20.06 294 ASN A O 1
ATOM 2171 N N . TYR A 1 333 ? 26.854 40.002 46.013 1.00 18.70 295 TYR A N 1
ATOM 2172 C CA . TYR A 1 333 ? 26.036 40.175 44.817 1.00 19.27 295 TYR A CA 1
ATOM 2173 C C . TYR A 1 333 ? 26.729 41.062 43.778 1.00 21.05 295 TYR A C 1
ATOM 2174 O O . TYR A 1 333 ? 26.244 41.161 42.635 1.00 19.27 295 TYR A O 1
ATOM 2183 N N . TYR A 1 334 ? 27.847 41.708 44.132 1.00 19.87 296 TYR A N 1
ATOM 2184 C CA . TYR A 1 334 ? 28.564 42.516 43.152 1.00 18.75 296 TYR A CA 1
ATOM 2185 C C . TYR A 1 334 ? 29.313 41.664 42.133 1.00 20.74 296 TYR A C 1
ATOM 2186 O O . TYR A 1 334 ? 29.826 42.206 41.148 1.00 18.52 296 TYR A O 1
ATOM 2195 N N . ASN A 1 335 ? 29.372 40.350 42.336 1.00 18.26 297 ASN A N 1
ATOM 2196 C CA . ASN A 1 335 ? 30.047 39.451 41.394 1.00 18.51 297 ASN A CA 1
ATOM 2197 C C . ASN A 1 335 ? 29.428 38.058 41.502 1.00 17.80 297 ASN A C 1
ATOM 2198 O O . ASN A 1 335 ? 30.093 37.072 41.828 1.00 20.53 297 ASN A O 1
ATOM 2203 N N . SER A 1 336 ? 28.122 37.954 41.224 1.00 18.34 298 SER A N 1
ATOM 2204 C CA . SER A 1 336 ? 27.446 36.659 41.347 1.00 18.72 298 SER A CA 1
ATOM 2205 C C . SER A 1 336 ? 26.186 36.651 40.507 1.00 17.44 298 SER A C 1
ATOM 2206 O O . SER A 1 336 ? 25.431 37.625 40.562 1.00 17.83 298 SER A O 1
ATOM 2209 N N . PRO A 1 337 ? 25.890 35.569 39.784 1.00 17.78 299 PRO A N 1
ATOM 2210 C CA . PRO A 1 337 ? 24.615 35.509 39.049 1.00 15.96 299 PRO A CA 1
ATOM 2211 C C . PRO A 1 337 ? 23.389 35.435 39.954 1.00 16.14 299 PRO A C 1
ATOM 2212 O O . PRO A 1 337 ? 22.256 35.529 39.442 1.00 19.00 299 PRO A O 1
ATOM 2216 N N . TYR A 1 338 ? 23.568 35.314 41.268 1.00 15.18 300 TYR A N 1
ATOM 2217 C CA . TYR A 1 338 ? 22.434 35.459 42.174 1.00 17.99 300 TYR A CA 1
ATOM 2218 C C . TYR A 1 338 ? 21.964 36.900 42.268 1.00 20.15 300 TYR A C 1
ATOM 2219 O O . TYR A 1 338 ? 21.006 37.181 42.994 1.00 18.57 300 TYR A O 1
ATOM 2228 N N . ASN A 1 339 ? 22.624 37.826 41.562 1.00 16.46 301 ASN A N 1
ATOM 2229 C CA . ASN A 1 339 ? 22.402 39.257 41.753 1.00 15.89 301 ASN A CA 1
ATOM 2230 C C . ASN A 1 339 ? 20.973 39.701 41.470 1.00 17.73 301 ASN A C 1
ATOM 2231 O O . ASN A 1 339 ? 20.630 40.840 41.808 1.00 19.73 301 ASN A O 1
ATOM 2236 N N . VAL A 1 340 ? 20.138 38.856 40.850 1.00 16.21 302 VAL A N 1
ATOM 2237 C CA . VAL A 1 340 ? 18.734 39.231 40.673 1.00 18.84 302 VAL A CA 1
ATOM 2238 C C . VAL A 1 340 ? 18.092 39.523 42.027 1.00 20.29 302 VAL A C 1
ATOM 2239 O O . VAL A 1 340 ? 17.153 40.328 42.122 1.00 18.83 302 VAL A O 1
ATOM 2243 N N . LEU A 1 341 ? 18.589 38.898 43.101 1.00 19.04 303 LEU A N 1
ATOM 2244 C CA . LEU A 1 341 ? 18.033 39.201 44.415 1.00 19.38 303 LEU A CA 1
ATOM 2245 C C . LEU A 1 341 ? 18.344 40.624 44.844 1.00 19.28 303 LEU A C 1
ATOM 2246 O O . LEU A 1 341 ? 17.541 41.253 45.546 1.00 19.01 303 LEU A O 1
ATOM 2251 N N . ALA A 1 342 ? 19.495 41.161 44.439 1.00 18.26 304 ALA A N 1
ATOM 2252 C CA . ALA A 1 342 ? 19.777 42.559 44.735 1.00 20.37 304 ALA A CA 1
ATOM 2253 C C . ALA A 1 342 ? 18.931 43.486 43.872 1.00 21.27 304 ALA A C 1
ATOM 2254 O O . ALA A 1 342 ? 18.460 44.532 44.341 1.00 22.94 304 ALA A O 1
ATOM 2256 N N . ILE A 1 343 ? 18.732 43.132 42.601 1.00 19.22 305 ILE A N 1
ATOM 2257 C CA . ILE A 1 343 ? 17.904 43.974 41.739 1.00 17.90 305 ILE A CA 1
ATOM 2258 C C . ILE A 1 343 ? 16.497 44.104 42.304 1.00 22.43 305 ILE A C 1
ATOM 2259 O O . ILE A 1 343 ? 15.932 45.211 42.367 1.00 20.68 305 ILE A O 1
ATOM 2264 N N . GLN A 1 344 ? 15.928 42.987 42.757 1.00 21.60 306 GLN A N 1
ATOM 2265 C CA . GLN A 1 344 ? 14.575 43.000 43.309 1.00 20.65 306 GLN A CA 1
ATOM 2266 C C . GLN A 1 344 ? 14.529 43.759 44.627 1.00 23.74 306 GLN A C 1
ATOM 2267 O O . GLN A 1 344 ? 13.577 44.512 44.883 1.00 21.67 306 GLN A O 1
ATOM 2273 N N . SER A 1 345 ? 15.542 43.575 45.480 1.00 21.89 307 SER A N 1
ATOM 2274 C CA . SER A 1 345 ? 15.570 44.295 46.753 1.00 21.98 307 SER A CA 1
ATOM 2275 C C . SER A 1 345 ? 15.686 45.800 46.532 1.00 24.63 307 SER A C 1
ATOM 2276 O O . SER A 1 345 ? 14.983 46.584 47.183 1.00 26.44 307 SER A O 1
ATOM 2279 N N . PHE A 1 346 ? 16.563 46.226 45.614 1.00 22.15 308 PHE A N 1
ATOM 2280 C CA . PHE A 1 346 ? 16.667 47.650 45.297 1.00 19.20 308 PHE A CA 1
ATOM 2281 C C . PHE A 1 346 ? 15.320 48.209 44.857 1.00 23.58 308 PHE A C 1
ATOM 2282 O O . PHE A 1 346 ? 14.884 49.265 45.335 1.00 23.88 308 PHE A O 1
ATOM 2290 N N . ALA A 1 347 ? 14.665 47.525 43.921 1.00 20.28 309 ALA A N 1
ATOM 2291 C CA . ALA A 1 347 ? 13.406 48.022 43.369 1.00 24.71 309 ALA A CA 1
ATOM 2292 C C . ALA A 1 347 ? 12.346 48.161 44.454 1.00 25.42 309 ALA A C 1
ATOM 2293 O O . ALA A 1 347 ? 11.620 49.164 44.504 1.00 26.01 309 ALA A O 1
ATOM 2295 N N . LYS A 1 348 ? 12.241 47.161 45.322 1.00 26.47 310 LYS A N 1
ATOM 2296 C CA . LYS A 1 348 ? 11.242 47.203 46.388 1.00 31.32 310 LYS A CA 1
ATOM 2297 C C . LYS A 1 348 ? 11.525 48.335 47.368 1.00 28.83 310 LYS A C 1
ATOM 2298 O O . LYS A 1 348 ? 10.590 48.941 47.909 1.00 32.58 310 LYS A O 1
ATOM 2304 N N . TRP A 1 349 ? 12.805 48.617 47.644 1.00 26.46 311 TRP A N 1
ATOM 2305 C CA . TRP A 1 349 ? 13.138 49.774 48.470 1.00 26.47 311 TRP A CA 1
ATOM 2306 C C . TRP A 1 349 ? 12.780 51.080 47.771 1.00 29.62 311 TRP A C 1
ATOM 2307 O O . TRP A 1 349 ? 12.247 52.000 48.406 1.00 29.00 311 TRP A O 1
ATOM 2318 N N . PHE A 1 350 ? 13.070 51.180 46.462 1.00 22.83 312 PHE A N 1
ATOM 2319 C CA . PHE A 1 350 ? 12.893 52.445 45.755 1.00 22.55 312 PHE A CA 1
ATOM 2320 C C . PHE A 1 350 ? 11.421 52.771 45.581 1.00 21.87 312 PHE A C 1
ATOM 2321 O O . PHE A 1 350 ? 11.031 53.943 45.613 1.00 28.32 312 PHE A O 1
ATOM 2329 N N . TYR A 1 351 ? 10.598 51.758 45.327 1.00 25.81 313 TYR A N 1
ATOM 2330 C CA . TYR A 1 351 ? 9.173 51.939 45.044 1.00 28.70 313 TYR A CA 1
ATOM 2331 C C . TYR A 1 351 ? 8.384 50.939 45.874 1.00 29.54 313 TYR A C 1
ATOM 2332 O O . TYR A 1 351 ? 7.870 49.944 45.350 1.00 26.43 313 TYR A O 1
ATOM 2341 N N . PRO A 1 352 ? 8.277 51.178 47.188 1.00 27.78 314 PRO A N 1
ATOM 2342 C CA . PRO A 1 352 ? 7.615 50.190 48.061 1.00 32.19 314 PRO A CA 1
ATOM 2343 C C . PRO A 1 352 ? 6.180 49.901 47.664 1.00 33.40 314 PRO A C 1
ATOM 2344 O O . PRO A 1 352 ? 5.753 48.741 47.675 1.00 29.83 314 PRO A O 1
ATOM 2348 N N . GLU A 1 353 ? 5.426 50.939 47.303 1.00 36.14 315 GLU A N 1
ATOM 2349 C CA . GLU A 1 353 ? 4.025 50.769 46.937 1.00 36.81 315 GLU A CA 1
ATOM 2350 C C . GLU A 1 353 ? 3.875 49.877 45.710 1.00 38.73 315 GLU A C 1
ATOM 2351 O O . GLU A 1 353 ? 3.095 48.917 45.713 1.00 39.07 315 GLU A O 1
ATOM 2357 N N . GLN A 1 354 ? 4.634 50.169 44.653 1.00 35.97 316 GLN A N 1
ATOM 2358 C CA . GLN A 1 354 ? 4.490 49.448 43.396 1.00 34.48 316 GLN A CA 1
ATOM 2359 C C . GLN A 1 354 ? 4.995 48.015 43.478 1.00 32.68 316 GLN A C 1
ATOM 2360 O O . GLN A 1 354 ? 4.588 47.180 42.662 1.00 33.36 316 GLN A O 1
ATOM 2366 N N . PHE A 1 355 ? 5.843 47.699 44.453 1.00 34.11 317 PHE A N 1
ATOM 2367 C CA . PHE A 1 355 ? 6.397 46.360 44.608 1.00 32.29 317 PHE A CA 1
ATOM 2368 C C . PHE A 1 355 ? 5.942 45.722 45.917 1.00 36.12 317 PHE A C 1
ATOM 2369 O O . PHE A 1 355 ? 6.686 44.973 46.555 1.00 34.56 317 PHE A O 1
ATOM 2377 N N . ALA A 1 356 ? 4.699 45.994 46.330 1.00 37.58 318 ALA A N 1
ATOM 2378 C CA . ALA A 1 356 ? 4.178 45.360 47.539 1.00 36.55 318 ALA A CA 1
ATOM 2379 C C . ALA A 1 356 ? 3.995 43.857 47.354 1.00 39.13 318 ALA A C 1
ATOM 2380 O O . ALA A 1 356 ? 4.174 43.087 48.303 1.00 41.78 318 ALA A O 1
ATOM 2382 N N . ASP A 1 357 ? 3.669 43.419 46.143 1.00 41.42 319 ASP A N 1
ATOM 2383 C CA . ASP A 1 357 ? 3.469 42.007 45.852 1.00 42.04 319 ASP A CA 1
ATOM 2384 C C . ASP A 1 357 ? 4.772 41.250 45.603 1.00 41.28 319 ASP A C 1
ATOM 2385 O O . ASP A 1 357 ? 4.738 40.021 45.471 1.00 44.74 319 ASP A O 1
ATOM 2390 N N . LEU A 1 358 ? 5.907 41.941 45.537 1.00 34.35 320 LEU A N 1
ATOM 2391 C CA . LEU A 1 358 ? 7.191 41.329 45.214 1.00 33.81 320 LEU A CA 1
ATOM 2392 C C . LEU A 1 358 ? 7.937 41.000 46.499 1.00 28.99 320 LEU A C 1
ATOM 2393 O O . LEU A 1 358 ? 8.126 41.873 47.348 1.00 33.59 320 LEU A O 1
ATOM 2398 N N . ASP A 1 359 ? 8.378 39.750 46.625 1.00 32.56 321 ASP A N 1
ATOM 2399 C CA . ASP A 1 359 ? 9.061 39.261 47.824 1.00 29.19 321 ASP A CA 1
ATOM 2400 C C . ASP A 1 359 ? 10.393 38.623 47.439 1.00 30.19 321 ASP A C 1
ATOM 2401 O O . ASP A 1 359 ? 10.430 37.435 47.066 1.00 28.19 321 ASP A O 1
ATOM 2406 N N . PRO A 1 360 ? 11.499 39.368 47.531 1.00 28.85 322 PRO A N 1
ATOM 2407 C CA . PRO A 1 360 ? 12.815 38.773 47.245 1.00 27.18 322 PRO A CA 1
ATOM 2408 C C . PRO A 1 360 ? 13.119 37.537 48.071 1.00 28.16 322 PRO A C 1
ATOM 2409 O O . PRO A 1 360 ? 13.864 36.665 47.605 1.00 25.58 322 PRO A O 1
ATOM 2413 N N . LYS A 1 361 ? 12.567 37.431 49.287 1.00 31.18 323 LYS A N 1
ATOM 2414 C CA . LYS A 1 361 ? 12.814 36.235 50.086 1.00 30.32 323 LYS A CA 1
ATOM 2415 C C . LYS A 1 361 ? 12.229 34.999 49.415 1.00 26.22 323 LYS A C 1
ATOM 2416 O O . LYS A 1 361 ? 12.850 33.929 49.412 1.00 28.99 323 LYS A O 1
ATOM 2422 N N . LYS A 1 362 ? 11.038 35.120 48.830 1.00 30.45 324 LYS A N 1
ATOM 2423 C CA . LYS A 1 362 ? 10.496 33.986 48.093 1.00 29.80 324 LYS A CA 1
ATOM 2424 C C . LYS A 1 362 ? 11.314 33.697 46.835 1.00 27.55 324 LYS A C 1
ATOM 2425 O O . LYS A 1 362 ? 11.516 32.531 46.473 1.00 26.84 324 LYS A O 1
ATOM 2431 N N . THR A 1 363 ? 11.788 34.738 46.149 1.00 27.00 325 THR A N 1
ATOM 2432 C CA . THR A 1 363 ? 12.662 34.502 45.001 1.00 23.56 325 THR A CA 1
ATOM 2433 C C . THR A 1 363 ? 13.880 33.687 45.407 1.00 24.22 325 THR A C 1
ATOM 2434 O O . THR A 1 363 ? 14.263 32.735 44.714 1.00 24.93 325 THR A O 1
ATOM 2438 N N . MET A 1 364 ? 14.486 34.039 46.543 1.00 26.67 326 MET A N 1
ATOM 2439 C CA . MET A 1 364 ? 15.642 33.294 47.026 1.00 25.36 326 MET A CA 1
ATOM 2440 C C . MET A 1 364 ? 15.264 31.860 47.392 1.00 26.74 326 MET A C 1
ATOM 2441 O O . MET A 1 364 ? 15.996 30.921 47.062 1.00 23.24 326 MET A O 1
ATOM 2446 N N . ASP A 1 365 ? 14.099 31.665 48.024 1.00 28.07 327 ASP A N 1
ATOM 2447 C CA . ASP A 1 365 ? 13.607 30.311 48.278 1.00 29.27 327 ASP A CA 1
ATOM 2448 C C . ASP A 1 365 ? 13.513 29.498 46.993 1.00 29.10 327 ASP A C 1
ATOM 2449 O O . ASP A 1 365 ? 13.897 28.320 46.960 1.00 27.13 327 ASP A O 1
ATOM 2454 N N . SER A 1 366 ? 13.013 30.115 45.915 1.00 28.27 328 SER A N 1
ATOM 2455 C CA . SER A 1 366 ? 12.872 29.406 44.649 1.00 25.28 328 SER A CA 1
ATOM 2456 C C . SER A 1 366 ? 14.230 29.099 44.033 1.00 26.07 328 SER A C 1
ATOM 2457 O O . SER A 1 366 ? 14.449 27.997 43.515 1.00 27.22 328 SER A O 1
ATOM 2460 N N . LEU A 1 367 ? 15.143 30.070 44.062 1.00 25.43 329 LEU A N 1
ATOM 2461 C CA . LEU A 1 367 ? 16.483 29.849 43.534 1.00 24.39 329 LEU A CA 1
ATOM 2462 C C . LEU A 1 367 ? 17.121 28.632 44.196 1.00 23.50 329 LEU A C 1
ATOM 2463 O O . LEU A 1 367 ? 17.657 27.750 43.521 1.00 24.43 329 LEU A O 1
ATOM 2468 N N . TYR A 1 368 ? 17.050 28.562 45.525 1.00 26.82 330 TYR A N 1
ATOM 2469 C CA . TYR A 1 368 ? 17.696 27.466 46.243 1.00 24.32 330 TYR A CA 1
ATOM 2470 C C . TYR A 1 368 ? 17.017 26.132 45.948 1.00 24.88 330 TYR A C 1
ATOM 2471 O O . TYR A 1 368 ? 17.686 25.135 45.653 1.00 26.02 330 TYR A O 1
ATOM 2480 N N . SER A 1 369 ? 15.683 26.085 46.023 1.00 28.71 331 SER A N 1
ATOM 2481 C CA . SER A 1 369 ? 15.013 24.802 45.827 1.00 29.72 331 SER A CA 1
ATOM 2482 C C . SER A 1 369 ? 15.179 24.287 44.402 1.00 28.26 331 SER A C 1
ATOM 2483 O O . SER A 1 369 ? 15.288 23.073 44.193 1.00 27.24 331 SER A O 1
ATOM 2486 N N . GLN A 1 370 ? 15.248 25.182 43.412 1.00 26.13 332 GLN A N 1
ATOM 2487 C CA . GLN A 1 370 ? 15.351 24.734 42.033 1.00 25.77 332 GLN A CA 1
ATOM 2488 C C . GLN A 1 370 ? 16.777 24.383 41.620 1.00 26.85 332 GLN A C 1
ATOM 2489 O O . GLN A 1 370 ? 16.961 23.523 40.755 1.00 28.11 332 GLN A O 1
ATOM 2495 N N . PHE A 1 371 ? 17.792 25.056 42.179 1.00 24.26 333 PHE A N 1
ATOM 2496 C CA . PHE A 1 371 ? 19.142 24.949 41.636 1.00 22.25 333 PHE A CA 1
ATOM 2497 C C . PHE A 1 371 ? 20.208 24.478 42.618 1.00 20.56 333 PHE A C 1
ATOM 2498 O O . PHE A 1 371 ? 21.256 24.003 42.167 1.00 25.78 333 PHE A O 1
ATOM 2506 N N . LEU A 1 372 ? 19.981 24.567 43.921 1.00 25.66 334 LEU A N 1
ATOM 2507 C CA . LEU A 1 372 ? 21.054 24.350 44.881 1.00 25.97 334 LEU A CA 1
ATOM 2508 C C . LEU A 1 372 ? 20.786 23.122 45.754 1.00 28.72 334 LEU A C 1
ATOM 2509 O O . LEU A 1 372 ? 19.688 22.555 45.765 1.00 26.67 334 LEU A O 1
ATOM 2514 N N . ALA A 1 373 ? 21.821 22.724 46.501 1.00 29.22 335 ALA A N 1
ATOM 2515 C CA . ALA A 1 373 ? 21.783 21.554 47.373 1.00 28.03 335 ALA A CA 1
ATOM 2516 C C . ALA A 1 373 ? 21.783 21.907 48.856 1.00 31.81 335 ALA A C 1
ATOM 2517 O O . ALA A 1 373 ? 21.851 21.000 49.696 1.00 31.73 335 ALA A O 1
ATOM 2519 N N . VAL A 1 374 ? 21.731 23.190 49.199 1.00 29.26 336 VAL A N 1
ATOM 2520 C CA . VAL A 1 374 ? 21.668 23.644 50.580 1.00 29.88 336 VAL A CA 1
ATOM 2521 C C . VAL A 1 374 ? 20.384 24.436 50.776 1.00 32.97 336 VAL A C 1
ATOM 2522 O O . VAL A 1 374 ? 19.770 24.929 49.826 1.00 30.29 336 VAL A O 1
ATOM 2526 N N . GLU A 1 375 ? 19.981 24.554 52.038 1.00 31.98 337 GLU A N 1
ATOM 2527 C CA . GLU A 1 375 ? 18.832 25.370 52.380 1.00 35.65 337 GLU A CA 1
ATOM 2528 C C . GLU A 1 375 ? 19.235 26.836 52.492 1.00 30.34 337 GLU A C 1
ATOM 2529 O O . GLU A 1 375 ? 20.341 27.154 52.948 1.00 32.51 337 GLU A O 1
ATOM 2535 N N . PRO A 1 376 ? 18.349 27.750 52.100 1.00 30.39 338 PRO A N 1
ATOM 2536 C CA . PRO A 1 376 ? 18.605 29.165 52.366 1.00 28.65 338 PRO A CA 1
ATOM 2537 C C . PRO A 1 376 ? 18.664 29.421 53.864 1.00 33.57 338 PRO A C 1
ATOM 2538 O O . PRO A 1 376 ? 17.980 28.775 54.664 1.00 30.06 338 PRO A O 1
ATOM 2542 N N . SER A 1 377 ? 19.516 30.361 54.246 1.00 29.01 339 SER A N 1
ATOM 2543 C CA . SER A 1 377 ? 19.638 30.746 55.641 1.00 31.18 339 SER A CA 1
ATOM 2544 C C . SER A 1 377 ? 20.237 32.135 55.695 1.00 29.18 339 SER A C 1
ATOM 2545 O O . SER A 1 377 ? 20.813 32.615 54.719 1.00 30.26 339 SER A O 1
ATOM 2548 N N . GLY A 1 378 ? 20.089 32.774 56.845 1.00 28.24 340 GLY A N 1
ATOM 2549 C CA . GLY A 1 378 ? 20.758 34.038 57.077 1.00 28.76 340 GLY A CA 1
ATOM 2550 C C . GLY A 1 378 ? 20.029 35.244 56.507 1.00 28.33 340 GLY A C 1
ATOM 2551 O O . GLY A 1 378 ? 18.836 35.214 56.189 1.00 26.90 340 GLY A O 1
ATOM 2552 N N . THR A 1 379 ? 20.789 36.327 56.376 1.00 24.77 341 THR A N 1
ATOM 2553 C CA . THR A 1 379 ? 20.251 37.650 56.078 1.00 24.47 341 THR A CA 1
ATOM 2554 C C . THR A 1 379 ? 21.134 38.310 55.027 1.00 28.06 341 THR A C 1
ATOM 2555 O O . THR A 1 379 ? 22.319 38.550 55.275 1.00 25.29 341 THR A O 1
ATOM 2559 N N . TYR A 1 380 ? 20.556 38.634 53.872 1.00 25.16 342 TYR A N 1
ATOM 2560 C CA . TYR A 1 380 ? 21.334 39.190 52.774 1.00 24.99 342 TYR A CA 1
ATOM 2561 C C . TYR A 1 380 ? 20.933 40.611 52.396 1.00 25.51 342 TYR A C 1
ATOM 2562 O O . TYR A 1 380 ? 21.551 41.197 51.502 1.00 22.99 342 TYR A O 1
ATOM 2571 N N . TRP A 1 381 ? 19.927 41.181 53.051 1.00 22.98 343 TRP A N 1
ATOM 2572 C CA . TRP A 1 381 ? 19.561 42.576 52.858 1.00 22.52 343 TRP A CA 1
ATOM 2573 C C . TRP A 1 381 ? 18.804 43.010 54.104 1.00 26.16 343 TRP A C 1
ATOM 2574 O O . TRP A 1 381 ? 18.309 42.170 54.864 1.00 25.32 343 TRP A O 1
ATOM 2585 N N . ILE A 1 382 ? 18.725 44.324 54.312 1.00 26.50 344 ILE A N 1
ATOM 2586 C CA . ILE A 1 382 ? 18.021 44.860 55.477 1.00 29.49 344 ILE A CA 1
ATOM 2587 C C . ILE A 1 382 ? 17.746 46.343 55.267 1.00 31.32 344 ILE A C 1
ATOM 2588 O O . ILE A 1 382 ? 18.527 47.058 54.631 1.00 27.93 344 ILE A O 1
ATOM 2593 N N . GLU A 1 383 ? 16.619 46.807 55.802 1.00 31.64 345 GLU A N 1
ATOM 2594 C CA . GLU A 1 383 ? 16.318 48.228 55.863 1.00 30.97 345 GLU A CA 1
ATOM 2595 C C . GLU A 1 383 ? 16.581 48.741 57.272 1.00 35.04 345 GLU A C 1
ATOM 2596 O O . GLU A 1 383 ? 16.244 48.077 58.257 1.00 34.42 345 GLU A O 1
ATOM 2602 N N . ALA A 1 384 ? 17.191 49.918 57.353 1.00 31.70 346 ALA A N 1
ATOM 2603 C CA . ALA A 1 384 ? 17.399 50.614 58.610 1.00 36.09 346 ALA A CA 1
ATOM 2604 C C . ALA A 1 384 ? 16.074 50.825 59.333 1.00 39.21 346 ALA A C 1
ATOM 2605 O O . ALA A 1 384 ? 15.943 50.481 60.512 1.00 44.02 346 ALA A O 1
ATOM 2607 N N . ALA B 1 39 ? 22.318 60.330 24.692 1.00 43.78 1 ALA B N 1
ATOM 2608 C CA . ALA B 1 39 ? 23.029 59.228 24.048 1.00 41.70 1 ALA B CA 1
ATOM 2609 C C . ALA B 1 39 ? 22.747 59.164 22.552 1.00 40.33 1 ALA B C 1
ATOM 2610 O O . ALA B 1 39 ? 21.613 59.349 22.110 1.00 39.84 1 ALA B O 1
ATOM 2612 N N . THR B 1 40 ? 23.785 58.886 21.774 1.00 39.48 2 THR B N 1
ATOM 2613 C CA . THR B 1 40 ? 23.637 58.680 20.347 1.00 38.01 2 THR B CA 1
ATOM 2614 C C . THR B 1 40 ? 24.167 57.301 19.970 1.00 35.84 2 THR B C 1
ATOM 2615 O O . THR B 1 40 ? 24.924 56.678 20.718 1.00 42.24 2 THR B O 1
ATOM 2619 N N . VAL B 1 41 ? 23.724 56.833 18.801 1.00 33.67 3 VAL B N 1
ATOM 2620 C CA . VAL B 1 41 ? 24.160 55.583 18.195 1.00 36.13 3 VAL B CA 1
ATOM 2621 C C . VAL B 1 41 ? 24.483 55.868 16.734 1.00 31.68 3 VAL B C 1
ATOM 2622 O O . VAL B 1 41 ? 24.006 56.836 16.149 1.00 34.43 3 VAL B O 1
ATOM 2626 N N . THR B 1 42 ? 25.306 55.001 16.158 1.00 30.05 4 THR B N 1
ATOM 2627 C CA . THR B 1 42 ? 25.540 54.964 14.720 1.00 29.69 4 THR B CA 1
ATOM 2628 C C . THR B 1 42 ? 24.791 53.760 14.164 1.00 32.30 4 THR B C 1
ATOM 2629 O O . THR B 1 42 ? 25.053 52.623 14.572 1.00 36.08 4 THR B O 1
ATOM 2633 N N . ASP B 1 43 ? 23.870 53.996 13.231 1.00 30.47 5 ASP B N 1
ATOM 2634 C CA . ASP B 1 43 ? 23.038 52.903 12.751 1.00 28.49 5 ASP B CA 1
ATOM 2635 C C . ASP B 1 43 ? 23.714 52.200 11.571 1.00 27.63 5 ASP B C 1
ATOM 2636 O O . ASP B 1 43 ? 24.867 52.476 11.230 1.00 29.56 5 ASP B O 1
ATOM 2641 N N . MET B 1 44 ? 23.013 51.257 10.943 1.00 24.21 6 MET B N 1
ATOM 2642 C CA . MET B 1 44 ? 23.633 50.446 9.907 1.00 25.10 6 MET B CA 1
ATOM 2643 C C . MET B 1 44 ? 23.710 51.184 8.574 1.00 29.19 6 MET B C 1
ATOM 2644 O O . MET B 1 44 ? 24.261 50.646 7.609 1.00 31.26 6 MET B O 1
ATOM 2649 N N . ALA B 1 45 ? 23.159 52.391 8.512 1.00 30.57 7 ALA B N 1
ATOM 2650 C CA . ALA B 1 45 ? 23.328 53.314 7.395 1.00 32.64 7 ALA B CA 1
ATOM 2651 C C . ALA B 1 45 ? 24.513 54.251 7.585 1.00 34.32 7 ALA B C 1
ATOM 2652 O O . ALA B 1 45 ? 24.862 54.990 6.652 1.00 31.39 7 ALA B O 1
ATOM 2654 N N . GLY B 1 46 ? 25.131 54.244 8.764 1.00 30.92 8 GLY B N 1
ATOM 2655 C CA . GLY B 1 46 ? 26.203 55.160 9.093 1.00 34.37 8 GLY B CA 1
ATOM 2656 C C . GLY B 1 46 ? 25.739 56.456 9.710 1.00 34.25 8 GLY B C 1
ATOM 2657 O O . GLY B 1 46 ? 26.568 57.341 9.963 1.00 33.42 8 GLY B O 1
ATOM 2658 N N . ARG B 1 47 ? 24.447 56.592 9.973 1.00 31.32 9 ARG B N 1
ATOM 2659 C CA . ARG B 1 47 ? 23.876 57.833 10.461 1.00 30.76 9 ARG B CA 1
ATOM 2660 C C . ARG B 1 47 ? 24.007 57.942 11.974 1.00 34.59 9 ARG B C 1
ATOM 2661 O O . ARG B 1 47 ? 23.943 56.948 12.704 1.00 30.39 9 ARG B O 1
ATOM 2669 N N . THR B 1 48 ? 24.200 59.171 12.439 1.00 30.68 10 THR B N 1
ATOM 2670 C CA . THR B 1 48 ? 24.207 59.465 13.862 1.00 29.74 10 THR B CA 1
ATOM 2671 C C . THR B 1 48 ? 22.775 59.709 14.316 1.00 33.86 10 THR B C 1
ATOM 2672 O O . THR B 1 48 ? 22.085 60.581 13.775 1.00 34.99 10 THR B O 1
ATOM 2676 N N . VAL B 1 49 ? 22.328 58.945 15.310 1.00 30.79 11 VAL B N 1
ATOM 2677 C CA . VAL B 1 49 ? 20.952 59.003 15.778 1.00 28.50 11 VAL B CA 1
ATOM 2678 C C . VAL B 1 49 ? 20.964 59.247 17.278 1.00 31.72 11 VAL B C 1
ATOM 2679 O O . VAL B 1 49 ? 21.705 58.585 18.011 1.00 32.31 11 VAL B O 1
ATOM 2683 N N . THR B 1 50 ? 20.159 60.201 17.730 1.00 34.78 12 THR B N 1
ATOM 2684 C CA . THR B 1 50 ? 20.022 60.483 19.153 1.00 33.47 12 THR B CA 1
ATOM 2685 C C . THR B 1 50 ? 18.882 59.638 19.704 1.00 33.89 12 THR B C 1
ATOM 2686 O O . THR B 1 50 ? 17.752 59.715 19.211 1.00 33.68 12 THR B O 1
ATOM 2690 N N . ILE B 1 51 ? 19.182 58.827 20.712 1.00 31.21 13 ILE B N 1
ATOM 2691 C CA . ILE B 1 51 ? 18.198 57.899 21.259 1.00 33.46 13 ILE B CA 1
ATOM 2692 C C . ILE B 1 51 ? 17.418 58.597 22.360 1.00 29.76 13 ILE B C 1
ATOM 2693 O O . ILE B 1 51 ? 18.027 59.169 23.273 1.00 35.03 13 ILE B O 1
ATOM 2698 N N . PRO B 1 52 ? 16.088 58.584 22.318 1.00 30.25 14 PRO B N 1
ATOM 2699 C CA . PRO B 1 52 ? 15.318 59.261 23.366 1.00 33.67 14 PRO B CA 1
ATOM 2700 C C . PRO B 1 52 ? 15.507 58.594 24.716 1.00 39.37 14 PRO B C 1
ATOM 2701 O O . PRO B 1 52 ? 15.814 57.403 24.814 1.00 37.03 14 PRO B O 1
ATOM 2705 N N . ALA B 1 53 ? 15.327 59.394 25.769 1.00 38.20 15 ALA B N 1
ATOM 2706 C CA . ALA B 1 53 ? 15.488 58.890 27.127 1.00 37.14 15 ALA B CA 1
ATOM 2707 C C . ALA B 1 53 ? 14.561 57.721 27.403 1.00 38.75 15 ALA B C 1
ATOM 2708 O O . ALA B 1 53 ? 14.917 56.813 28.163 1.00 43.23 15 ALA B O 1
ATOM 2710 N N . LYS B 1 54 ? 13.370 57.729 26.815 1.00 40.33 16 LYS B N 1
ATOM 2711 C CA . LYS B 1 54 ? 12.466 56.599 26.940 1.00 42.30 16 LYS B CA 1
ATOM 2712 C C . LYS B 1 54 ? 11.802 56.333 25.602 1.00 39.48 16 LYS B C 1
ATOM 2713 O O . LYS B 1 54 ? 11.538 57.250 24.813 1.00 39.36 16 LYS B O 1
ATOM 2719 N N . VAL B 1 55 ? 11.549 55.053 25.355 1.00 39.89 17 VAL B N 1
ATOM 2720 C CA . VAL B 1 55 ? 10.988 54.565 24.107 1.00 33.69 17 VAL B CA 1
ATOM 2721 C C . VAL B 1 55 ? 9.747 53.770 24.475 1.00 37.53 17 VAL B C 1
ATOM 2722 O O . VAL B 1 55 ? 9.851 52.714 25.110 1.00 33.58 17 VAL B O 1
ATOM 2726 N N . GLU B 1 56 ? 8.575 54.289 24.110 1.00 38.48 18 GLU B N 1
ATOM 2727 C CA . GLU B 1 56 ? 7.313 53.630 24.411 1.00 40.38 18 GLU B CA 1
ATOM 2728 C C . GLU B 1 56 ? 6.473 53.337 23.182 1.00 37.93 18 GLU B C 1
ATOM 2729 O O . GLU B 1 56 ? 5.631 52.434 23.239 1.00 37.17 18 GLU B O 1
ATOM 2735 N N . ARG B 1 57 ? 6.687 54.049 22.076 1.00 36.59 19 ARG B N 1
ATOM 2736 C CA . ARG B 1 57 ? 5.905 53.892 20.850 1.00 35.00 19 ARG B CA 1
ATOM 2737 C C . ARG B 1 57 ? 6.870 53.721 19.682 1.00 34.42 19 ARG B C 1
ATOM 2738 O O . ARG B 1 57 ? 7.446 54.697 19.190 1.00 37.63 19 ARG B O 1
ATOM 2746 N N . ILE B 1 58 ? 7.023 52.479 19.229 1.00 26.39 20 ILE B N 1
ATOM 2747 C CA . ILE B 1 58 ? 7.929 52.120 18.147 1.00 27.08 20 ILE B CA 1
ATOM 2748 C C . ILE B 1 58 ? 7.123 51.992 16.865 1.00 29.58 20 ILE B C 1
ATOM 2749 O O . ILE B 1 58 ? 6.065 51.354 16.849 1.00 28.83 20 ILE B O 1
ATOM 2754 N N . LEU B 1 59 ? 7.624 52.584 15.792 1.00 29.90 21 LEU B N 1
ATOM 2755 C CA . LEU B 1 59 ? 7.064 52.398 14.464 1.00 29.93 21 LEU B CA 1
ATOM 2756 C C . LEU B 1 59 ? 7.996 51.492 13.666 1.00 28.89 21 LEU B C 1
ATOM 2757 O O . LEU B 1 59 ? 9.206 51.741 13.606 1.00 32.01 21 LEU B O 1
ATOM 2762 N N . LEU B 1 60 ? 7.439 50.436 13.058 1.00 23.95 22 LEU B N 1
ATOM 2763 C CA . LEU B 1 60 ? 8.213 49.505 12.240 1.00 23.80 22 LEU B CA 1
ATOM 2764 C C . LEU B 1 60 ? 7.972 49.822 10.765 1.00 29.56 22 LEU B C 1
ATOM 2765 O O . LEU B 1 60 ? 6.880 49.573 10.244 1.00 30.57 22 LEU B O 1
ATOM 2770 N N . GLY B 1 61 ? 9.002 50.342 10.089 1.00 27.71 23 GLY B N 1
ATOM 2771 C CA . GLY B 1 61 ? 8.890 50.697 8.680 1.00 27.18 23 GLY B CA 1
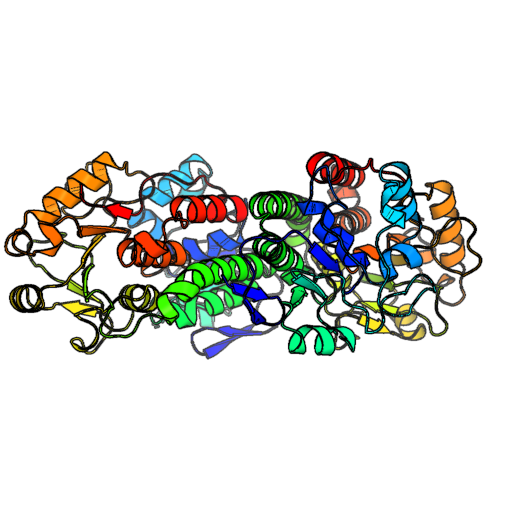ATOM 2772 C C . GLY B 1 61 ? 8.738 49.513 7.751 1.00 35.13 23 GLY B C 1
ATOM 2773 O O . GLY B 1 61 ? 8.188 49.664 6.653 1.00 32.42 23 GLY B O 1
ATOM 2774 N N . GLU B 1 62 ? 9.238 48.347 8.147 1.00 30.68 24 GLU B N 1
ATOM 2775 C CA . GLU B 1 62 ? 8.906 47.083 7.505 1.00 32.24 24 GLU B CA 1
ATOM 2776 C C . GLU B 1 62 ? 8.358 46.169 8.589 1.00 33.34 24 GLU B C 1
ATOM 2777 O O . GLU B 1 62 ? 8.950 46.060 9.667 1.00 28.16 24 GLU B O 1
ATOM 2783 N N . GLY B 1 63 ? 7.212 45.546 8.318 1.00 32.03 25 GLY B N 1
ATOM 2784 C CA . GLY B 1 63 ? 6.525 44.811 9.369 1.00 30.80 25 GLY B CA 1
ATOM 2785 C C . GLY B 1 63 ? 7.332 43.636 9.886 1.00 28.92 25 GLY B C 1
ATOM 2786 O O . GLY B 1 63 ? 7.284 43.320 11.077 1.00 27.90 25 GLY B O 1
ATOM 2787 N N . ARG B 1 64 ? 8.086 42.975 9.002 1.00 29.12 26 ARG B N 1
ATOM 2788 C CA . ARG B 1 64 ? 8.843 41.797 9.417 1.00 27.26 26 ARG B CA 1
ATOM 2789 C C . ARG B 1 64 ? 10.091 42.143 10.225 1.00 24.38 26 ARG B C 1
ATOM 2790 O O . ARG B 1 64 ? 10.785 41.229 10.703 1.00 22.76 26 ARG B O 1
ATOM 2798 N N . LEU B 1 65 ? 10.366 43.433 10.436 1.00 23.87 27 LEU B N 1
ATOM 2799 C CA . LEU B 1 65 ? 11.282 43.809 11.500 1.00 22.17 27 LEU B CA 1
ATOM 2800 C C . LEU B 1 65 ? 10.762 43.361 12.858 1.00 22.66 27 LEU B C 1
ATOM 2801 O O . LEU B 1 65 ? 11.523 43.376 13.830 1.00 19.83 27 LEU B O 1
ATOM 2806 N N . PHE B 1 66 ? 9.480 42.970 12.947 1.00 21.45 28 PHE B N 1
ATOM 2807 C CA . PHE B 1 66 ? 8.971 42.399 14.186 1.00 20.42 28 PHE B CA 1
ATOM 2808 C C . PHE B 1 66 ? 9.745 41.144 14.602 1.00 20.47 28 PHE B C 1
ATOM 2809 O O . PHE B 1 66 ? 9.842 40.864 15.799 1.00 19.30 28 PHE B O 1
ATOM 2817 N N . TYR B 1 67 ? 10.310 40.378 13.656 1.00 20.43 29 TYR B N 1
ATOM 2818 C CA . TYR B 1 67 ? 11.123 39.231 14.085 1.00 22.87 29 TYR B CA 1
ATOM 2819 C C . TYR B 1 67 ? 12.241 39.687 15.017 1.00 19.85 29 TYR B C 1
ATOM 2820 O O . TYR B 1 67 ? 12.477 39.091 16.077 1.00 17.80 29 TYR B O 1
ATOM 2829 N N . ALA B 1 68 ? 12.931 40.757 14.635 1.00 18.62 30 ALA B N 1
ATOM 2830 C CA . ALA B 1 68 ? 14.056 41.237 15.430 1.00 20.43 30 ALA B CA 1
ATOM 2831 C C . ALA B 1 68 ? 13.578 41.858 16.736 1.00 19.65 30 ALA B C 1
ATOM 2832 O O . ALA B 1 68 ? 14.141 41.588 17.803 1.00 18.30 30 ALA B O 1
ATOM 2834 N N . VAL B 1 69 ? 12.507 42.653 16.674 1.00 17.88 31 VAL B N 1
ATOM 2835 C CA . VAL B 1 69 ? 12.010 43.333 17.860 1.00 17.10 31 VAL B CA 1
ATOM 2836 C C . VAL B 1 69 ? 11.478 42.321 18.865 1.00 18.34 31 VAL B C 1
ATOM 2837 O O . VAL B 1 69 ? 11.691 42.474 20.068 1.00 18.35 31 VAL B O 1
ATOM 2841 N N . SER B 1 70 ? 10.846 41.240 18.370 1.00 19.92 32 SER B N 1
ATOM 2842 C CA . SER B 1 70 ? 10.285 40.205 19.242 1.00 22.19 32 SER B CA 1
ATOM 2843 C C . SER B 1 70 ? 11.327 39.636 20.197 1.00 20.47 32 SER B C 1
ATOM 2844 O O . SER B 1 70 ? 11.011 39.324 21.355 1.00 19.63 32 SER B O 1
ATOM 2847 N N . LEU B 1 71 ? 12.581 39.547 19.754 1.00 19.96 33 LEU B N 1
ATOM 2848 C CA . LEU B 1 71 ? 13.630 38.957 20.574 1.00 20.00 33 LEU B CA 1
ATOM 2849 C C . LEU B 1 71 ? 13.996 39.822 21.758 1.00 19.77 33 LEU B C 1
ATOM 2850 O O . LEU B 1 71 ? 14.688 39.341 22.664 1.00 17.36 33 LEU B O 1
ATOM 2855 N N . LEU B 1 72 ? 13.554 41.075 21.758 1.00 18.99 34 LEU B N 1
ATOM 2856 C CA . LEU B 1 72 ? 13.859 42.043 22.797 1.00 17.46 34 LEU B CA 1
ATOM 2857 C C . LEU B 1 72 ? 12.712 42.261 23.766 1.00 21.16 34 LEU B C 1
ATOM 2858 O O . LEU B 1 72 ? 12.939 42.788 24.858 1.00 20.42 34 LEU B O 1
ATOM 2863 N N . GLU B 1 73 ? 11.490 41.868 23.406 1.00 19.01 35 GLU B N 1
ATOM 2864 C CA . GLU B 1 73 ? 10.321 42.322 24.151 1.00 18.26 35 GLU B CA 1
ATOM 2865 C C . GLU B 1 73 ? 9.825 41.297 25.152 1.00 18.04 35 GLU B C 1
ATOM 2866 O O . GLU B 1 73 ? 8.837 41.560 25.847 1.00 20.63 35 GLU B O 1
ATOM 2872 N N . GLY B 1 74 ? 10.477 40.136 25.226 1.00 20.38 36 GLY B N 1
ATOM 2873 C CA . GLY B 1 74 ? 10.142 39.138 26.240 1.00 22.44 36 GLY B CA 1
ATOM 2874 C C . GLY B 1 74 ? 8.692 38.706 26.132 1.00 25.68 36 GLY B C 1
ATOM 2875 O O . GLY B 1 74 ? 8.203 38.350 25.054 1.00 22.60 36 GLY B O 1
ATOM 2876 N N . ASN B 1 75 ? 7.985 38.752 27.263 1.00 24.81 37 ASN B N 1
ATOM 2877 C CA . ASN B 1 75 ? 6.598 38.309 27.337 1.00 25.66 37 ASN B CA 1
ATOM 2878 C C . ASN B 1 75 ? 5.596 39.393 26.951 1.00 25.23 37 ASN B C 1
ATOM 2879 O O . ASN B 1 75 ? 4.382 39.175 27.088 1.00 25.00 37 ASN B O 1
ATOM 2884 N N . LYS B 1 76 ? 6.068 40.540 26.465 1.00 24.20 38 LYS B N 1
ATOM 2885 C CA . LYS B 1 76 ? 5.203 41.639 26.024 1.00 24.62 38 LYS B CA 1
ATOM 2886 C C . LYS B 1 76 ? 5.535 42.044 24.589 1.00 23.23 38 LYS B C 1
ATOM 2887 O O . LYS B 1 76 ? 5.875 43.207 24.317 1.00 23.57 38 LYS B O 1
ATOM 2893 N N . PRO B 1 77 ? 5.413 41.118 23.631 1.00 23.67 39 PRO B N 1
ATOM 2894 C CA . PRO B 1 77 ? 5.913 41.418 22.276 1.00 21.14 39 PRO B CA 1
ATOM 2895 C C . PRO B 1 77 ? 5.306 42.644 21.635 1.00 20.63 39 PRO B C 1
ATOM 2896 O O . PRO B 1 77 ? 6.007 43.321 20.886 1.00 23.38 39 PRO B O 1
ATOM 2900 N N . LEU B 1 78 ? 4.035 42.955 21.887 1.00 19.80 40 LEU B N 1
ATOM 2901 C CA . LEU B 1 78 ? 3.344 43.964 21.093 1.00 25.10 40 LEU B CA 1
ATOM 2902 C C . LEU B 1 78 ? 3.163 45.297 21.811 1.00 26.00 40 LEU B C 1
ATOM 2903 O O . LEU B 1 78 ? 2.663 46.248 21.197 1.00 27.18 40 LEU B O 1
ATOM 2908 N N . ASP B 1 79 ? 3.593 45.406 23.069 1.00 25.34 41 ASP B N 1
ATOM 2909 C CA . ASP B 1 79 ? 3.191 46.539 23.899 1.00 26.30 41 ASP B CA 1
ATOM 2910 C C . ASP B 1 79 ? 3.769 47.874 23.432 1.00 30.67 41 ASP B C 1
ATOM 2911 O O . ASP B 1 79 ? 3.170 48.922 23.704 1.00 31.18 41 ASP B O 1
ATOM 2916 N N . ARG B 1 80 ? 4.894 47.877 22.723 1.00 23.38 42 ARG B N 1
ATOM 2917 C CA . ARG B 1 80 ? 5.468 49.131 22.256 1.00 26.96 42 ARG B CA 1
ATOM 2918 C C . ARG B 1 80 ? 5.264 49.372 20.760 1.00 26.26 42 ARG B C 1
ATOM 2919 O O . ARG B 1 80 ? 5.785 50.359 20.228 1.00 31.00 42 ARG B O 1
ATOM 2927 N N . ILE B 1 81 ? 4.519 48.513 20.068 1.00 25.34 43 ILE B N 1
ATOM 2928 C CA . ILE B 1 81 ? 4.348 48.635 18.619 1.00 22.72 43 ILE B CA 1
ATOM 2929 C C . ILE B 1 81 ? 3.166 49.561 18.356 1.00 28.35 43 ILE B C 1
ATOM 2930 O O . ILE B 1 81 ? 2.010 49.181 18.556 1.00 26.52 43 ILE B O 1
ATOM 2935 N N . VAL B 1 82 ? 3.459 50.783 17.913 1.00 29.25 44 VAL B N 1
ATOM 2936 C CA . VAL B 1 82 ? 2.406 51.771 17.682 1.00 32.57 44 VAL B CA 1
ATOM 2937 C C . VAL B 1 82 ? 1.873 51.719 16.252 1.00 32.34 44 VAL B C 1
ATOM 2938 O O . VAL B 1 82 ? 0.744 52.174 16.000 1.00 31.90 44 VAL B O 1
ATOM 2942 N N . GLY B 1 83 ? 2.634 51.154 15.320 1.00 29.23 45 GLY B N 1
ATOM 2943 C CA . GLY B 1 83 ? 2.205 50.959 13.953 1.00 28.24 45 GLY B CA 1
ATOM 2944 C C . GLY B 1 83 ? 3.228 50.149 13.184 1.00 28.49 45 GLY B C 1
ATOM 2945 O O . GLY B 1 83 ? 4.410 50.177 13.519 1.00 28.37 45 GLY B O 1
ATOM 2946 N N . TRP B 1 84 ? 2.795 49.426 12.149 1.00 24.64 46 TRP B N 1
ATOM 2947 C CA . TRP B 1 84 ? 3.755 48.714 11.318 1.00 27.85 46 TRP B CA 1
ATOM 2948 C C . TRP B 1 84 ? 3.268 48.669 9.879 1.00 29.19 46 TRP B C 1
ATOM 2949 O O . TRP B 1 84 ? 2.063 48.673 9.610 1.00 30.39 46 TRP B O 1
ATOM 2960 N N . GLN B 1 85 ? 4.227 48.634 8.962 1.00 28.51 47 GLN B N 1
ATOM 2961 C CA . GLN B 1 85 ? 3.933 48.297 7.578 1.00 32.65 47 GLN B CA 1
ATOM 2962 C C . GLN B 1 85 ? 3.403 46.866 7.514 1.00 34.82 47 GLN B C 1
ATOM 2963 O O . GLN B 1 85 ? 3.750 46.012 8.338 1.00 30.17 47 GLN B O 1
ATOM 2969 N N . GLY B 1 86 ? 2.539 46.613 6.540 1.00 33.48 48 GLY B N 1
ATOM 2970 C CA . GLY B 1 86 ? 1.695 45.436 6.556 1.00 32.49 48 GLY B CA 1
ATOM 2971 C C . GLY B 1 86 ? 2.294 44.117 6.129 1.00 32.63 48 GLY B C 1
ATOM 2972 O O . GLY B 1 86 ? 1.552 43.131 6.087 1.00 31.60 48 GLY B O 1
ATOM 2973 N N . ASP B 1 87 ? 3.594 44.039 5.828 1.00 30.54 49 ASP B N 1
ATOM 2974 C CA . ASP B 1 87 ? 4.126 42.796 5.277 1.00 28.54 49 ASP B CA 1
ATOM 2975 C C . ASP B 1 87 ? 4.116 41.660 6.300 1.00 28.57 49 ASP B C 1
ATOM 2976 O O . ASP B 1 87 ? 3.984 40.497 5.911 1.00 27.90 49 ASP B O 1
ATOM 2981 N N . PHE B 1 88 ? 4.253 41.951 7.595 1.00 26.85 50 PHE B N 1
ATOM 2982 C CA . PHE B 1 88 ? 4.170 40.864 8.574 1.00 25.92 50 PHE B CA 1
ATOM 2983 C C . PHE B 1 88 ? 2.772 40.251 8.565 1.00 25.02 50 PHE B C 1
ATOM 2984 O O . PHE B 1 88 ? 2.610 39.038 8.380 1.00 24.35 50 PHE B O 1
ATOM 2992 N N . ARG B 1 89 ? 1.746 41.087 8.718 1.00 25.48 51 ARG B N 1
ATOM 2993 C CA . ARG B 1 89 ? 0.373 40.590 8.720 1.00 23.74 51 ARG B CA 1
ATOM 2994 C C . ARG B 1 89 ? 0.017 39.907 7.404 1.00 26.03 51 ARG B C 1
ATOM 2995 O O . ARG B 1 89 ? -0.618 38.843 7.386 1.00 27.37 51 ARG B O 1
ATOM 3003 N N . LYS B 1 90 ? 0.392 40.522 6.287 1.00 25.50 52 LYS B N 1
ATOM 3004 C CA . LYS B 1 90 ? -0.078 40.043 4.995 1.00 28.70 52 LYS B CA 1
ATOM 3005 C C . LYS B 1 90 ? 0.794 38.939 4.415 1.00 24.37 52 LYS B C 1
ATOM 3006 O O . LYS B 1 90 ? 0.264 38.012 3.785 1.00 27.35 52 LYS B O 1
ATOM 3012 N N . LEU B 1 91 ? 2.115 38.999 4.613 1.00 26.52 53 LEU B N 1
ATOM 3013 C CA . LEU B 1 91 ? 3.012 38.041 3.970 1.00 25.05 53 LEU B CA 1
ATOM 3014 C C . LEU B 1 91 ? 3.494 36.928 4.893 1.00 23.79 53 LEU B C 1
ATOM 3015 O O . LEU B 1 91 ? 3.981 35.904 4.399 1.00 25.46 53 LEU B O 1
ATOM 3020 N N . ASP B 1 92 ? 3.357 37.082 6.210 1.00 21.83 54 ASP B N 1
ATOM 3021 C CA . ASP B 1 92 ? 3.551 35.974 7.144 1.00 20.34 54 ASP B CA 1
ATOM 3022 C C . ASP B 1 92 ? 2.286 35.788 7.972 1.00 20.45 54 ASP B C 1
ATOM 3023 O O . ASP B 1 92 ? 2.303 35.919 9.203 1.00 20.62 54 ASP B O 1
ATOM 3028 N N . PRO B 1 93 ? 1.155 35.488 7.324 1.00 20.45 55 PRO B N 1
ATOM 3029 C CA . PRO B 1 93 ? -0.073 35.260 8.094 1.00 22.43 55 PRO B CA 1
ATOM 3030 C C . PRO B 1 93 ? 0.033 34.120 9.086 1.00 21.79 55 PRO B C 1
ATOM 3031 O O . PRO B 1 93 ? -0.655 34.152 10.115 1.00 19.62 55 PRO B O 1
ATOM 3035 N N . GLN B 1 94 ? 0.866 33.109 8.823 1.00 19.91 56 GLN B N 1
ATOM 3036 C CA . GLN B 1 94 ? 0.955 31.985 9.754 1.00 19.82 56 GLN B CA 1
ATOM 3037 C C . GLN B 1 94 ? 1.541 32.412 11.094 1.00 17.62 56 GLN B C 1
ATOM 3038 O O . GLN B 1 94 ? 0.976 32.105 12.149 1.00 19.87 56 GLN B O 1
ATOM 3044 N N . THR B 1 95 ? 2.704 33.081 11.079 1.00 15.43 57 THR B N 1
ATOM 3045 C CA . THR B 1 95 ? 3.276 33.559 12.337 1.00 18.02 57 THR B CA 1
ATOM 3046 C C . THR B 1 95 ? 2.339 34.557 12.999 1.00 17.23 57 THR B C 1
ATOM 3047 O O . THR B 1 95 ? 2.105 34.494 14.211 1.00 18.37 57 THR B O 1
ATOM 3051 N N . TYR B 1 96 ? 1.799 35.486 12.211 1.00 17.68 58 TYR B N 1
ATOM 3052 C CA . TYR B 1 96 ? 0.852 36.456 12.753 1.00 18.70 58 TYR B CA 1
ATOM 3053 C C . TYR B 1 96 ? -0.283 35.748 13.490 1.00 18.49 58 TYR B C 1
ATOM 3054 O O . TYR B 1 96 ? -0.665 36.157 14.600 1.00 17.98 58 TYR B O 1
ATOM 3063 N N . ALA B 1 97 ? -0.795 34.649 12.917 1.00 19.51 59 ALA B N 1
ATOM 3064 C CA . ALA B 1 97 ? -1.942 33.973 13.527 1.00 19.14 59 ALA B CA 1
ATOM 3065 C C . ALA B 1 97 ? -1.577 33.346 14.871 1.00 19.91 59 ALA B C 1
ATOM 3066 O O . ALA B 1 97 ? -2.403 33.327 15.799 1.00 18.84 59 ALA B O 1
ATOM 3068 N N . ILE B 1 98 ? -0.365 32.789 14.993 1.00 17.67 60 ILE B N 1
ATOM 3069 C CA . ILE B 1 98 ? 0.055 32.257 16.293 1.00 18.70 60 ILE B CA 1
ATOM 3070 C C . ILE B 1 98 ? 0.056 33.360 17.341 1.00 21.12 60 ILE B C 1
ATOM 3071 O O . ILE B 1 98 ? -0.370 33.149 18.482 1.00 20.25 60 ILE B O 1
ATOM 3076 N N . TYR B 1 99 ? 0.520 34.559 16.972 1.00 19.97 61 TYR B N 1
ATOM 3077 C CA . TYR B 1 99 ? 0.501 35.665 17.928 1.00 18.11 61 TYR B CA 1
ATOM 3078 C C . TYR B 1 99 ? -0.923 36.111 18.246 1.00 18.98 61 TYR B C 1
ATOM 3079 O O . TYR B 1 99 ? -1.228 36.419 19.405 1.00 19.77 61 TYR B O 1
ATOM 3088 N N . LYS B 1 100 ? -1.797 36.149 17.236 1.00 19.68 62 LYS B N 1
ATOM 3089 C CA . LYS B 1 100 ? -3.182 36.561 17.461 1.00 18.05 62 LYS B CA 1
ATOM 3090 C C . LYS B 1 100 ? -3.865 35.659 18.468 1.00 21.28 62 LYS B C 1
ATOM 3091 O O . LYS B 1 100 ? -4.678 36.124 19.278 1.00 21.93 62 LYS B O 1
ATOM 3097 N N . ALA B 1 101 ? -3.572 34.357 18.426 1.00 18.60 63 ALA B N 1
ATOM 3098 C CA . ALA B 1 101 ? -4.231 33.454 19.365 1.00 21.40 63 ALA B CA 1
ATOM 3099 C C . ALA B 1 101 ? -3.959 33.839 20.813 1.00 22.25 63 ALA B C 1
ATOM 3100 O O . ALA B 1 101 ? -4.807 33.610 21.675 1.00 21.64 63 ALA B O 1
ATOM 3102 N N . LYS B 1 102 ? -2.793 34.418 21.099 1.00 20.47 64 LYS B N 1
ATOM 3103 C CA . LYS B 1 102 ? -2.417 34.761 22.466 1.00 23.03 64 LYS B CA 1
ATOM 3104 C C . LYS B 1 102 ? -2.512 36.249 22.742 1.00 24.10 64 LYS B C 1
ATOM 3105 O O . LYS B 1 102 ? -2.597 36.645 23.918 1.00 26.61 64 LYS B O 1
ATOM 3111 N N . PHE B 1 103 ? -2.476 37.071 21.693 1.00 23.26 65 PHE B N 1
ATOM 3112 C CA . PHE B 1 103 ? -2.465 38.528 21.797 1.00 24.75 65 PHE B CA 1
ATOM 3113 C C . PHE B 1 103 ? -3.459 39.057 20.772 1.00 25.35 65 PHE B C 1
ATOM 3114 O O . PHE B 1 103 ? -3.077 39.564 19.708 1.00 21.16 65 PHE B O 1
ATOM 3122 N N . PRO B 1 104 ? -4.755 38.948 21.062 1.00 26.51 66 PRO B N 1
ATOM 3123 C CA . PRO B 1 104 ? -5.770 39.360 20.083 1.00 25.42 66 PRO B CA 1
ATOM 3124 C C . PRO B 1 104 ? -5.679 40.824 19.703 1.00 24.88 66 PRO B C 1
ATOM 3125 O O . PRO B 1 104 ? -6.151 41.191 18.624 1.00 28.22 66 PRO B O 1
ATOM 3129 N N . GLN B 1 105 ? -5.081 41.672 20.549 1.00 27.97 67 GLN B N 1
ATOM 3130 C CA . GLN B 1 105 ? -4.953 43.094 20.241 1.00 28.53 67 GLN B CA 1
ATOM 3131 C C . GLN B 1 105 ? -4.027 43.351 19.054 1.00 30.81 67 GLN B C 1
ATOM 3132 O O . GLN B 1 105 ? -3.849 44.503 18.633 1.00 26.05 67 GLN B O 1
ATOM 3138 N N . ILE B 1 106 ? -3.428 42.292 18.498 1.00 27.56 68 ILE B N 1
ATOM 3139 C CA . ILE B 1 106 ? -2.552 42.464 17.346 1.00 26.18 68 ILE B CA 1
ATOM 3140 C C . ILE B 1 106 ? -3.298 43.083 16.170 1.00 28.06 68 ILE B C 1
ATOM 3141 O O . ILE B 1 106 ? -2.727 43.880 15.414 1.00 26.13 68 ILE B O 1
ATOM 3146 N N . ASP B 1 107 ? -4.593 42.774 16.018 1.00 27.02 69 ASP B N 1
ATOM 3147 C CA . ASP B 1 107 ? -5.328 43.245 14.846 1.00 28.83 69 ASP B CA 1
ATOM 3148 C C . ASP B 1 107 ? -5.535 44.753 14.861 1.00 28.41 69 ASP B C 1
ATOM 3149 O O . ASP B 1 107 ? -5.797 45.343 13.807 1.00 30.62 69 ASP B O 1
ATOM 3154 N N . GLN B 1 108 ? -5.454 45.378 16.030 1.00 30.61 70 GLN B N 1
ATOM 3155 C CA . GLN B 1 108 ? -5.699 46.807 16.135 1.00 33.08 70 GLN B CA 1
ATOM 3156 C C . GLN B 1 108 ? -4.456 47.643 15.880 1.00 35.35 70 GLN B C 1
ATOM 3157 O O . GLN B 1 108 ? -4.576 48.864 15.732 1.00 36.82 70 GLN B O 1
ATOM 3163 N N . ILE B 1 109 ? -3.277 47.029 15.812 1.00 31.63 71 ILE B N 1
ATOM 3164 C CA . ILE B 1 109 ? -2.059 47.758 15.454 1.00 28.36 71 ILE B CA 1
ATOM 3165 C C . ILE B 1 109 ? -2.246 48.359 14.066 1.00 32.31 71 ILE B C 1
ATOM 3166 O O . ILE B 1 109 ? -2.458 47.621 13.095 1.00 29.69 71 ILE B O 1
ATOM 3171 N N . PRO B 1 110 ? -2.186 49.684 13.931 1.00 30.42 72 PRO B N 1
ATOM 3172 C CA . PRO B 1 110 ? -2.377 50.308 12.615 1.00 36.60 72 PRO B CA 1
ATOM 3173 C C . PRO B 1 110 ? -1.362 49.822 11.592 1.00 33.14 72 PRO B C 1
ATOM 3174 O O . PRO B 1 110 ? -0.173 49.678 11.884 1.00 31.35 72 PRO B O 1
ATOM 3178 N N . LEU B 1 111 ? -1.850 49.565 10.382 1.00 32.11 73 LEU B N 1
ATOM 3179 C CA . LEU B 1 111 ? -0.989 49.294 9.242 1.00 33.70 73 LEU B CA 1
ATOM 3180 C C . LEU B 1 111 ? -0.620 50.608 8.569 1.00 41.97 73 LEU B C 1
ATOM 3181 O O . LEU B 1 111 ? -1.425 51.542 8.520 1.00 45.62 73 LEU B O 1
ATOM 3186 N N . ILE B 1 112 ? 0.603 50.683 8.063 1.00 39.89 74 ILE B N 1
ATOM 3187 C CA . ILE B 1 112 ? 1.074 51.905 7.421 1.00 42.65 74 ILE B CA 1
ATOM 3188 C C . ILE B 1 112 ? 1.596 51.660 6.017 1.00 39.54 74 ILE B C 1
ATOM 3189 O O . ILE B 1 112 ? 1.943 50.540 5.661 1.00 42.70 74 ILE B O 1
ATOM 3194 N N . ILE B 1 120 ? -4.059 53.442 8.596 1.00 56.39 82 ILE B N 1
ATOM 3195 C CA . ILE B 1 120 ? -3.476 54.776 8.671 1.00 63.25 82 ILE B CA 1
ATOM 3196 C C . ILE B 1 120 ? -2.706 55.069 7.381 1.00 64.74 82 ILE B C 1
ATOM 3197 O O . ILE B 1 120 ? -1.878 54.271 6.942 1.00 61.64 82 ILE B O 1
ATOM 3202 N N . SER B 1 121 ? -3.012 56.212 6.773 1.00 67.95 83 SER B N 1
ATOM 3203 C CA . SER B 1 121 ? -2.306 56.640 5.579 1.00 68.89 83 SER B CA 1
ATOM 3204 C C . SER B 1 121 ? -0.898 57.110 5.945 1.00 70.46 83 SER B C 1
ATOM 3205 O O . SER B 1 121 ? -0.660 57.556 7.071 1.00 68.32 83 SER B O 1
ATOM 3208 N N . PRO B 1 122 ? 0.053 57.040 5.005 1.00 74.02 84 PRO B N 1
ATOM 3209 C CA . PRO B 1 122 ? 1.400 57.577 5.281 1.00 72.28 84 PRO B CA 1
ATOM 3210 C C . PRO B 1 122 ? 1.397 59.045 5.696 1.00 70.78 84 PRO B C 1
ATOM 3211 O O . PRO B 1 122 ? 2.417 59.528 6.210 1.00 68.81 84 PRO B O 1
ATOM 3215 N N . GLU B 1 123 ? 0.284 59.760 5.504 1.00 68.48 85 GLU B N 1
ATOM 3216 C CA . GLU B 1 123 ? 0.182 61.173 5.847 1.00 66.92 85 GLU B CA 1
ATOM 3217 C C . GLU B 1 123 ? -0.135 61.382 7.327 1.00 67.20 85 GLU B C 1
ATOM 3218 O O . GLU B 1 123 ? 0.461 62.255 7.977 1.00 64.65 85 GLU B O 1
ATOM 3224 N N . LYS B 1 124 ? -1.077 60.610 7.871 1.00 64.77 86 LYS B N 1
ATOM 3225 C CA . LYS B 1 124 ? -1.520 60.739 9.253 1.00 60.59 86 LYS B CA 1
ATOM 3226 C C . LYS B 1 124 ? -0.714 59.877 10.217 1.00 59.02 86 LYS B C 1
ATOM 3227 O O . LYS B 1 124 ? -1.190 59.575 11.319 1.00 58.64 86 LYS B O 1
ATOM 3233 N N . VAL B 1 125 ? 0.491 59.464 9.824 1.00 61.43 87 VAL B N 1
ATOM 3234 C CA . VAL B 1 125 ? 1.314 58.625 10.686 1.00 58.55 87 VAL B CA 1
ATOM 3235 C C . VAL B 1 125 ? 1.744 59.384 11.936 1.00 54.91 87 VAL B C 1
ATOM 3236 O O . VAL B 1 125 ? 1.829 58.804 13.028 1.00 51.46 87 VAL B O 1
ATOM 3240 N N . LEU B 1 126 ? 1.995 60.687 11.814 1.00 53.01 88 LEU B N 1
ATOM 3241 C CA . LEU B 1 126 ? 2.502 61.460 12.940 1.00 52.91 88 LEU B CA 1
ATOM 3242 C C . LEU B 1 126 ? 1.506 61.561 14.093 1.00 51.73 88 LEU B C 1
ATOM 3243 O O . LEU B 1 126 ? 1.914 61.876 15.215 1.00 51.18 88 LEU B O 1
ATOM 3248 N N . THR B 1 127 ? 0.216 61.302 13.860 1.00 49.27 89 THR B N 1
ATOM 3249 C CA . THR B 1 127 ? -0.726 61.306 14.974 1.00 50.42 89 THR B CA 1
ATOM 3250 C C . THR B 1 127 ? -0.604 60.064 15.844 1.00 50.30 89 THR B C 1
ATOM 3251 O O . THR B 1 127 ? -1.113 60.066 16.970 1.00 47.40 89 THR B O 1
ATOM 3255 N N . LEU B 1 128 ? 0.048 59.003 15.353 1.00 49.39 90 LEU B N 1
ATOM 3256 C CA . LEU B 1 128 ? 0.424 57.900 16.230 1.00 44.51 90 LEU B CA 1
ATOM 3257 C C . LEU B 1 128 ? 1.460 58.326 17.257 1.00 46.91 90 LEU B C 1
ATOM 3258 O O . LEU B 1 128 ? 1.623 57.649 18.281 1.00 40.55 90 LEU B O 1
ATOM 3263 N N . ASN B 1 129 ? 2.159 59.430 16.994 1.00 45.04 91 ASN B N 1
ATOM 3264 C CA . ASN B 1 129 ? 3.125 60.021 17.915 1.00 46.41 91 ASN B CA 1
ATOM 3265 C C . ASN B 1 129 ? 4.207 59.028 18.367 1.00 40.35 91 ASN B C 1
ATOM 3266 O O . ASN B 1 129 ? 4.316 58.717 19.551 1.00 38.92 91 ASN B O 1
ATOM 3271 N N . PRO B 1 130 ? 5.023 58.532 17.442 1.00 40.75 92 PRO B N 1
ATOM 3272 C CA . PRO B 1 130 ? 6.051 57.560 17.825 1.00 42.46 92 PRO B CA 1
ATOM 3273 C C . PRO B 1 130 ? 7.253 58.221 18.484 1.00 41.40 92 PRO B C 1
ATOM 3274 O O . PRO B 1 130 ? 7.559 59.392 18.252 1.00 45.00 92 PRO B O 1
ATOM 3278 N N . ASP B 1 131 ? 7.935 57.441 19.328 1.00 40.15 93 ASP B N 1
ATOM 3279 C CA . ASP B 1 131 ? 9.193 57.876 19.930 1.00 37.70 93 ASP B CA 1
ATOM 3280 C C . ASP B 1 131 ? 10.374 57.627 19.007 1.00 37.29 93 ASP B C 1
ATOM 3281 O O . ASP B 1 131 ? 11.405 58.302 19.111 1.00 36.99 93 ASP B O 1
ATOM 3286 N N . ILE B 1 132 ? 10.245 56.637 18.120 1.00 33.14 94 ILE B N 1
ATOM 3287 C CA . ILE B 1 132 ? 11.358 56.160 17.315 1.00 32.57 94 ILE B CA 1
ATOM 3288 C C . ILE B 1 132 ? 10.767 55.283 16.228 1.00 30.03 94 ILE B C 1
ATOM 3289 O O . ILE B 1 132 ? 9.659 54.754 16.380 1.00 34.04 94 ILE B O 1
ATOM 3294 N N . ALA B 1 133 ? 11.490 55.140 15.128 1.00 26.72 95 ALA B N 1
ATOM 3295 C CA . ALA B 1 133 ? 11.090 54.280 14.024 1.00 30.11 95 ALA B CA 1
ATOM 3296 C C . ALA B 1 133 ? 12.284 53.449 13.573 1.00 35.30 95 ALA B C 1
ATOM 3297 O O . ALA B 1 133 ? 13.430 53.906 13.625 1.00 32.34 95 ALA B O 1
ATOM 3299 N N . ILE B 1 134 ? 12.004 52.220 13.128 1.00 30.06 96 ILE B N 1
ATOM 3300 C CA . ILE B 1 134 ? 13.023 51.284 12.658 1.00 27.50 96 ILE B CA 1
ATOM 3301 C C . ILE B 1 134 ? 12.762 50.989 11.190 1.00 30.58 96 ILE B C 1
ATOM 3302 O O . ILE B 1 134 ? 11.618 50.725 10.800 1.00 33.36 96 ILE B O 1
ATOM 3307 N N . PHE B 1 135 ? 13.823 51.023 10.385 1.00 28.70 97 PHE B N 1
ATOM 3308 C CA . PHE B 1 135 ? 13.761 50.683 8.976 1.00 31.69 97 PHE B CA 1
ATOM 3309 C C . PHE B 1 135 ? 14.928 49.774 8.630 1.00 31.76 97 PHE B C 1
ATOM 3310 O O . PHE B 1 135 ? 15.981 49.825 9.264 1.00 29.67 97 PHE B O 1
ATOM 3318 N N . GLY B 1 136 ? 14.734 48.943 7.612 1.00 31.11 98 GLY B N 1
ATOM 3319 C CA . GLY B 1 136 ? 15.828 48.172 7.076 1.00 34.21 98 GLY B CA 1
ATOM 3320 C C . GLY B 1 136 ? 16.511 48.889 5.924 1.00 40.00 98 GLY B C 1
ATOM 3321 O O . GLY B 1 136 ? 15.919 49.761 5.290 1.00 37.78 98 GLY B O 1
ATOM 3322 N N . LEU B 1 137 ? 17.765 48.520 5.673 1.00 37.17 99 LEU B N 1
ATOM 3323 C CA . LEU B 1 137 ? 18.503 49.060 4.528 1.00 40.79 99 LEU B CA 1
ATOM 3324 C C . LEU B 1 137 ? 17.876 48.568 3.228 1.00 44.15 99 LEU B C 1
ATOM 3325 O O . LEU B 1 137 ? 17.560 49.365 2.343 1.00 51.73 99 LEU B O 1
ATOM 3330 N N . GLU B 1 147 ? 9.351 59.588 0.783 1.00 62.92 109 GLU B N 1
ATOM 3331 C CA . GLU B 1 147 ? 9.782 58.646 1.811 1.00 56.23 109 GLU B CA 1
ATOM 3332 C C . GLU B 1 147 ? 9.096 58.916 3.138 1.00 57.15 109 GLU B C 1
ATOM 3333 O O . GLU B 1 147 ? 8.993 60.066 3.575 1.00 53.49 109 GLU B O 1
ATOM 3339 N N . LEU B 1 148 ? 8.629 57.843 3.780 1.00 56.76 110 LEU B N 1
ATOM 3340 C CA . LEU B 1 148 ? 8.247 57.943 5.184 1.00 53.18 110 LEU B CA 1
ATOM 3341 C C . LEU B 1 148 ? 9.449 58.325 6.037 1.00 49.73 110 LEU B C 1
ATOM 3342 O O . LEU B 1 148 ? 9.316 59.071 7.014 1.00 48.98 110 LEU B O 1
ATOM 3347 N N . VAL B 1 149 ? 10.634 57.826 5.668 1.00 52.63 111 VAL B N 1
ATOM 3348 C CA . VAL B 1 149 ? 11.871 58.189 6.358 1.00 50.95 111 VAL B CA 1
ATOM 3349 C C . VAL B 1 149 ? 12.037 59.702 6.378 1.00 54.31 111 VAL B C 1
ATOM 3350 O O . VAL B 1 149 ? 12.125 60.322 7.445 1.00 49.91 111 VAL B O 1
ATOM 3354 N N . LYS B 1 150 ? 12.085 60.312 5.186 1.00 52.79 112 LYS B N 1
ATOM 3355 C CA . LYS B 1 150 ? 12.209 61.762 5.089 1.00 54.73 112 LYS B CA 1
ATOM 3356 C C . LYS B 1 150 ? 11.098 62.450 5.870 1.00 55.43 112 LYS B C 1
ATOM 3357 O O . LYS B 1 150 ? 11.346 63.396 6.627 1.00 51.67 112 LYS B O 1
ATOM 3363 N N . GLN B 1 151 ? 9.864 61.965 5.710 1.00 53.03 113 GLN B N 1
ATOM 3364 C CA . GLN B 1 151 ? 8.734 62.527 6.449 1.00 53.20 113 GLN B CA 1
ATOM 3365 C C . GLN B 1 151 ? 8.974 62.502 7.946 1.00 52.00 113 GLN B C 1
ATOM 3366 O O . GLN B 1 151 ? 8.599 63.446 8.659 1.00 48.64 113 GLN B O 1
ATOM 3372 N N . LEU B 1 152 ? 9.583 61.423 8.453 1.00 52.61 114 LEU B N 1
ATOM 3373 C CA . LEU B 1 152 ? 9.815 61.295 9.886 1.00 50.66 114 LEU B CA 1
ATOM 3374 C C . LEU B 1 152 ? 11.008 62.131 10.339 1.00 50.34 114 LEU B C 1
ATOM 3375 O O . LEU B 1 152 ? 10.984 62.707 11.433 1.00 43.79 114 LEU B O 1
ATOM 3380 N N . GLU B 1 153 ? 12.054 62.208 9.507 1.00 52.64 115 GLU B N 1
ATOM 3381 C CA . GLU B 1 153 ? 13.258 62.947 9.882 1.00 54.50 115 GLU B CA 1
ATOM 3382 C C . GLU B 1 153 ? 12.969 64.423 10.137 1.00 52.30 115 GLU B C 1
ATOM 3383 O O . GLU B 1 153 ? 13.640 65.046 10.967 1.00 55.35 115 GLU B O 1
ATOM 3389 N N . LYS B 1 154 ? 11.982 65.001 9.449 1.00 58.73 116 LYS B N 1
ATOM 3390 C CA . LYS B 1 154 ? 11.643 66.400 9.675 1.00 56.84 116 LYS B CA 1
ATOM 3391 C C . LYS B 1 154 ? 10.665 66.611 10.820 1.00 57.73 116 LYS B C 1
ATOM 3392 O O . LYS B 1 154 ? 10.565 67.733 11.328 1.00 56.34 116 LYS B O 1
ATOM 3398 N N . ALA B 1 155 ? 9.950 65.576 11.245 1.00 55.70 117 ALA B N 1
ATOM 3399 C CA . ALA B 1 155 ? 9.170 65.689 12.470 1.00 53.22 117 ALA B CA 1
ATOM 3400 C C . ALA B 1 155 ? 10.030 65.561 13.720 1.00 53.25 117 ALA B C 1
ATOM 3401 O O . ALA B 1 155 ? 9.499 65.670 14.832 1.00 53.85 117 ALA B O 1
ATOM 3403 N N . GLY B 1 156 ? 11.335 65.341 13.569 1.00 52.17 118 GLY B N 1
ATOM 3404 C CA . GLY B 1 156 ? 12.188 65.128 14.722 1.00 48.99 118 GLY B CA 1
ATOM 3405 C C . GLY B 1 156 ? 11.989 63.784 15.387 1.00 50.34 118 GLY B C 1
ATOM 3406 O O . GLY B 1 156 ? 12.116 63.675 16.613 1.00 53.34 118 GLY B O 1
ATOM 3407 N N . VAL B 1 157 ? 11.656 62.759 14.614 1.00 52.11 119 VAL B N 1
ATOM 3408 C CA . VAL B 1 157 ? 11.468 61.407 15.131 1.00 45.79 119 VAL B CA 1
ATOM 3409 C C . VAL B 1 157 ? 12.727 60.614 14.810 1.00 37.15 119 VAL B C 1
ATOM 3410 O O . VAL B 1 157 ? 13.081 60.494 13.628 1.00 42.27 119 VAL B O 1
ATOM 3414 N N . PRO B 1 158 ? 13.439 60.089 15.807 1.00 37.61 120 PRO B N 1
ATOM 3415 C CA . PRO B 1 158 ? 14.648 59.304 15.518 1.00 37.16 120 PRO B CA 1
ATOM 3416 C C . PRO B 1 158 ? 14.317 58.113 14.634 1.00 33.55 120 PRO B C 1
ATOM 3417 O O . PRO B 1 158 ? 13.324 57.413 14.850 1.00 34.84 120 PRO B O 1
ATOM 3421 N N . VAL B 1 159 ? 15.143 57.904 13.617 1.00 32.61 121 VAL B N 1
ATOM 3422 C CA . VAL B 1 159 ? 15.010 56.783 12.698 1.00 34.81 121 VAL B CA 1
ATOM 3423 C C . VAL B 1 159 ? 16.305 55.990 12.756 1.00 34.25 121 VAL B C 1
ATOM 3424 O O . VAL B 1 159 ? 17.395 56.571 12.704 1.00 29.28 121 VAL B O 1
ATOM 3428 N N . VAL B 1 160 ? 16.184 54.672 12.910 1.00 28.79 122 VAL B N 1
ATOM 3429 C CA . VAL B 1 160 ? 17.328 53.784 13.051 1.00 28.83 122 VAL B CA 1
ATOM 3430 C C . VAL B 1 160 ? 17.255 52.762 11.928 1.00 26.48 122 VAL B C 1
ATOM 3431 O O . VAL B 1 160 ? 16.244 52.060 11.792 1.00 30.68 122 VAL B O 1
ATOM 3435 N N . PHE B 1 161 ? 18.314 52.679 11.126 1.00 25.49 123 PHE B N 1
ATOM 3436 C CA . PHE B 1 161 ? 18.400 51.682 10.064 1.00 25.84 123 PHE B CA 1
ATOM 3437 C C . PHE B 1 161 ? 19.154 50.452 10.563 1.00 27.91 123 PHE B C 1
ATOM 3438 O O . PHE B 1 161 ? 20.227 50.579 11.164 1.00 26.75 123 PHE B O 1
ATOM 3446 N N . VAL B 1 162 ? 18.585 49.267 10.305 1.00 26.54 124 VAL B N 1
ATOM 3447 C CA . VAL B 1 162 ? 19.202 47.981 10.611 1.00 26.53 124 VAL B CA 1
ATOM 3448 C C . VAL B 1 162 ? 19.331 47.189 9.308 1.00 28.84 124 VAL B C 1
ATOM 3449 O O . VAL B 1 162 ? 18.823 47.592 8.258 1.00 32.62 124 VAL B O 1
ATOM 3453 N N . ASP B 1 163 ? 19.994 46.033 9.386 1.00 25.90 125 ASP B N 1
ATOM 3454 C CA . ASP B 1 163 ? 20.102 45.176 8.202 1.00 27.97 125 ASP B CA 1
ATOM 3455 C C . ASP B 1 163 ? 20.278 43.703 8.549 1.00 25.09 125 ASP B C 1
ATOM 3456 O O . ASP B 1 163 ? 21.296 43.315 9.130 1.00 25.53 125 ASP B O 1
ATOM 3461 N N . PHE B 1 164 ? 19.325 42.868 8.117 1.00 27.43 126 PHE B N 1
ATOM 3462 C CA . PHE B 1 164 ? 19.442 41.417 8.165 1.00 30.14 126 PHE B CA 1
ATOM 3463 C C . PHE B 1 164 ? 19.396 40.808 6.766 1.00 33.44 126 PHE B C 1
ATOM 3464 O O . PHE B 1 164 ? 19.425 39.575 6.631 1.00 30.51 126 PHE B O 1
ATOM 3472 N N . ARG B 1 165 ? 19.365 41.653 5.745 1.00 35.03 127 ARG B N 1
ATOM 3473 C CA . ARG B 1 165 ? 19.128 41.343 4.336 1.00 39.25 127 ARG B CA 1
ATOM 3474 C C . ARG B 1 165 ? 20.361 41.317 3.450 1.00 41.88 127 ARG B C 1
ATOM 3475 O O . ARG B 1 165 ? 20.517 40.417 2.646 1.00 40.62 127 ARG B O 1
ATOM 3483 N N . ASN B 1 166 ? 21.223 42.329 3.604 1.00 38.49 128 ASN B N 1
ATOM 3484 C CA . ASN B 1 166 ? 22.236 42.601 2.587 1.00 45.81 128 ASN B CA 1
ATOM 3485 C C . ASN B 1 166 ? 23.490 41.758 2.780 1.00 44.43 128 ASN B C 1
ATOM 3486 O O . ASN B 1 166 ? 23.980 41.130 1.834 1.00 46.56 128 ASN B O 1
ATOM 3491 N N . SER B 1 167 ? 24.021 41.736 3.998 1.00 34.76 129 SER B N 1
ATOM 3492 C CA . SER B 1 167 ? 25.177 40.909 4.338 1.00 35.17 129 SER B CA 1
ATOM 3493 C C . SER B 1 167 ? 24.890 40.285 5.693 1.00 35.11 129 SER B C 1
ATOM 3494 O O . SER B 1 167 ? 25.394 40.743 6.729 1.00 33.75 129 SER B O 1
ATOM 3497 N N . PRO B 1 168 ? 24.074 39.223 5.723 1.00 34.30 130 PRO B N 1
ATOM 3498 C CA . PRO B 1 168 ? 23.575 38.712 7.015 1.00 27.44 130 PRO B CA 1
ATOM 3499 C C . PRO B 1 168 ? 24.657 38.237 7.968 1.00 29.89 130 PRO B C 1
ATOM 3500 O O . PRO B 1 168 ? 24.475 38.332 9.190 1.00 27.43 130 PRO B O 1
ATOM 3504 N N . LEU B 1 169 ? 25.768 37.695 7.458 1.00 27.26 131 LEU B N 1
ATOM 3505 C CA . LEU B 1 169 ? 26.794 37.193 8.364 1.00 29.79 131 LEU B CA 1
ATOM 3506 C C . LEU B 1 169 ? 27.553 38.336 9.017 1.00 31.04 131 LEU B C 1
ATOM 3507 O O . LEU B 1 169 ? 28.108 38.173 10.107 1.00 36.34 131 LEU B O 1
ATOM 3512 N N . LYS B 1 170 ? 27.604 39.488 8.357 1.00 33.69 132 LYS B N 1
ATOM 3513 C CA . LYS B 1 170 ? 28.294 40.638 8.926 1.00 35.34 132 LYS B CA 1
ATOM 3514 C C . LYS B 1 170 ? 27.382 41.498 9.791 1.00 27.67 132 LYS B C 1
ATOM 3515 O O . LYS B 1 170 ? 27.835 42.045 10.805 1.00 28.76 132 LYS B O 1
ATOM 3521 N N . ASN B 1 171 ? 26.112 41.624 9.420 1.00 25.85 133 ASN B N 1
ATOM 3522 C CA . ASN B 1 171 ? 25.274 42.679 9.953 1.00 24.27 133 ASN B CA 1
ATOM 3523 C C . ASN B 1 171 ? 24.202 42.212 10.928 1.00 24.46 133 ASN B C 1
ATOM 3524 O O . ASN B 1 171 ? 23.583 43.066 11.567 1.00 21.57 133 ASN B O 1
ATOM 3529 N N . THR B 1 172 ? 23.949 40.904 11.048 1.00 21.70 134 THR B N 1
ATOM 3530 C CA . THR B 1 172 ? 22.869 40.452 11.928 1.00 19.52 134 THR B CA 1
ATOM 3531 C C . THR B 1 172 ? 23.132 40.862 13.377 1.00 21.57 134 THR B C 1
ATOM 3532 O O . THR B 1 172 ? 22.278 41.482 14.024 1.00 20.63 134 THR B O 1
ATOM 3536 N N . LEU B 1 173 ? 24.323 40.561 13.897 1.00 20.32 135 LEU B N 1
ATOM 3537 C CA . LEU B 1 173 ? 24.563 40.842 15.312 1.00 21.02 135 LEU B CA 1
ATOM 3538 C C . LEU B 1 173 ? 24.803 42.328 15.592 1.00 21.17 135 LEU B C 1
ATOM 3539 O O . LEU B 1 173 ? 24.275 42.846 16.580 1.00 18.55 135 LEU B O 1
ATOM 3544 N N . PRO B 1 174 ? 25.567 43.061 14.770 1.00 23.85 136 PRO B N 1
ATOM 3545 C CA . PRO B 1 174 ? 25.570 44.526 14.927 1.00 23.25 136 PRO B CA 1
ATOM 3546 C C . PRO B 1 174 ? 24.180 45.152 14.901 1.00 21.17 136 PRO B C 1
ATOM 3547 O O . PRO B 1 174 ? 23.933 46.112 15.651 1.00 19.64 136 PRO B O 1
ATOM 3551 N N . SER B 1 175 ? 23.274 44.650 14.047 1.00 19.46 137 SER B N 1
ATOM 3552 C CA . SER B 1 175 ? 21.913 45.177 14.026 1.00 19.56 137 SER B CA 1
ATOM 3553 C C . SER B 1 175 ? 21.203 44.895 15.341 1.00 19.94 137 SER B C 1
ATOM 3554 O O . SER B 1 175 ? 20.464 45.744 15.848 1.00 18.39 137 SER B O 1
ATOM 3557 N N . MET B 1 176 ? 21.402 43.696 15.903 1.00 20.28 138 MET B N 1
ATOM 3558 C CA . MET B 1 176 ? 20.758 43.381 17.177 1.00 17.87 138 MET B CA 1
ATOM 3559 C C . MET B 1 176 ? 21.322 44.235 18.307 1.00 18.74 138 MET B C 1
ATOM 3560 O O . MET B 1 176 ? 20.568 44.719 19.161 1.00 20.19 138 MET B O 1
ATOM 3565 N N . ARG B 1 177 ? 22.643 44.438 18.334 1.00 17.64 139 ARG B N 1
ATOM 3566 C CA . ARG B 1 177 ? 23.229 45.291 19.374 1.00 19.58 139 ARG B CA 1
ATOM 3567 C C . ARG B 1 177 ? 22.707 46.720 19.279 1.00 21.41 139 ARG B C 1
ATOM 3568 O O . ARG B 1 177 ? 22.364 47.337 20.298 1.00 20.38 139 ARG B O 1
ATOM 3576 N N . LEU B 1 178 ? 22.661 47.262 18.062 1.00 20.13 140 LEU B N 1
ATOM 3577 C CA . LEU B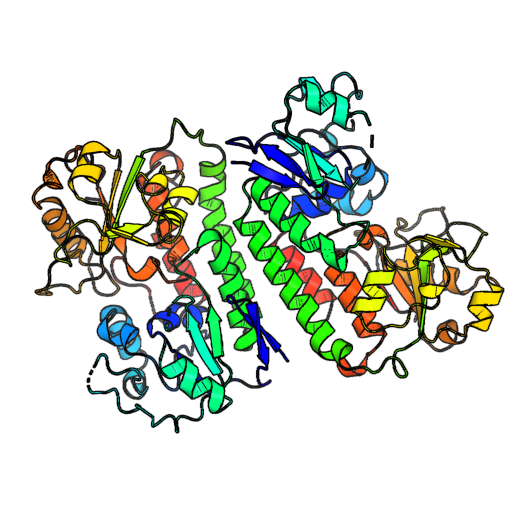 1 178 ? 22.090 48.581 17.815 1.00 19.26 140 LEU B CA 1
ATOM 3578 C C . LEU B 1 178 ? 20.647 48.660 18.303 1.00 20.93 140 LEU B C 1
ATOM 3579 O O . LEU B 1 178 ? 20.260 49.610 18.996 1.00 22.18 140 LEU B O 1
ATOM 3584 N N . LEU B 1 179 ? 19.834 47.661 17.958 1.00 20.89 141 LEU B N 1
ATOM 3585 C CA . LEU B 1 179 ? 18.449 47.670 18.415 1.00 20.05 141 LEU B CA 1
ATOM 3586 C C . LEU B 1 179 ? 18.374 47.645 19.936 1.00 20.81 141 LEU B C 1
ATOM 3587 O O . LEU B 1 179 ? 17.508 48.292 20.537 1.00 21.09 141 LEU B O 1
ATOM 3592 N N . GLY B 1 180 ? 19.263 46.889 20.579 1.00 19.63 142 GLY B N 1
ATOM 3593 C CA . GLY B 1 180 ? 19.265 46.877 22.033 1.00 18.46 142 GLY B CA 1
ATOM 3594 C C . GLY B 1 180 ? 19.487 48.265 22.603 1.00 18.87 142 GLY B C 1
ATOM 3595 O O . GLY B 1 180 ? 18.830 48.670 23.561 1.00 22.07 142 GLY B O 1
ATOM 3596 N N . LYS B 1 181 ? 20.383 49.032 21.984 1.00 20.46 143 LYS B N 1
ATOM 3597 C CA . LYS B 1 181 ? 20.673 50.368 22.498 1.00 20.76 143 LYS B CA 1
ATOM 3598 C C . LYS B 1 181 ? 19.547 51.340 22.170 1.00 22.52 143 LYS B C 1
ATOM 3599 O O . LYS B 1 181 ? 19.139 52.137 23.024 1.00 24.89 143 LYS B O 1
ATOM 3605 N N . ALA B 1 182 ? 19.017 51.267 20.948 1.00 20.89 144 ALA B N 1
ATOM 3606 C CA . ALA B 1 182 ? 17.994 52.214 20.518 1.00 22.74 144 ALA B CA 1
ATOM 3607 C C . ALA B 1 182 ? 16.681 52.019 21.263 1.00 27.19 144 ALA B C 1
ATOM 3608 O O . ALA B 1 182 ? 15.937 52.991 21.467 1.00 22.38 144 ALA B O 1
ATOM 3610 N N . LEU B 1 183 ? 16.376 50.785 21.681 1.00 22.41 145 LEU B N 1
ATOM 3611 C CA . LEU B 1 183 ? 15.105 50.470 22.320 1.00 20.75 145 LEU B CA 1
ATOM 3612 C C . LEU B 1 183 ? 15.240 50.151 23.807 1.00 22.47 145 LEU B C 1
ATOM 3613 O O . LEU B 1 183 ? 14.285 49.650 24.403 1.00 23.57 145 LEU B O 1
ATOM 3618 N N . HIS B 1 184 ? 16.391 50.439 24.421 1.00 22.96 146 HIS B N 1
ATOM 3619 C CA . HIS B 1 184 ? 16.616 50.218 25.854 1.00 21.23 146 HIS B CA 1
ATOM 3620 C C . HIS B 1 184 ? 16.306 48.774 26.263 1.00 23.70 146 HIS B C 1
ATOM 3621 O O . HIS B 1 184 ? 15.602 48.514 27.242 1.00 21.85 146 HIS B O 1
ATOM 3628 N N . ARG B 1 185 ? 16.836 47.825 25.489 1.00 21.54 147 ARG B N 1
ATOM 3629 C CA . ARG B 1 185 ? 16.737 46.390 25.765 1.00 17.07 147 ARG B CA 1
ATOM 3630 C C . ARG B 1 185 ? 18.107 45.737 25.603 1.00 17.52 147 ARG B C 1
ATOM 3631 O O . ARG B 1 185 ? 18.263 44.707 24.935 1.00 18.24 147 ARG B O 1
ATOM 3639 N N . GLU B 1 186 ? 19.132 46.364 26.193 1.00 18.53 148 GLU B N 1
ATOM 3640 C CA . GLU B 1 186 ? 20.479 45.844 26.004 1.00 17.35 148 GLU B CA 1
ATOM 3641 C C . GLU B 1 186 ? 20.656 44.470 26.645 1.00 18.52 148 GLU B C 1
ATOM 3642 O O . GLU B 1 186 ? 21.442 43.657 26.149 1.00 18.51 148 GLU B O 1
ATOM 3648 N N . GLN B 1 187 ? 19.966 44.197 27.753 1.00 19.01 149 GLN B N 1
ATOM 3649 C CA . GLN B 1 187 ? 20.113 42.885 28.378 1.00 16.72 149 GLN B CA 1
ATOM 3650 C C . GLN B 1 187 ? 19.641 41.779 27.438 1.00 17.87 149 GLN B C 1
ATOM 3651 O O . GLN B 1 187 ? 20.340 40.778 27.228 1.00 18.61 149 GLN B O 1
ATOM 3657 N N . GLN B 1 188 ? 18.478 41.977 26.821 1.00 17.59 150 GLN B N 1
ATOM 3658 C CA . GLN B 1 188 ? 17.921 40.995 25.905 1.00 16.56 150 GLN B CA 1
ATOM 3659 C C . GLN B 1 188 ? 18.776 40.866 24.651 1.00 18.93 150 GLN B C 1
ATOM 3660 O O . GLN B 1 188 ? 19.019 39.753 24.173 1.00 17.49 150 GLN B O 1
ATOM 3666 N N . ALA B 1 189 ? 19.233 41.997 24.102 1.00 17.46 151 ALA B N 1
ATOM 3667 C CA . ALA B 1 189 ? 20.026 41.960 22.871 1.00 20.22 151 ALA B CA 1
ATOM 3668 C C . ALA B 1 189 ? 21.352 41.240 23.097 1.00 16.38 151 ALA B C 1
ATOM 3669 O O . ALA B 1 189 ? 21.730 40.337 22.333 1.00 15.57 151 ALA B O 1
ATOM 3671 N N . GLU B 1 190 ? 22.054 41.582 24.186 1.00 17.21 152 GLU B N 1
ATOM 3672 C CA . GLU B 1 190 ? 23.328 40.926 24.452 1.00 16.32 152 GLU B CA 1
ATOM 3673 C C . GLU B 1 190 ? 23.136 39.442 24.750 1.00 18.20 152 GLU B C 1
ATOM 3674 O O . GLU B 1 190 ? 24.001 38.627 24.409 1.00 16.87 152 GLU B O 1
ATOM 3680 N N . ASN B 1 191 ? 22.011 39.080 25.383 1.00 15.80 153 ASN B N 1
ATOM 3681 C CA . ASN B 1 191 ? 21.699 37.670 25.612 1.00 16.51 153 ASN B CA 1
ATOM 3682 C C . ASN B 1 191 ? 21.532 36.939 24.283 1.00 18.46 153 ASN B C 1
ATOM 3683 O O . ASN B 1 191 ? 22.103 35.864 24.073 1.00 16.29 153 ASN B O 1
ATOM 3688 N N . TYR B 1 192 ? 20.769 37.532 23.357 1.00 17.83 154 TYR B N 1
ATOM 3689 C CA . TYR B 1 192 ? 20.534 36.893 22.065 1.00 16.03 154 TYR B CA 1
ATOM 3690 C C . TYR B 1 192 ? 21.817 36.814 21.233 1.00 17.22 154 TYR B C 1
ATOM 3691 O O . TYR B 1 192 ? 22.085 35.801 20.574 1.00 18.90 154 TYR B O 1
ATOM 3700 N N . ILE B 1 193 ? 22.604 37.885 21.225 1.00 17.10 155 ILE B N 1
ATOM 3701 C CA . ILE B 1 193 ? 23.873 37.877 20.499 1.00 17.40 155 ILE B CA 1
ATOM 3702 C C . ILE B 1 193 ? 24.749 36.732 20.982 1.00 18.97 155 ILE B C 1
ATOM 3703 O O . ILE B 1 193 ? 25.383 36.026 20.180 1.00 19.16 155 ILE B O 1
ATOM 3708 N N . ASN B 1 194 ? 24.792 36.519 22.300 1.00 15.53 156 ASN B N 1
ATOM 3709 C CA . ASN B 1 194 ? 25.574 35.403 22.814 1.00 16.67 156 ASN B CA 1
ATOM 3710 C C . ASN B 1 194 ? 24.960 34.065 22.405 1.00 18.93 156 ASN B C 1
ATOM 3711 O O . ASN B 1 194 ? 25.671 33.155 21.966 1.00 17.32 156 ASN B O 1
ATOM 3716 N N . PHE B 1 195 ? 23.637 33.938 22.526 1.00 19.09 157 PHE B N 1
ATOM 3717 C CA . PHE B 1 195 ? 22.948 32.727 22.090 1.00 18.36 157 PHE B CA 1
ATOM 3718 C C . PHE B 1 195 ? 23.225 32.425 20.617 1.00 17.99 157 PHE B C 1
ATOM 3719 O O . PHE B 1 195 ? 23.499 31.278 20.245 1.00 17.26 157 PHE B O 1
ATOM 3727 N N . TYR B 1 196 ? 23.122 33.448 19.768 1.00 15.23 158 TYR B N 1
ATOM 3728 C CA . TYR B 1 196 ? 23.340 33.291 18.333 1.00 16.32 158 TYR B CA 1
ATOM 3729 C C . TYR B 1 196 ? 24.773 32.874 18.038 1.00 17.60 158 TYR B C 1
ATOM 3730 O O . TYR B 1 196 ? 25.017 31.900 17.317 1.00 16.23 158 TYR B O 1
ATOM 3739 N N . GLN B 1 197 ? 25.738 33.614 18.586 1.00 17.83 159 GLN B N 1
ATOM 3740 C CA . GLN B 1 197 ? 27.139 33.311 18.303 1.00 17.32 159 GLN B CA 1
ATOM 3741 C C . GLN B 1 197 ? 27.520 31.922 18.801 1.00 19.97 159 GLN B C 1
ATOM 3742 O O . GLN B 1 197 ? 28.260 31.192 18.124 1.00 19.30 159 GLN B O 1
ATOM 3748 N N . ASP B 1 198 ? 27.034 31.547 19.988 1.00 18.10 160 ASP B N 1
ATOM 3749 C CA . ASP B 1 198 ? 27.220 30.201 20.518 1.00 16.57 160 ASP B CA 1
ATOM 3750 C C . ASP B 1 198 ? 26.787 29.170 19.486 1.00 21.41 160 ASP B C 1
ATOM 3751 O O . ASP B 1 198 ? 27.518 28.225 19.161 1.00 18.81 160 ASP B O 1
ATOM 3756 N N . ASN B 1 199 ? 25.605 29.361 18.936 1.00 16.70 161 ASN B N 1
ATOM 3757 C CA . ASN B 1 199 ? 25.067 28.368 18.020 1.00 19.89 161 ASN B CA 1
ATOM 3758 C C . ASN B 1 199 ? 25.679 28.433 16.623 1.00 20.27 161 ASN B C 1
ATOM 3759 O O . ASN B 1 199 ? 25.624 27.441 15.887 1.00 18.72 161 ASN B O 1
ATOM 3764 N N . VAL B 1 200 ? 26.260 29.565 16.236 1.00 20.01 162 VAL B N 1
ATOM 3765 C CA . VAL B 1 200 ? 27.060 29.590 15.016 1.00 19.79 162 VAL B CA 1
ATOM 3766 C C . VAL B 1 200 ? 28.414 28.928 15.245 1.00 22.76 162 VAL B C 1
ATOM 3767 O O . VAL B 1 200 ? 28.898 28.183 14.384 1.00 21.55 162 VAL B O 1
ATOM 3771 N N . ASP B 1 201 ? 29.050 29.184 16.399 1.00 17.78 163 ASP B N 1
ATOM 3772 C CA . ASP B 1 201 ? 30.302 28.496 16.727 1.00 20.62 163 ASP B CA 1
ATOM 3773 C C . ASP B 1 201 ? 30.156 26.981 16.595 1.00 24.19 163 ASP B C 1
ATOM 3774 O O . ASP B 1 201 ? 31.105 26.283 16.221 1.00 21.84 163 ASP B O 1
ATOM 3779 N N . LYS B 1 202 ? 28.983 26.442 16.946 1.00 19.86 164 LYS B N 1
ATOM 3780 C CA . LYS B 1 202 ? 28.789 24.999 16.841 1.00 19.66 164 LYS B CA 1
ATOM 3781 C C . LYS B 1 202 ? 28.972 24.525 15.408 1.00 24.01 164 LYS B C 1
ATOM 3782 O O . LYS B 1 202 ? 29.452 23.409 15.177 1.00 25.43 164 LYS B O 1
ATOM 3788 N N . VAL B 1 203 ? 28.595 25.360 14.444 1.00 20.82 165 VAL B N 1
ATOM 3789 C CA . VAL B 1 203 ? 28.722 25.020 13.031 1.00 23.17 165 VAL B CA 1
ATOM 3790 C C . VAL B 1 203 ? 30.154 25.211 12.556 1.00 25.83 165 VAL B C 1
ATOM 3791 O O . VAL B 1 203 ? 30.759 24.302 11.971 1.00 23.57 165 VAL B O 1
ATOM 3795 N N . THR B 1 204 ? 30.711 26.398 12.787 1.00 21.57 166 THR B N 1
ATOM 3796 C CA . THR B 1 204 ? 32.014 26.724 12.215 1.00 26.57 166 THR B CA 1
ATOM 3797 C C . THR B 1 204 ? 33.130 25.877 12.810 1.00 29.84 166 THR B C 1
ATOM 3798 O O . THR B 1 204 ? 34.172 25.719 12.163 1.00 32.22 166 THR B O 1
ATOM 3802 N N . ASP B 1 205 ? 32.932 25.319 14.010 1.00 28.35 167 ASP B N 1
ATOM 3803 C CA . ASP B 1 205 ? 33.884 24.359 14.556 1.00 28.45 167 ASP B CA 1
ATOM 3804 C C . ASP B 1 205 ? 34.188 23.259 13.553 1.00 30.36 167 ASP B C 1
ATOM 3805 O O . ASP B 1 205 ? 35.326 22.787 13.456 1.00 30.79 167 ASP B O 1
ATOM 3810 N N . ILE B 1 206 ? 33.167 22.823 12.824 1.00 27.83 168 ILE B N 1
ATOM 3811 C CA . ILE B 1 206 ? 33.320 21.804 11.789 1.00 31.85 168 ILE B CA 1
ATOM 3812 C C . ILE B 1 206 ? 33.658 22.428 10.443 1.00 34.65 168 ILE B C 1
ATOM 3813 O O . ILE B 1 206 ? 34.607 22.013 9.764 1.00 31.85 168 ILE B O 1
ATOM 3818 N N . THR B 1 207 ? 32.889 23.429 10.016 1.00 29.71 169 THR B N 1
ATOM 3819 C CA . THR B 1 207 ? 32.979 23.853 8.629 1.00 29.37 169 THR B CA 1
ATOM 3820 C C . THR B 1 207 ? 34.188 24.736 8.359 1.00 34.16 169 THR B C 1
ATOM 3821 O O . THR B 1 207 ? 34.574 24.877 7.193 1.00 31.24 169 THR B O 1
ATOM 3825 N N . ASN B 1 208 ? 34.796 25.319 9.402 1.00 30.43 170 ASN B N 1
ATOM 3826 C CA . ASN B 1 208 ? 36.034 26.072 9.218 1.00 37.21 170 ASN B CA 1
ATOM 3827 C C . ASN B 1 208 ? 37.173 25.206 8.706 1.00 35.31 170 ASN B C 1
ATOM 3828 O O . ASN B 1 208 ? 38.127 25.736 8.126 1.00 39.28 170 ASN B O 1
ATOM 3833 N N . LYS B 1 209 ? 37.098 23.895 8.926 1.00 37.68 171 LYS B N 1
ATOM 3834 C CA . LYS B 1 209 ? 38.184 22.960 8.661 1.00 38.42 171 LYS B CA 1
ATOM 3835 C C . LYS B 1 209 ? 38.147 22.354 7.262 1.00 37.97 171 LYS B C 1
ATOM 3836 O O . LYS B 1 209 ? 39.139 21.744 6.849 1.00 38.98 171 LYS B O 1
ATOM 3842 N N . ILE B 1 210 ? 37.045 22.486 6.536 1.00 30.76 172 ILE B N 1
ATOM 3843 C CA . ILE B 1 210 ? 36.847 21.699 5.317 1.00 29.22 172 ILE B CA 1
ATOM 3844 C C . ILE B 1 210 ? 37.569 22.388 4.165 1.00 31.15 172 ILE B C 1
ATOM 3845 O O . ILE B 1 210 ? 37.351 23.592 3.943 1.00 31.66 172 ILE B O 1
ATOM 3850 N N . PRO B 1 211 ? 38.415 21.679 3.414 1.00 34.34 173 PRO B N 1
ATOM 3851 C CA . PRO B 1 211 ? 39.019 22.287 2.223 1.00 35.45 173 PRO B CA 1
ATOM 3852 C C . PRO B 1 211 ? 37.956 22.575 1.180 1.00 34.90 173 PRO B C 1
ATOM 3853 O O . PRO B 1 211 ? 36.961 21.857 1.069 1.00 34.66 173 PRO B O 1
ATOM 3857 N N . GLU B 1 212 ? 38.179 23.640 0.402 1.00 36.83 174 GLU B N 1
ATOM 3858 C CA . GLU B 1 212 ? 37.215 24.000 -0.631 1.00 33.89 174 GLU B CA 1
ATOM 3859 C C . GLU B 1 212 ? 36.860 22.794 -1.498 1.00 36.33 174 GLU B C 1
ATOM 3860 O O . GLU B 1 212 ? 35.691 22.594 -1.843 1.00 35.80 174 GLU B O 1
ATOM 3866 N N . ASP B 1 213 ? 37.848 21.955 -1.829 1.00 36.56 175 ASP B N 1
ATOM 3867 C CA . ASP B 1 213 ? 37.622 20.865 -2.778 1.00 35.69 175 ASP B CA 1
ATOM 3868 C C . ASP B 1 213 ? 36.914 19.663 -2.161 1.00 40.92 175 ASP B C 1
ATOM 3869 O O . ASP B 1 213 ? 36.743 18.649 -2.843 1.00 43.54 175 ASP B O 1
ATOM 3874 N N . LYS B 1 214 ? 36.511 19.735 -0.897 1.00 35.72 176 LYS B N 1
ATOM 3875 C CA . LYS B 1 214 ? 35.684 18.697 -0.307 1.00 36.64 176 LYS B CA 1
ATOM 3876 C C . LYS B 1 214 ? 34.312 19.212 0.100 1.00 33.94 176 LYS B C 1
ATOM 3877 O O . LYS B 1 214 ? 33.503 18.440 0.626 1.00 33.68 176 LYS B O 1
ATOM 3883 N N . LYS B 1 215 ? 34.028 20.478 -0.135 1.00 30.86 177 LYS B N 1
ATOM 3884 C CA . LYS B 1 215 ? 32.714 21.011 0.188 1.00 27.42 177 LYS B CA 1
ATOM 3885 C C . LYS B 1 215 ? 31.686 20.533 -0.834 1.00 32.18 177 LYS B C 1
ATOM 3886 O O . LYS B 1 215 ? 31.975 20.490 -2.037 1.00 29.50 177 LYS B O 1
ATOM 3892 N N . PRO B 1 216 ? 30.495 20.139 -0.383 1.00 26.53 178 PRO B N 1
ATOM 3893 C CA . PRO B 1 216 ? 29.431 19.830 -1.341 1.00 24.25 178 PRO B CA 1
ATOM 3894 C C . PRO B 1 216 ? 29.020 21.077 -2.109 1.00 21.13 178 PRO B C 1
ATOM 3895 O O . PRO B 1 216 ? 28.909 22.169 -1.547 1.00 24.93 178 PRO B O 1
ATOM 3899 N N . SER B 1 217 ? 28.781 20.896 -3.400 1.00 22.30 179 SER B N 1
ATOM 3900 C CA . SER B 1 217 ? 28.178 21.940 -4.209 1.00 22.51 179 SER B CA 1
ATOM 3901 C C . SER B 1 217 ? 26.679 21.989 -3.953 1.00 21.54 179 SER B C 1
ATOM 3902 O O . SER B 1 217 ? 26.029 20.958 -3.759 1.00 21.01 179 SER B O 1
ATOM 3905 N N . VAL B 1 218 ? 26.132 23.201 -3.964 1.00 22.66 180 VAL B N 1
ATOM 3906 C CA . VAL B 1 218 ? 24.761 23.444 -3.530 1.00 18.57 180 VAL B CA 1
ATOM 3907 C C . VAL B 1 218 ? 24.102 24.386 -4.524 1.00 19.91 180 VAL B C 1
ATOM 3908 O O . VAL B 1 218 ? 24.684 25.414 -4.891 1.00 21.22 180 VAL B O 1
ATOM 3912 N N . PHE B 1 219 ? 22.894 24.045 -4.968 1.00 19.32 181 PHE B N 1
ATOM 3913 C CA . PHE B 1 219 ? 22.040 25.000 -5.667 1.00 19.20 181 PHE B CA 1
ATOM 3914 C C . PHE B 1 219 ? 20.834 25.286 -4.784 1.00 19.29 181 PHE B C 1
ATOM 3915 O O . PHE B 1 219 ? 20.176 24.350 -4.324 1.00 19.10 181 PHE B O 1
ATOM 3923 N N . ILE B 1 220 ? 20.552 26.563 -4.524 1.00 19.25 182 ILE B N 1
ATOM 3924 C CA . ILE B 1 220 ? 19.346 26.930 -3.789 1.00 17.39 182 ILE B CA 1
ATOM 3925 C C . ILE B 1 220 ? 18.391 27.624 -4.760 1.00 19.06 182 ILE B C 1
ATOM 3926 O O . ILE B 1 220 ? 18.753 28.607 -5.422 1.00 22.87 182 ILE B O 1
ATOM 3931 N N . GLU B 1 221 ? 17.176 27.097 -4.866 1.00 17.86 183 GLU B N 1
ATOM 3932 C CA . GLU B 1 221 ? 16.146 27.675 -5.726 1.00 19.75 183 GLU B CA 1
ATOM 3933 C C . GLU B 1 221 ? 15.218 28.495 -4.834 1.00 18.55 183 GLU B C 1
ATOM 3934 O O . GLU B 1 221 ? 14.430 27.931 -4.076 1.00 19.76 183 GLU B O 1
ATOM 3940 N N . LEU B 1 222 ? 15.326 29.820 -4.914 1.00 18.10 184 LEU B N 1
ATOM 3941 C CA . LEU B 1 222 ? 14.554 30.694 -4.033 1.00 20.97 184 LEU B CA 1
ATOM 3942 C C . LEU B 1 222 ? 13.126 30.797 -4.548 1.00 22.41 184 LEU B C 1
ATOM 3943 O O . LEU B 1 222 ? 12.901 30.930 -5.753 1.00 21.46 184 LEU B O 1
ATOM 3948 N N . ARG B 1 223 ? 12.162 30.692 -3.635 1.00 21.56 185 ARG B N 1
ATOM 3949 C CA . ARG B 1 223 ? 10.743 30.705 -4.004 1.00 22.46 185 ARG B CA 1
ATOM 3950 C C . ARG B 1 223 ? 10.468 29.701 -5.118 1.00 21.65 185 ARG B C 1
ATOM 3951 O O . ARG B 1 223 ? 9.777 29.997 -6.094 1.00 22.42 185 ARG B O 1
ATOM 3959 N N . ALA B 1 224 ? 11.038 28.501 -4.966 1.00 20.20 186 ALA B N 1
ATOM 3960 C CA . ALA B 1 224 ? 11.003 27.480 -6.005 1.00 21.03 186 ALA B CA 1
ATOM 3961 C C . ALA B 1 224 ? 9.578 27.114 -6.402 1.00 24.56 186 ALA B C 1
ATOM 3962 O O . ALA B 1 224 ? 8.730 26.869 -5.544 1.00 20.46 186 ALA B O 1
ATOM 3964 N N . GLY B 1 225 ? 9.326 27.039 -7.711 1.00 21.36 187 GLY B N 1
ATOM 3965 C CA . GLY B 1 225 ? 8.032 26.581 -8.169 1.00 23.62 187 GLY B CA 1
ATOM 3966 C C . GLY B 1 225 ? 6.883 27.542 -7.961 1.00 25.89 187 GLY B C 1
ATOM 3967 O O . GLY B 1 225 ? 5.722 27.148 -8.153 1.00 26.52 187 GLY B O 1
ATOM 3968 N N . ALA B 1 226 ? 7.159 28.787 -7.562 1.00 24.46 188 ALA B N 1
ATOM 3969 C CA . ALA B 1 226 ? 6.087 29.771 -7.454 1.00 27.78 188 ALA B CA 1
ATOM 3970 C C . ALA B 1 226 ? 5.494 30.103 -8.818 1.00 32.53 188 ALA B C 1
ATOM 3971 O O . ALA B 1 226 ? 4.358 30.585 -8.885 1.00 29.69 188 ALA B O 1
ATOM 3973 N N . SER B 1 227 ? 6.238 29.847 -9.894 1.00 29.41 189 SER B N 1
ATOM 3974 C CA . SER B 1 227 ? 5.739 29.978 -11.260 1.00 28.02 189 SER B CA 1
ATOM 3975 C C . SER B 1 227 ? 6.297 28.841 -12.107 1.00 32.54 189 SER B C 1
ATOM 3976 O O . SER B 1 227 ? 7.061 27.995 -11.630 1.00 29.14 189 SER B O 1
ATOM 3979 N N . GLU B 1 228 ? 5.926 28.833 -13.389 1.00 30.36 190 GLU B N 1
ATOM 3980 C CA . GLU B 1 228 ? 6.537 27.934 -14.357 1.00 28.82 190 GLU B CA 1
ATOM 3981 C C . GLU B 1 228 ? 7.935 28.378 -14.773 1.00 29.51 190 GLU B C 1
ATOM 3982 O O . GLU B 1 228 ? 8.584 27.677 -15.553 1.00 30.88 190 GLU B O 1
ATOM 3988 N N . GLU B 1 229 ? 8.417 29.512 -14.279 1.00 26.58 191 GLU B N 1
ATOM 3989 C CA . GLU B 1 229 ? 9.752 29.998 -14.610 1.00 31.13 191 GLU B CA 1
ATOM 3990 C C . GLU B 1 229 ? 10.713 29.602 -13.497 1.00 34.90 191 GLU B C 1
ATOM 3991 O O . GLU B 1 229 ? 10.548 30.028 -12.349 1.00 37.11 191 GLU B O 1
ATOM 3997 N N . CYS B 1 230 ? 11.716 28.813 -13.840 1.00 33.50 192 CYS B N 1
ATOM 3998 C CA . CYS B 1 230 ? 12.534 28.157 -12.830 1.00 37.93 192 CYS B CA 1
ATOM 3999 C C . CYS B 1 230 ? 13.777 28.965 -12.471 1.00 39.32 192 CYS B C 1
ATOM 4000 O O . CYS B 1 230 ? 14.161 29.918 -13.150 1.00 34.22 192 CYS B O 1
ATOM 4003 N N . CYS B 1 231 ? 14.399 28.565 -11.356 1.00 31.63 193 CYS B N 1
ATOM 4004 C CA . CYS B 1 231 ? 15.833 28.737 -11.142 1.00 33.43 193 CYS B CA 1
ATOM 4005 C C . CYS B 1 231 ? 16.238 30.170 -10.783 1.00 29.84 193 CYS B C 1
ATOM 4006 O O . CYS B 1 231 ? 17.340 30.610 -11.127 1.00 32.42 193 CYS B O 1
ATOM 4009 N N . GLY B 1 232 ? 15.391 30.895 -10.061 1.00 25.18 194 GLY B N 1
ATOM 4010 C CA . GLY B 1 232 ? 15.873 32.041 -9.309 1.00 25.52 194 GLY B CA 1
ATOM 4011 C C . GLY B 1 232 ? 16.707 31.562 -8.134 1.00 25.22 194 GLY B C 1
ATOM 4012 O O . GLY B 1 232 ? 16.409 30.540 -7.517 1.00 23.44 194 GLY B O 1
ATOM 4013 N N . THR B 1 233 ? 17.773 32.297 -7.829 1.00 25.58 195 THR B N 1
ATOM 4014 C CA . THR B 1 233 ? 18.740 31.803 -6.849 1.00 26.55 195 THR B CA 1
ATOM 4015 C C . THR B 1 233 ? 19.464 32.979 -6.199 1.00 28.12 195 THR B C 1
ATOM 4016 O O . THR B 1 233 ? 19.184 34.147 -6.483 1.00 28.69 195 THR B O 1
ATOM 4020 N N . ALA B 1 234 ? 20.394 32.648 -5.306 1.00 26.52 196 ALA B N 1
ATOM 4021 C CA . ALA B 1 234 ? 21.171 33.627 -4.563 1.00 25.86 196 ALA B CA 1
ATOM 4022 C C . ALA B 1 234 ? 22.645 33.486 -4.908 1.00 31.08 196 ALA B C 1
ATOM 4023 O O . ALA B 1 234 ? 23.149 32.368 -5.061 1.00 29.64 196 ALA B O 1
ATOM 4025 N N . GLY B 1 235 ? 23.328 34.625 -5.036 1.00 33.16 197 GLY B N 1
ATOM 4026 C CA . GLY B 1 235 ? 24.763 34.636 -5.237 1.00 33.64 197 GLY B CA 1
ATOM 4027 C C . GLY B 1 235 ? 25.490 34.955 -3.947 1.00 37.24 197 GLY B C 1
ATOM 4028 O O . GLY B 1 235 ? 25.245 34.314 -2.919 1.00 39.21 197 GLY B O 1
ATOM 4029 N N . LYS B 1 236 ? 26.389 35.940 -3.981 1.00 35.03 198 LYS B N 1
ATOM 4030 C CA . LYS B 1 236 ? 27.044 36.405 -2.765 1.00 37.78 198 LYS B CA 1
ATOM 4031 C C . LYS B 1 236 ? 26.066 37.311 -2.026 1.00 44.60 198 LYS B C 1
ATOM 4032 O O . LYS B 1 236 ? 25.725 38.403 -2.501 1.00 46.96 198 LYS B O 1
ATOM 4038 N N . GLY B 1 237 ? 25.603 36.847 -0.878 1.00 45.50 199 GLY B N 1
ATOM 4039 C CA . GLY B 1 237 ? 24.556 37.502 -0.125 1.00 45.92 199 GLY B CA 1
ATOM 4040 C C . GLY B 1 237 ? 23.282 36.674 -0.097 1.00 43.74 199 GLY B C 1
ATOM 4041 O O . GLY B 1 237 ? 23.148 35.642 -0.762 1.00 38.90 199 GLY B O 1
ATOM 4042 N N . ASN B 1 238 ? 22.336 37.161 0.696 1.00 41.76 200 ASN B N 1
ATOM 4043 C CA . ASN B 1 238 ? 21.023 36.503 0.830 1.00 38.60 200 ASN B CA 1
ATOM 4044 C C . ASN B 1 238 ? 21.285 35.131 1.452 1.00 31.62 200 ASN B C 1
ATOM 4045 O O . ASN B 1 238 ? 22.200 34.993 2.280 1.00 30.47 200 ASN B O 1
ATOM 4050 N N . MET B 1 239 ? 20.537 34.108 1.045 1.00 32.81 201 MET B N 1
ATOM 4051 C CA . MET B 1 239 ? 20.752 32.765 1.539 1.00 29.39 201 MET B CA 1
ATOM 4052 C C . MET B 1 239 ? 22.122 32.222 1.160 1.00 29.45 201 MET B C 1
ATOM 4053 O O . MET B 1 239 ? 22.600 31.290 1.811 1.00 24.47 201 MET B O 1
ATOM 4058 N N . GLY B 1 240 ? 22.764 32.790 0.129 1.00 25.79 202 GLY B N 1
ATOM 4059 C CA . GLY B 1 240 ? 24.083 32.315 -0.261 1.00 27.61 202 GLY B CA 1
ATOM 4060 C C . GLY B 1 240 ? 25.095 32.406 0.864 1.00 29.11 202 GLY B C 1
ATOM 4061 O O . GLY B 1 240 ? 25.962 31.539 1.001 1.00 26.77 202 GLY B O 1
ATOM 4062 N N . ASP B 1 241 ? 24.996 33.452 1.690 1.00 25.29 203 ASP B N 1
ATOM 4063 C CA . ASP B 1 241 ? 25.936 33.604 2.789 1.00 27.69 203 ASP B CA 1
ATOM 4064 C C . ASP B 1 241 ? 25.708 32.549 3.865 1.00 26.98 203 ASP B C 1
ATOM 4065 O O . ASP B 1 241 ? 26.642 32.202 4.593 1.00 26.61 203 ASP B O 1
ATOM 4070 N N . PHE B 1 242 ? 24.483 32.019 3.985 1.00 26.11 204 PHE B N 1
ATOM 4071 C CA . PHE B 1 242 ? 24.293 30.887 4.891 1.00 21.59 204 PHE B CA 1
ATOM 4072 C C . PHE B 1 242 ? 24.909 29.625 4.302 1.00 23.39 204 PHE B C 1
ATOM 4073 O O . PHE B 1 242 ? 25.469 28.799 5.030 1.00 22.66 204 PHE B O 1
ATOM 4081 N N . ILE B 1 243 ? 24.803 29.451 2.985 1.00 20.57 205 ILE B N 1
ATOM 4082 C CA . ILE B 1 243 ? 25.478 28.315 2.361 1.00 19.63 205 ILE B CA 1
ATOM 4083 C C . ILE B 1 243 ? 26.969 28.385 2.652 1.00 22.21 205 ILE B C 1
ATOM 4084 O O . ILE B 1 243 ? 27.583 27.391 3.072 1.00 22.13 205 ILE B O 1
ATOM 4089 N N . ASP B 1 244 ? 27.549 29.584 2.516 1.00 23.19 206 ASP B N 1
ATOM 4090 C CA . ASP B 1 244 ? 28.977 29.780 2.765 1.00 20.26 206 ASP B CA 1
ATOM 4091 C C . ASP B 1 244 ? 29.337 29.389 4.189 1.00 24.02 206 ASP B C 1
ATOM 4092 O O . ASP B 1 244 ? 30.277 28.620 4.423 1.00 24.24 206 ASP B O 1
ATOM 4097 N N . GLN B 1 245 ? 28.607 29.925 5.162 1.00 24.49 207 GLN B N 1
ATOM 4098 C CA . GLN B 1 245 ? 28.995 29.687 6.546 1.00 24.28 207 GLN B CA 1
ATOM 4099 C C . GLN B 1 245 ? 28.764 28.238 6.960 1.00 22.00 207 GLN B C 1
ATOM 4100 O O . GLN B 1 245 ? 29.470 27.720 7.834 1.00 25.11 207 GLN B O 1
ATOM 4106 N N . ALA B 1 246 ? 27.813 27.557 6.332 1.00 20.98 208 ALA B N 1
ATOM 4107 C CA . ALA B 1 246 ? 27.570 26.159 6.638 1.00 21.20 208 ALA B CA 1
ATOM 4108 C C . ALA B 1 246 ? 28.498 25.233 5.860 1.00 23.13 208 ALA B C 1
ATOM 4109 O O . ALA B 1 246 ? 28.296 24.013 5.868 1.00 21.79 208 ALA B O 1
ATOM 4111 N N . GLY B 1 247 ? 29.515 25.785 5.195 1.00 21.41 209 GLY B N 1
ATOM 4112 C CA . GLY B 1 247 ? 30.516 24.950 4.556 1.00 23.50 209 GLY B CA 1
ATOM 4113 C C . GLY B 1 247 ? 30.151 24.414 3.191 1.00 23.70 209 GLY B C 1
ATOM 4114 O O . GLY B 1 247 ? 30.782 23.460 2.727 1.00 26.02 209 GLY B O 1
ATOM 4115 N N . GLY B 1 248 ? 29.143 24.990 2.523 1.00 20.93 210 GLY B N 1
ATOM 4116 C CA . GLY B 1 248 ? 28.802 24.557 1.181 1.00 23.54 210 GLY B CA 1
ATOM 4117 C C . GLY B 1 248 ? 29.467 25.404 0.115 1.00 23.92 210 GLY B C 1
ATOM 4118 O O . GLY B 1 248 ? 30.031 26.459 0.399 1.00 28.00 210 GLY B O 1
ATOM 4119 N N . ASN B 1 249 ? 29.376 24.922 -1.127 1.00 22.69 211 ASN B N 1
ATOM 4120 C CA . ASN B 1 249 ? 29.876 25.632 -2.304 1.00 23.90 211 ASN B CA 1
ATOM 4121 C C . ASN B 1 249 ? 28.679 26.011 -3.168 1.00 24.67 211 ASN B C 1
ATOM 4122 O O . ASN B 1 249 ? 28.175 25.188 -3.936 1.00 24.43 211 ASN B O 1
ATOM 4127 N N . ASN B 1 250 ? 28.223 27.254 -3.024 1.00 25.04 212 ASN B N 1
ATOM 4128 C CA . ASN B 1 250 ? 27.074 27.764 -3.765 1.00 24.76 212 ASN B CA 1
ATOM 4129 C C . ASN B 1 250 ? 27.421 27.847 -5.250 1.00 24.98 212 ASN B C 1
ATOM 4130 O O . ASN B 1 250 ? 28.275 28.646 -5.639 1.00 28.24 212 ASN B O 1
ATOM 4135 N N . ILE B 1 251 ? 26.742 27.055 -6.088 1.00 22.72 213 ILE B N 1
ATOM 4136 C CA . ILE B 1 251 ? 27.112 27.027 -7.504 1.00 23.71 213 ILE B CA 1
ATOM 4137 C C . ILE B 1 251 ? 26.815 28.348 -8.204 1.00 28.65 213 ILE B C 1
ATOM 4138 O O . ILE B 1 251 ? 27.380 28.618 -9.266 1.00 26.05 213 ILE B O 1
ATOM 4143 N N . ALA B 1 252 ? 25.964 29.195 -7.634 1.00 30.18 214 ALA B N 1
ATOM 4144 C CA . ALA B 1 252 ? 25.638 30.466 -8.267 1.00 31.02 214 ALA B CA 1
ATOM 4145 C C . ALA B 1 252 ? 26.502 31.626 -7.786 1.00 31.31 214 ALA B C 1
ATOM 4146 O O . ALA B 1 252 ? 26.367 32.728 -8.324 1.00 35.49 214 ALA B O 1
ATOM 4148 N N . LYS B 1 253 ? 27.383 31.417 -6.804 1.00 30.24 215 LYS B N 1
ATOM 4149 C CA . LYS B 1 253 ? 27.971 32.559 -6.099 1.00 35.57 215 LYS B CA 1
ATOM 4150 C C . LYS B 1 253 ? 28.901 33.361 -7.003 1.00 43.08 215 LYS B C 1
ATOM 4151 O O . LYS B 1 253 ? 28.880 34.597 -6.986 1.00 44.58 215 LYS B O 1
ATOM 4157 N N . ASN B 1 254 ? 29.705 32.685 -7.811 1.00 40.54 216 ASN B N 1
ATOM 4158 C CA . ASN B 1 254 ? 30.592 33.378 -8.726 1.00 39.52 216 ASN B CA 1
ATOM 4159 C C . ASN B 1 254 ? 29.926 33.696 -10.054 1.00 40.10 216 ASN B C 1
ATOM 4160 O O . ASN B 1 254 ? 30.579 34.270 -10.931 1.00 44.93 216 ASN B O 1
ATOM 4165 N N . LEU B 1 255 ? 28.646 33.355 -10.218 1.00 39.17 217 LEU B N 1
ATOM 4166 C CA . LEU B 1 255 ? 27.958 33.538 -11.492 1.00 42.89 217 LEU B CA 1
ATOM 4167 C C . LEU B 1 255 ? 27.158 34.832 -11.561 1.00 47.18 217 LEU B C 1
ATOM 4168 O O . LEU B 1 255 ? 26.940 35.359 -12.659 1.00 42.99 217 LEU B O 1
ATOM 4173 N N . LEU B 1 256 ? 26.712 35.351 -10.431 1.00 42.52 218 LEU B N 1
ATOM 4174 C CA . LEU B 1 256 ? 25.802 36.474 -10.499 1.00 43.23 218 LEU B CA 1
ATOM 4175 C C . LEU B 1 256 ? 26.503 37.771 -10.118 1.00 45.99 218 LEU B C 1
ATOM 4176 O O . LEU B 1 256 ? 27.352 37.781 -9.218 1.00 42.56 218 LEU B O 1
ATOM 4181 N N . PRO B 1 257 ? 26.186 38.876 -10.799 1.00 45.46 219 PRO B N 1
ATOM 4182 C CA . PRO B 1 257 ? 26.756 40.168 -10.388 1.00 44.78 219 PRO B CA 1
ATOM 4183 C C . PRO B 1 257 ? 26.374 40.566 -8.974 1.00 50.80 219 PRO B C 1
ATOM 4184 O O . PRO B 1 257 ? 27.215 41.090 -8.229 1.00 49.77 219 PRO B O 1
ATOM 4188 N N . GLY B 1 258 ? 25.124 40.324 -8.580 1.00 48.75 220 GLY B N 1
ATOM 4189 C CA . GLY B 1 258 ? 24.661 40.729 -7.268 1.00 42.98 220 GLY B CA 1
ATOM 4190 C C . GLY B 1 258 ? 24.208 39.572 -6.401 1.00 44.99 220 GLY B C 1
ATOM 4191 O O . GLY B 1 258 ? 24.513 38.410 -6.687 1.00 41.33 220 GLY B O 1
ATOM 4192 N N . SER B 1 259 ? 23.475 39.876 -5.334 1.00 43.82 221 SER B N 1
ATOM 4193 C CA . SER B 1 259 ? 23.031 38.828 -4.427 1.00 41.74 221 SER B CA 1
ATOM 4194 C C . SER B 1 259 ? 21.876 38.002 -4.984 1.00 40.08 221 SER B C 1
ATOM 4195 O O . SER B 1 259 ? 21.593 36.932 -4.435 1.00 39.29 221 SER B O 1
ATOM 4198 N N . LEU B 1 260 ? 21.215 38.448 -6.058 1.00 38.73 222 LEU B N 1
ATOM 4199 C CA . LEU B 1 260 ? 20.059 37.738 -6.593 1.00 37.52 222 LEU B CA 1
ATOM 4200 C C . LEU B 1 260 ? 20.104 37.705 -8.113 1.00 37.54 222 LEU B C 1
ATOM 4201 O O . LEU B 1 260 ? 20.688 38.584 -8.752 1.00 43.96 222 LEU B O 1
ATOM 4206 N N . GLY B 1 261 ? 19.469 36.687 -8.681 1.00 33.28 223 GLY B N 1
ATOM 4207 C CA . GLY B 1 261 ? 19.379 36.542 -10.119 1.00 35.27 223 GLY B CA 1
ATOM 4208 C C . GLY B 1 261 ? 18.856 35.170 -10.481 1.00 37.67 223 GLY B C 1
ATOM 4209 O O . GLY B 1 261 ? 18.590 34.330 -9.619 1.00 31.42 223 GLY B O 1
ATOM 4210 N N . THR B 1 262 ? 18.698 34.952 -11.779 1.00 37.10 224 THR B N 1
ATOM 4211 C CA . THR B 1 262 ? 18.287 33.645 -12.263 1.00 37.90 224 THR B CA 1
ATOM 4212 C C . THR B 1 262 ? 19.403 33.022 -13.089 1.00 44.53 224 THR B C 1
ATOM 4213 O O . THR B 1 262 ? 20.059 33.701 -13.889 1.00 44.68 224 THR B O 1
ATOM 4217 N N . VAL B 1 263 ? 19.639 31.739 -12.865 1.00 41.92 225 VAL B N 1
ATOM 4218 C CA . VAL B 1 263 ? 20.595 30.977 -13.651 1.00 42.36 225 VAL B CA 1
ATOM 4219 C C . VAL B 1 263 ? 19.804 29.998 -14.496 1.00 43.99 225 VAL B C 1
ATOM 4220 O O . VAL B 1 263 ? 18.746 29.504 -14.095 1.00 44.64 225 VAL B O 1
ATOM 4224 N N . ASN B 1 264 ? 20.301 29.740 -15.693 1.00 45.72 226 ASN B N 1
ATOM 4225 C CA . ASN B 1 264 ? 19.554 28.924 -16.634 1.00 47.23 226 ASN B CA 1
ATOM 4226 C C . ASN B 1 264 ? 19.513 27.475 -16.170 1.00 38.78 226 ASN B C 1
ATOM 4227 O O . ASN B 1 264 ? 20.515 26.927 -15.705 1.00 36.64 226 ASN B O 1
ATOM 4232 N N . LEU B 1 265 ? 18.333 26.860 -16.288 1.00 41.39 227 LEU B N 1
ATOM 4233 C CA . LEU B 1 265 ? 18.137 25.468 -15.889 1.00 40.40 227 LEU B CA 1
ATOM 4234 C C . LEU B 1 265 ? 19.217 24.551 -16.451 1.00 39.20 227 LEU B C 1
ATOM 4235 O O . LEU B 1 265 ? 19.717 23.664 -15.747 1.00 33.59 227 LEU B O 1
ATOM 4240 N N . GLU B 1 266 ? 19.598 24.744 -17.721 1.00 37.72 228 GLU B N 1
ATOM 4241 C CA . GLU B 1 266 ? 20.628 23.880 -18.285 1.00 37.45 228 GLU B CA 1
ATOM 4242 C C . GLU B 1 266 ? 21.983 24.118 -17.625 1.00 33.69 228 GLU B C 1
ATOM 4243 O O . GLU B 1 266 ? 22.787 23.187 -17.519 1.00 36.74 228 GLU B O 1
ATOM 4249 N N . LYS B 1 267 ? 22.248 25.340 -17.160 1.00 34.80 229 LYS B N 1
ATOM 4250 C CA . LYS B 1 267 ? 23.487 25.578 -16.428 1.00 34.75 229 LYS B CA 1
ATOM 4251 C C . LYS B 1 267 ? 23.449 24.910 -15.054 1.00 33.00 229 LYS B C 1
ATOM 4252 O O . LYS B 1 267 ? 24.477 24.416 -14.572 1.00 29.34 229 LYS B O 1
ATOM 4258 N N . VAL B 1 268 ? 22.273 24.885 -14.414 1.00 29.94 230 VAL B N 1
ATOM 4259 C CA . VAL B 1 268 ? 22.109 24.144 -13.159 1.00 29.85 230 VAL B CA 1
ATOM 4260 C C . VAL B 1 268 ? 22.352 22.657 -13.387 1.00 30.86 230 VAL B C 1
ATOM 4261 O O . VAL B 1 268 ? 23.086 22.006 -12.634 1.00 27.59 230 VAL B O 1
ATOM 4265 N N . LEU B 1 269 ? 21.734 22.096 -14.433 1.00 27.77 231 LEU B N 1
ATOM 4266 C CA . LEU B 1 269 ? 21.961 20.690 -14.751 1.00 32.11 231 LEU B CA 1
ATOM 4267 C C . LEU B 1 269 ? 23.428 20.433 -15.085 1.00 30.91 231 LEU B C 1
ATOM 4268 O O . LEU B 1 269 ? 23.989 19.401 -14.697 1.00 35.45 231 LEU B O 1
ATOM 4273 N N . ALA B 1 270 ? 24.077 21.374 -15.776 1.00 32.36 232 ALA B N 1
ATOM 4274 C CA . ALA B 1 270 ? 25.492 21.201 -16.097 1.00 32.50 232 ALA B CA 1
ATOM 4275 C C . ALA B 1 270 ? 26.367 21.268 -14.854 1.00 33.48 232 ALA B C 1
ATOM 4276 O O . ALA B 1 270 ? 27.449 20.666 -14.819 1.00 32.03 232 ALA B O 1
ATOM 4278 N N . ALA B 1 271 ? 25.922 21.990 -13.826 1.00 32.55 233 ALA B N 1
ATOM 4279 C CA . ALA B 1 271 ? 26.699 22.100 -12.598 1.00 31.85 233 ALA B CA 1
ATOM 4280 C C . ALA B 1 271 ? 26.672 20.822 -11.769 1.00 29.46 233 ALA B C 1
ATOM 4281 O O . ALA B 1 271 ? 27.587 20.614 -10.964 1.00 29.03 233 ALA B O 1
ATOM 4283 N N . LYS B 1 272 ? 25.658 19.973 -11.950 1.00 26.46 234 LYS B N 1
ATOM 4284 C CA . LYS B 1 272 ? 25.440 18.751 -11.179 1.00 27.53 234 LYS B CA 1
ATOM 4285 C C . LYS B 1 272 ? 25.657 18.997 -9.672 1.00 31.05 234 LYS B C 1
ATOM 4286 O O . LYS B 1 272 ? 26.551 18.420 -9.071 1.00 28.53 234 LYS B O 1
ATOM 4292 N N . PRO B 1 273 ? 24.838 19.859 -9.069 1.00 23.83 235 PRO B N 1
ATOM 4293 C CA . PRO B 1 273 ? 25.034 20.168 -7.645 1.00 21.70 235 PRO B CA 1
ATOM 4294 C C . PRO B 1 273 ? 24.883 18.922 -6.791 1.00 18.45 235 PRO B C 1
ATOM 4295 O O . PRO B 1 273 ? 24.007 18.089 -7.028 1.00 25.44 235 PRO B O 1
ATOM 4299 N N . ASP B 1 274 ? 25.749 18.796 -5.780 1.00 22.09 236 ASP B N 1
ATOM 4300 C CA . ASP B 1 274 ? 25.595 17.686 -4.841 1.00 24.13 236 ASP B CA 1
ATOM 4301 C C . ASP B 1 274 ? 24.294 17.790 -4.062 1.00 23.69 236 ASP B C 1
ATOM 4302 O O . ASP B 1 274 ? 23.724 16.769 -3.668 1.00 21.61 236 ASP B O 1
ATOM 4307 N N . ILE B 1 275 ? 23.841 19.009 -3.781 1.00 24.40 237 ILE B N 1
ATOM 4308 C CA . ILE B 1 275 ? 22.731 19.239 -2.866 1.00 20.36 237 ILE B CA 1
ATOM 4309 C C . ILE B 1 275 ? 21.799 20.262 -3.497 1.00 20.30 237 ILE B C 1
ATOM 4310 O O . ILE B 1 275 ? 22.264 21.255 -4.063 1.00 18.47 237 ILE B O 1
ATOM 4315 N N . TYR B 1 276 ? 20.493 20.022 -3.399 1.00 17.68 238 TYR B N 1
ATOM 4316 C CA . TYR B 1 276 ? 19.466 20.942 -3.879 1.00 16.96 238 TYR B CA 1
ATOM 4317 C C . TYR B 1 276 ? 18.638 21.419 -2.692 1.00 17.10 238 TYR B C 1
ATOM 4318 O O . TYR B 1 276 ? 18.176 20.598 -1.894 1.00 18.00 238 TYR B O 1
ATOM 4327 N N . ILE B 1 277 ? 18.414 22.729 -2.599 1.00 16.50 239 ILE B N 1
ATOM 4328 C CA . ILE B 1 277 ? 17.576 23.307 -1.552 1.00 17.85 239 ILE B CA 1
ATOM 4329 C C . ILE B 1 277 ? 16.544 24.205 -2.213 1.00 19.04 239 ILE B C 1
ATOM 4330 O O . ILE B 1 277 ? 16.902 25.012 -3.070 1.00 18.29 239 ILE B O 1
ATOM 4335 N N . ALA B 1 278 ? 15.274 24.063 -1.823 1.00 18.12 240 ALA B N 1
ATOM 4336 C CA . ALA B 1 278 ? 14.201 24.934 -2.305 1.00 14.98 240 ALA B CA 1
ATOM 4337 C C . ALA B 1 278 ? 13.699 25.788 -1.155 1.00 18.00 240 ALA B C 1
ATOM 4338 O O . ALA B 1 278 ? 13.488 25.268 -0.064 1.00 17.35 240 ALA B O 1
ATOM 4340 N N . SER B 1 279 ? 13.459 27.082 -1.394 1.00 17.21 241 SER B N 1
ATOM 4341 C CA . SER B 1 279 ? 12.914 27.917 -0.324 1.00 18.04 241 SER B CA 1
ATOM 4342 C C . SER B 1 279 ? 11.467 28.284 -0.624 1.00 19.25 241 SER B C 1
ATOM 4343 O O . SER B 1 279 ? 11.062 28.374 -1.783 1.00 19.24 241 SER B O 1
ATOM 4346 N N . GLY B 1 280 ? 10.681 28.472 0.435 1.00 16.27 242 GLY B N 1
ATOM 4347 C CA . GLY B 1 280 ? 9.317 28.930 0.231 1.00 17.64 242 GLY B CA 1
ATOM 4348 C C . GLY B 1 280 ? 8.670 29.206 1.565 1.00 19.22 242 GLY B C 1
ATOM 4349 O O . GLY B 1 280 ? 9.239 28.932 2.621 1.00 18.98 242 GLY B O 1
ATOM 4350 N N . GLY B 1 281 ? 7.455 29.742 1.504 1.00 18.74 243 GLY B N 1
ATOM 4351 C CA . GLY B 1 281 ? 6.775 29.997 2.767 1.00 19.41 243 GLY B CA 1
ATOM 4352 C C . GLY B 1 281 ? 5.273 29.982 2.611 1.00 20.00 243 GLY B C 1
ATOM 4353 O O . GLY B 1 281 ? 4.569 30.738 3.291 1.00 18.78 243 GLY B O 1
ATOM 4354 N N . LYS B 1 282 ? 4.774 29.138 1.711 1.00 18.32 244 LYS B N 1
ATOM 4355 C CA . LYS B 1 282 ? 3.358 29.163 1.375 1.00 21.55 244 LYS B CA 1
ATOM 4356 C C . LYS B 1 282 ? 2.512 28.585 2.503 1.00 22.52 244 LYS B C 1
ATOM 4357 O O . LYS B 1 282 ? 2.961 27.735 3.275 1.00 20.57 244 LYS B O 1
ATOM 4363 N N . SER B 1 283 ? 1.268 29.046 2.582 1.00 21.59 245 SER B N 1
ATOM 4364 C CA . SER B 1 283 ? 0.384 28.546 3.620 1.00 29.13 245 SER B CA 1
ATOM 4365 C C . SER B 1 283 ? -0.191 27.197 3.201 1.00 29.18 245 SER B C 1
ATOM 4366 O O . SER B 1 283 ? -0.357 26.929 2.007 1.00 28.74 245 SER B O 1
ATOM 4369 N N . PRO B 1 284 ? -0.491 26.330 4.161 1.00 30.39 246 PRO B N 1
ATOM 4370 C CA . PRO B 1 284 ? -0.961 24.989 3.809 1.00 31.25 246 PRO B CA 1
ATOM 4371 C C . PRO B 1 284 ? -2.337 25.037 3.188 1.00 40.10 246 PRO B C 1
ATOM 4372 O O . PRO B 1 284 ? -3.151 25.914 3.490 1.00 36.73 246 PRO B O 1
ATOM 4376 N N . GLY B 1 285 ? -2.594 24.067 2.320 1.00 39.46 247 GLY B N 1
ATOM 4377 C CA . GLY B 1 285 ? -3.910 23.931 1.744 1.00 39.93 247 GLY B CA 1
ATOM 4378 C C . GLY B 1 285 ? -4.310 25.033 0.800 1.00 43.85 247 GLY B C 1
ATOM 4379 O O . GLY B 1 285 ? -5.477 25.088 0.401 1.00 43.30 247 GLY B O 1
ATOM 4380 N N . SER B 1 286 ? -3.385 25.914 0.431 1.00 46.34 248 SER B N 1
ATOM 4381 C CA . SER B 1 286 ? -3.712 27.005 -0.470 1.00 45.23 248 SER B CA 1
ATOM 4382 C C . SER B 1 286 ? -3.657 26.517 -1.913 1.00 49.06 248 SER B C 1
ATOM 4383 O O . SER B 1 286 ? -3.381 25.346 -2.196 1.00 45.84 248 SER B O 1
ATOM 4386 N N . ASP B 1 287 ? -3.917 27.439 -2.836 1.00 48.07 249 ASP B N 1
ATOM 4387 C CA . ASP B 1 287 ? -3.913 27.152 -4.264 1.00 48.45 249 ASP B CA 1
ATOM 4388 C C . ASP B 1 287 ? -2.659 27.633 -4.976 1.00 49.42 249 ASP B C 1
ATOM 4389 O O . ASP B 1 287 ? -2.361 27.135 -6.066 1.00 49.51 249 ASP B O 1
ATOM 4394 N N . ALA B 1 288 ? -1.940 28.595 -4.410 1.00 44.33 250 ALA B N 1
ATOM 4395 C CA . ALA B 1 288 ? -0.739 29.104 -5.059 1.00 41.78 250 ALA B CA 1
ATOM 4396 C C . ALA B 1 288 ? 0.362 28.049 -5.022 1.00 42.18 250 ALA B C 1
ATOM 4397 O O . ALA B 1 288 ? 0.598 27.441 -3.967 1.00 39.77 250 ALA B O 1
ATOM 4399 N N . PRO B 1 289 ? 1.047 27.795 -6.136 1.00 39.12 251 PRO B N 1
ATOM 4400 C CA . PRO B 1 289 ? 2.134 26.810 -6.124 1.00 30.95 251 PRO B CA 1
ATOM 4401 C C . PRO B 1 289 ? 3.325 27.313 -5.326 1.00 25.04 251 PRO B C 1
ATOM 4402 O O . PRO B 1 289 ? 3.542 28.515 -5.160 1.00 29.59 251 PRO B O 1
ATOM 4406 N N . GLY B 1 290 ? 4.123 26.359 -4.854 1.00 23.88 252 GLY B N 1
ATOM 4407 C CA . GLY B 1 290 ? 5.334 26.662 -4.127 1.00 24.44 252 GLY B CA 1
ATOM 4408 C C . GLY B 1 290 ? 5.485 25.800 -2.891 1.00 24.45 252 GLY B C 1
ATOM 4409 O O . GLY B 1 290 ? 4.610 25.009 -2.527 1.00 22.31 252 GLY B O 1
ATOM 4410 N N . VAL B 1 291 ? 6.635 25.974 -2.241 1.00 20.71 253 VAL B N 1
ATOM 4411 C CA . VAL B 1 291 ? 6.968 25.221 -1.037 1.00 21.85 253 VAL B CA 1
ATOM 4412 C C . VAL B 1 291 ? 6.167 25.763 0.136 1.00 21.95 253 VAL B C 1
ATOM 4413 O O . VAL B 1 291 ? 6.130 26.972 0.370 1.00 18.06 253 VAL B O 1
ATOM 4417 N N . VAL B 1 292 ? 5.550 24.855 0.889 1.00 17.77 254 VAL B N 1
ATOM 4418 C CA . VAL B 1 292 ? 4.676 25.144 2.020 1.00 19.51 254 VAL B CA 1
ATOM 4419 C C . VAL B 1 292 ? 5.480 24.907 3.289 1.00 20.49 254 VAL B C 1
ATOM 4420 O O . VAL B 1 292 ? 5.859 23.770 3.586 1.00 19.28 254 VAL B O 1
ATOM 4424 N N . LEU B 1 293 ? 5.748 25.990 4.029 1.00 16.30 255 LEU B N 1
ATOM 4425 C CA . LEU B 1 293 ? 6.487 25.968 5.284 1.00 15.02 255 LEU B CA 1
ATOM 4426 C C . LEU B 1 293 ? 6.032 27.153 6.130 1.00 19.02 255 LEU B C 1
ATOM 4427 O O . LEU B 1 293 ? 5.591 28.178 5.597 1.00 18.57 255 LEU B O 1
ATOM 4432 N N . GLY B 1 294 ? 6.142 27.025 7.438 1.00 16.39 256 GLY B N 1
ATOM 4433 C CA . GLY B 1 294 ? 5.739 28.123 8.299 1.00 17.61 256 GLY B CA 1
ATOM 4434 C C . GLY B 1 294 ? 5.157 27.625 9.608 1.00 17.83 256 GLY B C 1
ATOM 4435 O O . GLY B 1 294 ? 5.117 26.431 9.883 1.00 18.88 256 GLY B O 1
ATOM 4436 N N . ALA B 1 295 ? 4.693 28.595 10.409 1.00 16.58 257 ALA B N 1
ATOM 4437 C CA . ALA B 1 295 ? 4.308 28.340 11.793 1.00 19.08 257 ALA B CA 1
ATOM 4438 C C . ALA B 1 295 ? 3.099 27.421 11.922 1.00 21.91 257 ALA B C 1
ATOM 4439 O O . ALA B 1 295 ? 2.873 26.867 13.010 1.00 24.02 257 ALA B O 1
ATOM 4441 N N . GLN B 1 296 ? 2.326 27.236 10.846 1.00 19.75 258 GLN B N 1
ATOM 4442 C CA . GLN B 1 296 ? 1.125 26.401 10.883 1.00 17.99 258 GLN B CA 1
ATOM 4443 C C . GLN B 1 296 ? 1.226 25.185 9.962 1.00 23.26 258 GLN B C 1
ATOM 4444 O O . GLN B 1 296 ? 0.218 24.519 9.712 1.00 28.54 258 GLN B O 1
ATOM 4450 N N . VAL B 1 297 ? 2.420 24.854 9.482 1.00 19.67 259 VAL B N 1
ATOM 4451 C CA . VAL B 1 297 ? 2.622 23.767 8.522 1.00 19.77 259 VAL B CA 1
ATOM 4452 C C . VAL B 1 297 ? 3.104 22.506 9.238 1.00 23.25 259 VAL B C 1
ATOM 4453 O O . VAL B 1 297 ? 4.024 22.562 10.057 1.00 22.76 259 VAL B O 1
ATOM 4457 N N . THR B 1 298 ? 2.513 21.357 8.898 1.00 22.60 260 THR B N 1
ATOM 4458 C CA . THR B 1 298 ? 2.942 20.058 9.409 1.00 26.80 260 THR B CA 1
ATOM 4459 C C . THR B 1 298 ? 4.019 19.459 8.515 1.00 22.10 260 THR B C 1
ATOM 4460 O O . THR B 1 298 ? 4.152 19.837 7.345 1.00 20.73 260 THR B O 1
ATOM 4464 N N . PRO B 1 299 ? 4.790 18.485 9.021 1.00 21.38 261 PRO B N 1
ATOM 4465 C CA . PRO B 1 299 ? 5.749 17.803 8.142 1.00 22.34 261 PRO B CA 1
ATOM 4466 C C . PRO B 1 299 ? 5.082 17.150 6.946 1.00 25.14 261 PRO B C 1
ATOM 4467 O O . PRO B 1 299 ? 5.689 17.087 5.870 1.00 25.46 261 PRO B O 1
ATOM 4471 N N . GLU B 1 300 ? 3.834 16.691 7.093 1.00 23.41 262 GLU B N 1
ATOM 4472 C CA . GLU B 1 300 ? 3.150 16.054 5.972 1.00 25.05 262 GLU B CA 1
ATOM 4473 C C . GLU B 1 300 ? 2.859 17.056 4.868 1.00 21.99 262 GLU B C 1
ATOM 4474 O O . GLU B 1 300 ? 3.028 16.743 3.687 1.00 20.65 262 GLU B O 1
ATOM 4480 N N . GLN B 1 301 ? 2.405 18.256 5.232 1.00 20.31 263 GLN B N 1
ATOM 4481 C CA . GLN B 1 301 ? 2.119 19.274 4.222 1.00 21.59 263 GLN B CA 1
ATOM 4482 C C . GLN B 1 301 ? 3.400 19.759 3.568 1.00 22.16 263 GLN B C 1
ATOM 4483 O O . GLN B 1 301 ? 3.456 19.937 2.341 1.00 19.76 263 GLN B O 1
ATOM 4489 N N . ALA B 1 302 ? 4.442 19.972 4.371 1.00 22.53 264 ALA B N 1
ATOM 4490 C CA . ALA B 1 302 ? 5.715 20.418 3.812 1.00 18.36 264 ALA B CA 1
ATOM 4491 C C . ALA B 1 302 ? 6.286 19.379 2.856 1.00 20.89 264 ALA B C 1
ATOM 4492 O O . ALA B 1 302 ? 6.742 19.719 1.755 1.00 19.95 264 ALA B O 1
ATOM 4494 N N . GLN B 1 303 ? 6.256 18.101 3.254 1.00 20.66 265 GLN B N 1
ATOM 4495 C CA . GLN B 1 303 ? 6.803 17.044 2.411 1.00 22.41 265 GLN B CA 1
ATOM 4496 C C . GLN B 1 303 ? 6.046 16.936 1.095 1.00 23.15 265 GLN B C 1
ATOM 4497 O O . GLN B 1 303 ? 6.659 16.861 0.023 1.00 22.96 265 GLN B O 1
ATOM 4503 N N . ALA B 1 304 ? 4.710 16.975 1.151 1.00 21.62 266 ALA B N 1
ATOM 4504 C CA . ALA B 1 304 ? 3.923 16.882 -0.070 1.00 21.50 266 ALA B CA 1
ATOM 4505 C C . ALA B 1 304 ? 4.229 18.038 -1.011 1.00 23.78 266 ALA B C 1
ATOM 4506 O O . ALA B 1 304 ? 4.315 17.843 -2.228 1.00 23.27 266 ALA B O 1
ATOM 4508 N N . SER B 1 305 ? 4.418 19.246 -0.471 1.00 21.26 267 SER B N 1
ATOM 4509 C CA . SER B 1 305 ? 4.713 20.387 -1.336 1.00 21.45 267 SER B CA 1
ATOM 4510 C C . SER B 1 305 ? 6.094 20.265 -1.955 1.00 24.11 267 SER B C 1
ATOM 4511 O O . SER B 1 305 ? 6.294 20.638 -3.120 1.00 24.86 267 SER B O 1
ATOM 4514 N N . LEU B 1 306 ? 7.063 19.761 -1.186 1.00 22.06 268 LEU B N 1
ATOM 4515 C CA . LEU B 1 306 ? 8.402 19.556 -1.728 1.00 21.68 268 LEU B CA 1
ATOM 4516 C C . LEU B 1 306 ? 8.388 18.506 -2.832 1.00 24.05 268 LEU B C 1
ATOM 4517 O O . LEU B 1 306 ? 9.034 18.677 -3.868 1.00 23.11 268 LEU B O 1
ATOM 4522 N N . GLN B 1 307 ? 7.637 17.421 -2.641 1.00 25.98 269 GLN B N 1
ATOM 4523 C CA . GLN B 1 307 ? 7.614 16.367 -3.658 1.00 29.23 269 GLN B CA 1
ATOM 4524 C C . GLN B 1 307 ? 7.091 16.897 -4.988 1.00 24.77 269 GLN B C 1
ATOM 4525 O O . GLN B 1 307 ? 7.575 16.506 -6.056 1.00 25.07 269 GLN B O 1
ATOM 4531 N N . LYS B 1 308 ? 6.119 17.809 -4.957 1.00 26.58 270 LYS B N 1
ATOM 4532 C CA . LYS B 1 308 ? 5.639 18.372 -6.209 1.00 28.07 270 LYS B CA 1
ATOM 4533 C C . LYS B 1 308 ? 6.687 19.299 -6.837 1.00 27.70 270 LYS B C 1
ATOM 4534 O O . LYS B 1 308 ? 6.861 19.312 -8.056 1.00 26.32 270 LYS B O 1
ATOM 4540 N N . ILE B 1 309 ? 7.382 20.073 -6.004 1.00 25.63 271 ILE B N 1
ATOM 4541 C CA . ILE B 1 309 ? 8.470 20.938 -6.486 1.00 25.16 271 ILE B CA 1
ATOM 4542 C C . ILE B 1 309 ? 9.535 20.115 -7.205 1.00 25.79 271 ILE B C 1
ATOM 4543 O O . ILE B 1 309 ? 10.069 20.531 -8.239 1.00 24.28 271 ILE B O 1
ATOM 4548 N N . LEU B 1 310 ? 9.858 18.936 -6.663 1.00 24.44 272 LEU B N 1
ATOM 4549 C CA . LEU B 1 310 ? 10.916 18.085 -7.202 1.00 23.02 272 LEU B CA 1
ATOM 4550 C C . LEU B 1 310 ? 10.497 17.349 -8.469 1.00 25.57 272 LEU B C 1
ATOM 4551 O O . LEU B 1 310 ? 11.365 16.824 -9.173 1.00 24.64 272 LEU B O 1
ATOM 4556 N N . GLY B 1 311 ? 9.207 17.308 -8.781 1.00 25.95 273 GLY B N 1
ATOM 4557 C CA . GLY B 1 311 ? 8.756 16.640 -9.987 1.00 29.12 273 GLY B CA 1
ATOM 4558 C C . GLY B 1 311 ? 8.800 17.463 -11.246 1.00 31.01 273 GLY B C 1
ATOM 4559 O O . GLY B 1 311 ? 8.538 16.922 -12.326 1.00 29.04 273 GLY B O 1
ATOM 4560 N N . ARG B 1 312 ? 9.144 18.748 -11.150 1.00 28.66 274 ARG B N 1
ATOM 4561 C CA . ARG B 1 312 ? 9.154 19.622 -12.313 1.00 25.82 274 ARG B CA 1
ATOM 4562 C C . ARG B 1 312 ? 10.191 19.179 -13.346 1.00 32.67 274 ARG B C 1
ATOM 4563 O O . ARG B 1 312 ? 11.149 18.462 -13.053 1.00 28.24 274 ARG B O 1
ATOM 4571 N N . LYS B 1 313 ? 9.988 19.655 -14.570 1.00 30.44 275 LYS B N 1
ATOM 4572 C CA . LYS B 1 313 ? 10.857 19.323 -15.687 1.00 30.69 275 LYS B CA 1
ATOM 4573 C C . LYS B 1 313 ? 12.300 19.730 -15.416 1.00 31.00 275 LYS B C 1
ATOM 4574 O O . LYS B 1 313 ? 12.568 20.810 -14.879 1.00 31.01 275 LYS B O 1
ATOM 4580 N N . GLY B 1 314 ? 13.229 18.863 -15.807 1.00 30.55 276 GLY B N 1
ATOM 4581 C CA . GLY B 1 314 ? 14.668 19.119 -15.691 1.00 25.96 276 GLY B CA 1
ATOM 4582 C C . GLY B 1 314 ? 15.170 18.967 -14.276 1.00 31.00 276 GLY B C 1
ATOM 4583 O O . GLY B 1 314 ? 16.134 18.233 -14.033 1.00 30.45 276 GLY B O 1
ATOM 4584 N N . ILE B 1 315 ? 14.516 19.647 -13.327 1.00 31.92 277 ILE B N 1
ATOM 4585 C CA . ILE B 1 315 ? 14.792 19.464 -11.903 1.00 26.10 277 ILE B CA 1
ATOM 4586 C C . ILE B 1 315 ? 14.725 17.989 -11.523 1.00 25.98 277 ILE B C 1
ATOM 4587 O O . ILE B 1 315 ? 15.560 17.488 -10.760 1.00 27.07 277 ILE B O 1
ATOM 4592 N N . ASN B 1 316 ? 13.743 17.259 -12.063 1.00 26.86 278 ASN B N 1
ATOM 4593 C CA . ASN B 1 316 ? 13.584 15.859 -11.683 1.00 26.82 278 ASN B CA 1
ATOM 4594 C C . ASN B 1 316 ? 14.678 14.949 -12.246 1.00 25.77 278 ASN B C 1
ATOM 4595 O O . ASN B 1 316 ? 14.643 13.752 -11.959 1.00 29.62 278 ASN B O 1
ATOM 4600 N N . THR B 1 317 ? 15.620 15.469 -13.034 1.00 27.03 279 THR B N 1
ATOM 4601 C CA . THR B 1 317 ? 16.756 14.686 -13.515 1.00 30.38 279 THR B CA 1
ATOM 4602 C C . THR B 1 317 ? 18.030 14.947 -12.729 1.00 28.60 279 THR B C 1
ATOM 4603 O O . THR B 1 317 ? 19.039 14.272 -12.965 1.00 28.43 279 THR B O 1
ATOM 4607 N N . LEU B 1 318 ? 18.015 15.909 -11.810 1.00 28.44 280 LEU B N 1
ATOM 4608 C CA . LEU B 1 318 ? 19.181 16.163 -10.975 1.00 27.37 280 LEU B CA 1
ATOM 4609 C C . LEU B 1 318 ? 19.488 14.964 -10.086 1.00 25.20 280 LEU B C 1
ATOM 4610 O O . LEU B 1 318 ? 18.597 14.372 -9.480 1.00 24.49 280 LEU B O 1
ATOM 4615 N N . SER B 1 319 ? 20.769 14.606 -9.999 1.00 23.14 281 SER B N 1
ATOM 4616 C CA . SER B 1 319 ? 21.142 13.514 -9.113 1.00 22.94 281 SER B CA 1
ATOM 4617 C C . SER B 1 319 ? 20.812 13.850 -7.660 1.00 22.22 281 SER B C 1
ATOM 4618 O O . SER B 1 319 ? 20.389 12.974 -6.897 1.00 26.15 281 SER B O 1
ATOM 4621 N N . ALA B 1 320 ? 20.974 15.115 -7.264 1.00 23.55 282 ALA B N 1
ATOM 4622 C CA . ALA B 1 320 ? 20.661 15.476 -5.877 1.00 21.42 282 ALA B CA 1
ATOM 4623 C C . ALA B 1 320 ? 19.197 15.200 -5.544 1.00 26.37 282 ALA B C 1
ATOM 4624 O O . ALA B 1 320 ? 18.863 14.904 -4.385 1.00 25.39 282 ALA B O 1
ATOM 4626 N N . VAL B 1 321 ? 18.319 15.279 -6.545 1.00 24.27 283 VAL B N 1
ATOM 4627 C CA . VAL B 1 321 ? 16.893 15.008 -6.366 1.00 21.82 283 VAL B CA 1
ATOM 4628 C C . VAL B 1 321 ? 16.621 13.507 -6.271 1.00 27.54 283 VAL B C 1
ATOM 4629 O O . VAL B 1 321 ? 15.769 13.064 -5.494 1.00 28.69 283 VAL B O 1
ATOM 4633 N N . ASN B 1 322 ? 17.320 12.698 -7.056 1.00 29.75 284 ASN B N 1
ATOM 4634 C CA . ASN B 1 322 ? 17.004 11.278 -7.115 1.00 31.55 284 ASN B CA 1
ATOM 4635 C C . ASN B 1 322 ? 17.822 10.435 -6.151 1.00 30.76 284 ASN B C 1
ATOM 4636 O O . ASN B 1 322 ? 17.623 9.215 -6.102 1.00 35.84 284 ASN B O 1
ATOM 4641 N N . THR B 1 323 ? 18.719 11.040 -5.369 1.00 30.33 285 THR B N 1
ATOM 4642 C CA . THR B 1 323 ? 19.537 10.285 -4.424 1.00 30.80 285 THR B CA 1
ATOM 4643 C C . THR B 1 323 ? 19.323 10.726 -2.975 1.00 31.83 285 THR B C 1
ATOM 4644 O O . THR B 1 323 ? 20.133 10.386 -2.110 1.00 33.13 285 THR B O 1
ATOM 4648 N N . GLY B 1 324 ? 18.254 11.467 -2.692 1.00 30.55 286 GLY B N 1
ATOM 4649 C CA . GLY B 1 324 ? 17.971 11.873 -1.327 1.00 30.92 286 GLY B CA 1
ATOM 4650 C C . GLY B 1 324 ? 18.883 12.957 -0.793 1.00 35.97 286 GLY B C 1
ATOM 4651 O O . GLY B 1 324 ? 19.304 12.892 0.371 1.00 36.89 286 GLY B O 1
ATOM 4652 N N . HIS B 1 325 ? 19.216 13.945 -1.618 1.00 27.54 287 HIS B N 1
ATOM 4653 C CA . HIS B 1 325 ? 19.964 15.113 -1.188 1.00 23.35 287 HIS B CA 1
ATOM 4654 C C . HIS B 1 325 ? 19.203 16.382 -1.554 1.00 21.36 287 HIS B C 1
ATOM 4655 O O . HIS B 1 325 ? 19.786 17.364 -2.038 1.00 20.90 287 HIS B O 1
ATOM 4662 N N . SER B 1 326 ? 17.879 16.355 -1.353 1.00 21.46 288 SER B N 1
ATOM 4663 C CA . SER B 1 326 ? 16.989 17.486 -1.629 1.00 18.92 288 SER B CA 1
ATOM 4664 C C . SER B 1 326 ? 16.283 17.921 -0.345 1.00 20.90 288 SER B C 1
ATOM 4665 O O . SER B 1 326 ? 15.854 17.079 0.457 1.00 21.57 288 SER B O 1
ATOM 4668 N N . TYR B 1 327 ? 16.181 19.239 -0.144 1.00 17.57 289 TYR B N 1
ATOM 4669 C CA . TYR B 1 327 ? 15.722 19.818 1.122 1.00 18.07 289 TYR B CA 1
ATOM 4670 C C . TYR B 1 327 ? 14.911 21.077 0.852 1.00 17.94 289 TYR B C 1
ATOM 4671 O O . TYR B 1 327 ? 14.960 21.639 -0.247 1.00 18.10 289 TYR B O 1
ATOM 4680 N N . ALA B 1 328 ? 14.150 21.512 1.862 1.00 16.75 290 ALA B N 1
ATOM 4681 C CA . ALA B 1 328 ? 13.420 22.771 1.762 1.00 17.63 290 ALA B CA 1
ATOM 4682 C C . ALA B 1 328 ? 13.672 23.619 3.005 1.00 15.80 290 ALA B C 1
ATOM 4683 O O . ALA B 1 328 ? 13.786 23.094 4.110 1.00 16.71 290 ALA B O 1
ATOM 4685 N N . ILE B 1 329 ? 13.750 24.940 2.818 1.00 15.32 291 ILE B N 1
ATOM 4686 C CA . ILE B 1 329 ? 14.016 25.870 3.914 1.00 14.56 291 ILE B CA 1
ATOM 4687 C C . ILE B 1 329 ? 13.002 27.017 3.847 1.00 15.92 291 ILE B C 1
ATOM 4688 O O . ILE B 1 329 ? 12.607 27.441 2.758 1.00 16.55 291 ILE B O 1
ATOM 4693 N N . TRP B 1 330 ? 12.559 27.492 5.016 1.00 15.95 292 TRP B N 1
ATOM 4694 C CA . TRP B 1 330 ? 11.620 28.620 5.082 1.00 15.54 292 TRP B CA 1
ATOM 4695 C C . TRP B 1 330 ? 12.265 29.876 4.504 1.00 14.28 292 TRP B C 1
ATOM 4696 O O . TRP B 1 330 ? 13.336 30.288 4.940 1.00 15.61 292 TRP B O 1
ATOM 4707 N N . HIS B 1 331 ? 11.580 30.530 3.547 1.00 17.28 293 HIS B N 1
ATOM 4708 C CA . HIS B 1 331 ? 12.235 31.629 2.834 1.00 20.36 293 HIS B CA 1
ATOM 4709 C C . HIS B 1 331 ? 12.500 32.834 3.734 1.00 21.54 293 HIS B C 1
ATOM 4710 O O . HIS B 1 331 ? 13.473 33.564 3.508 1.00 21.92 293 HIS B O 1
ATOM 4717 N N . ASN B 1 332 ? 11.670 33.054 4.752 1.00 19.17 294 ASN B N 1
ATOM 4718 C CA . ASN B 1 332 ? 11.796 34.273 5.551 1.00 21.74 294 ASN B CA 1
ATOM 4719 C C . ASN B 1 332 ? 13.071 34.329 6.392 1.00 22.48 294 ASN B C 1
ATOM 4720 O O . ASN B 1 332 ? 13.384 35.399 6.941 1.00 23.03 294 ASN B O 1
ATOM 4725 N N . TYR B 1 333 ? 13.829 33.236 6.507 1.00 16.85 295 TYR B N 1
ATOM 4726 C CA . TYR B 1 333 ? 15.164 33.378 7.086 1.00 18.72 295 TYR B CA 1
ATOM 4727 C C . TYR B 1 333 ? 16.078 34.281 6.264 1.00 20.79 295 TYR B C 1
ATOM 4728 O O . TYR B 1 333 ? 17.140 34.669 6.764 1.00 22.15 295 TYR B O 1
ATOM 4737 N N . TYR B 1 334 ? 15.713 34.627 5.023 1.00 22.32 296 TYR B N 1
ATOM 4738 C CA . TYR B 1 334 ? 16.562 35.541 4.261 1.00 27.00 296 TYR B CA 1
ATOM 4739 C C . TYR B 1 334 ? 16.601 36.951 4.835 1.00 25.42 296 TYR B C 1
ATOM 4740 O O . TYR B 1 334 ? 17.470 37.730 4.423 1.00 27.13 296 TYR B O 1
ATOM 4749 N N . ASN B 1 335 ? 15.704 37.300 5.755 1.00 18.79 297 ASN B N 1
ATOM 4750 C CA . ASN B 1 335 ? 15.662 38.645 6.331 1.00 23.82 297 ASN B CA 1
ATOM 4751 C C . ASN B 1 335 ? 15.164 38.569 7.774 1.00 23.82 297 ASN B C 1
ATOM 4752 O O . ASN B 1 335 ? 14.127 39.136 8.146 1.00 22.68 297 ASN B O 1
ATOM 4757 N N . SER B 1 336 ? 15.936 37.879 8.630 1.00 20.43 298 SER B N 1
ATOM 4758 C CA . SER B 1 336 ? 15.527 37.695 10.022 1.00 20.02 298 SER B CA 1
ATOM 4759 C C . SER B 1 336 ? 16.711 37.280 10.872 1.00 18.83 298 SER B C 1
ATOM 4760 O O . SER B 1 336 ? 17.454 36.376 10.462 1.00 16.45 298 SER B O 1
ATOM 4763 N N . PRO B 1 337 ? 16.885 37.855 12.069 1.00 18.39 299 PRO B N 1
ATOM 4764 C CA . PRO B 1 337 ? 17.939 37.379 12.987 1.00 17.92 299 PRO B CA 1
ATOM 4765 C C . PRO B 1 337 ? 17.740 35.950 13.488 1.00 18.72 299 PRO B C 1
ATOM 4766 O O . PRO B 1 337 ? 18.624 35.440 14.203 1.00 17.89 299 PRO B O 1
ATOM 4770 N N . TYR B 1 338 ? 16.610 35.304 13.179 1.00 14.08 300 TYR B N 1
ATOM 4771 C CA . TYR B 1 338 ? 16.491 33.881 13.472 1.00 15.71 300 TYR B CA 1
ATOM 4772 C C . TYR B 1 338 ? 17.286 33.028 12.499 1.00 19.47 300 TYR B C 1
ATOM 4773 O O . TYR B 1 338 ? 17.220 31.791 12.600 1.00 16.54 300 TYR B O 1
ATOM 4782 N N . ASN B 1 339 ? 18.032 33.649 11.574 1.00 17.53 301 ASN B N 1
ATOM 4783 C CA . ASN B 1 339 ? 18.676 32.897 10.499 1.00 17.44 301 ASN B CA 1
ATOM 4784 C C . ASN B 1 339 ? 19.704 31.886 10.992 1.00 15.95 301 ASN B C 1
ATOM 4785 O O . ASN B 1 339 ? 20.110 31.030 10.196 1.00 15.88 301 ASN B O 1
ATOM 4790 N N . VAL B 1 340 ? 20.119 31.944 12.258 1.00 15.20 302 VAL B N 1
ATOM 4791 C CA . VAL B 1 340 ? 21.022 30.916 12.772 1.00 18.02 302 VAL B CA 1
ATOM 4792 C C . VAL B 1 340 ? 20.412 29.532 12.597 1.00 18.19 302 VAL B C 1
ATOM 4793 O O . VAL B 1 340 ? 21.139 28.548 12.424 1.00 16.06 302 VAL B O 1
ATOM 4797 N N . LEU B 1 341 ? 19.077 29.434 12.608 1.00 16.79 303 LEU B N 1
ATOM 4798 C CA . LEU B 1 341 ? 18.429 28.136 12.400 1.00 16.38 303 LEU B CA 1
ATOM 4799 C C . LEU B 1 341 ? 18.626 27.620 10.982 1.00 18.91 303 LEU B C 1
ATOM 4800 O O . LEU B 1 341 ? 18.694 26.403 10.766 1.00 17.27 303 LEU B O 1
ATOM 4805 N N . ALA B 1 342 ? 18.679 28.522 10.000 1.00 16.59 304 ALA B N 1
ATOM 4806 C CA . ALA B 1 342 ? 18.941 28.106 8.627 1.00 16.77 304 ALA B CA 1
ATOM 4807 C C . ALA B 1 342 ? 20.399 27.695 8.454 1.00 17.34 304 ALA B C 1
ATOM 4808 O O . ALA B 1 342 ? 20.693 26.693 7.786 1.00 18.31 304 ALA B O 1
ATOM 4810 N N . ILE B 1 343 ? 21.320 28.446 9.061 1.00 16.41 305 ILE B N 1
ATOM 4811 C CA . ILE B 1 343 ? 22.740 28.087 9.025 1.00 17.02 305 ILE B CA 1
ATOM 4812 C C . ILE B 1 343 ? 22.960 26.679 9.580 1.00 19.91 305 ILE B C 1
ATOM 4813 O O . ILE B 1 343 ? 23.676 25.862 8.975 1.00 18.78 305 ILE B O 1
ATOM 4818 N N . GLN B 1 344 ? 22.359 26.372 10.741 1.00 19.01 306 GLN B N 1
ATOM 4819 C CA .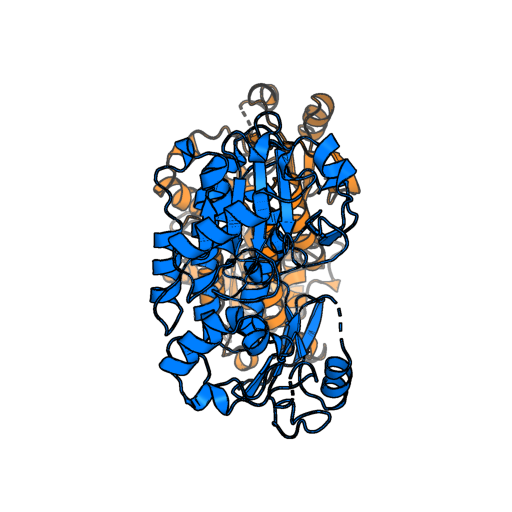 GLN B 1 344 ? 22.534 25.044 11.336 1.00 17.62 306 GLN B CA 1
ATOM 4820 C C . GLN B 1 344 ? 21.902 23.956 10.479 1.00 19.14 306 GLN B C 1
ATOM 4821 O O . GLN B 1 344 ? 22.504 22.893 10.283 1.00 20.25 306 GLN B O 1
ATOM 4827 N N . SER B 1 345 ? 20.678 24.185 9.988 1.00 17.95 307 SER B N 1
ATOM 4828 C CA . SER B 1 345 ? 20.038 23.198 9.115 1.00 17.15 307 SER B CA 1
ATOM 4829 C C . SER B 1 345 ? 20.888 22.914 7.873 1.00 19.73 307 SER B C 1
ATOM 4830 O O . SER B 1 345 ? 21.101 21.748 7.510 1.00 19.97 307 SER B O 1
ATOM 4833 N N . PHE B 1 346 ? 21.365 23.970 7.195 1.00 18.30 308 PHE B N 1
ATOM 4834 C CA . PHE B 1 346 ? 22.230 23.769 6.029 1.00 19.04 308 PHE B CA 1
ATOM 4835 C C . PHE B 1 346 ? 23.453 22.937 6.401 1.00 20.49 308 PHE B C 1
ATOM 4836 O O . PHE B 1 346 ? 23.788 21.949 5.726 1.00 19.46 308 PHE B O 1
ATOM 4844 N N . ALA B 1 347 ? 24.129 23.311 7.495 1.00 19.68 309 ALA B N 1
ATOM 4845 C CA . ALA B 1 347 ? 25.374 22.632 7.839 1.00 19.34 309 ALA B CA 1
ATOM 4846 C C . ALA B 1 347 ? 25.128 21.157 8.133 1.00 22.40 309 ALA B C 1
ATOM 4847 O O . ALA B 1 347 ? 25.933 20.302 7.749 1.00 21.78 309 ALA B O 1
ATOM 4849 N N . LYS B 1 348 ? 24.013 20.844 8.806 1.00 18.44 310 LYS B N 1
ATOM 4850 C CA . LYS B 1 348 ? 23.672 19.458 9.128 1.00 20.64 310 LYS B CA 1
ATOM 4851 C C . LYS B 1 348 ? 23.283 18.674 7.882 1.00 22.77 310 LYS B C 1
ATOM 4852 O O . LYS B 1 348 ? 23.525 17.463 7.806 1.00 23.55 310 LYS B O 1
ATOM 4858 N N . TRP B 1 349 ? 22.674 19.342 6.899 1.00 20.02 311 TRP B N 1
ATOM 4859 C CA . TRP B 1 349 ? 22.420 18.696 5.618 1.00 19.48 311 TRP B CA 1
ATOM 4860 C C . TRP B 1 349 ? 23.716 18.428 4.861 1.00 27.05 311 TRP B C 1
ATOM 4861 O O . TRP B 1 349 ? 23.851 17.390 4.198 1.00 24.67 311 TRP B O 1
ATOM 4872 N N . PHE B 1 350 ? 24.670 19.363 4.924 1.00 20.48 312 PHE B N 1
ATOM 4873 C CA . PHE B 1 350 ? 25.888 19.238 4.131 1.00 22.81 312 PHE B CA 1
ATOM 4874 C C . PHE B 1 350 ? 26.850 18.217 4.728 1.00 24.60 312 PHE B C 1
ATOM 4875 O O . PHE B 1 350 ? 27.548 17.510 3.974 1.00 28.50 312 PHE B O 1
ATOM 4883 N N . TYR B 1 351 ? 26.893 18.121 6.057 1.00 23.53 313 TYR B N 1
ATOM 4884 C CA . TYR B 1 351 ? 27.844 17.267 6.773 1.00 24.35 313 TYR B CA 1
ATOM 4885 C C . TYR B 1 351 ? 27.091 16.450 7.817 1.00 22.61 313 TYR B C 1
ATOM 4886 O O . TYR B 1 351 ? 27.196 16.702 9.024 1.00 26.35 313 TYR B O 1
ATOM 4895 N N . PRO B 1 352 ? 26.303 15.467 7.380 1.00 24.71 314 PRO B N 1
ATOM 4896 C CA . PRO B 1 352 ? 25.431 14.758 8.332 1.00 23.19 314 PRO B CA 1
ATOM 4897 C C . PRO B 1 352 ? 26.165 14.008 9.435 1.00 27.10 314 PRO B C 1
ATOM 4898 O O . PRO B 1 352 ? 25.711 14.025 10.585 1.00 29.67 314 PRO B O 1
ATOM 4902 N N . GLU B 1 353 ? 27.265 13.320 9.128 1.00 30.59 315 GLU B N 1
ATOM 4903 C CA . GLU B 1 353 ? 27.922 12.550 10.181 1.00 34.55 315 GLU B CA 1
ATOM 4904 C C . GLU B 1 353 ? 28.622 13.469 11.177 1.00 30.65 315 GLU B C 1
ATOM 4905 O O . GLU B 1 353 ? 28.595 13.208 12.385 1.00 36.03 315 GLU B O 1
ATOM 4911 N N . GLN B 1 354 ? 29.213 14.574 10.703 1.00 29.04 316 GLN B N 1
ATOM 4912 C CA . GLN B 1 354 ? 29.881 15.494 11.618 1.00 26.47 316 GLN B CA 1
ATOM 4913 C C . GLN B 1 354 ? 28.908 16.216 12.541 1.00 29.13 316 GLN B C 1
ATOM 4914 O O . GLN B 1 354 ? 29.322 16.689 13.603 1.00 30.13 316 GLN B O 1
ATOM 4920 N N . PHE B 1 355 ? 27.634 16.338 12.162 1.00 29.52 317 PHE B N 1
ATOM 4921 C CA . PHE B 1 355 ? 26.655 17.062 12.966 1.00 27.13 317 PHE B CA 1
ATOM 4922 C C . PHE B 1 355 ? 25.591 16.137 13.550 1.00 30.69 317 PHE B C 1
ATOM 4923 O O . PHE B 1 355 ? 24.467 16.572 13.819 1.00 27.51 317 PHE B O 1
ATOM 4931 N N . ALA B 1 356 ? 25.926 14.857 13.757 1.00 29.03 318 ALA B N 1
ATOM 4932 C CA . ALA B 1 356 ? 24.944 13.932 14.322 1.00 30.76 318 ALA B CA 1
ATOM 4933 C C . ALA B 1 356 ? 24.419 14.419 15.670 1.00 33.69 318 ALA B C 1
ATOM 4934 O O . ALA B 1 356 ? 23.270 14.141 16.025 1.00 34.89 318 ALA B O 1
ATOM 4936 N N . ASP B 1 357 ? 25.230 15.166 16.420 1.00 30.25 319 ASP B N 1
ATOM 4937 C CA . ASP B 1 357 ? 24.864 15.653 17.741 1.00 33.29 319 ASP B CA 1
ATOM 4938 C C . ASP B 1 357 ? 24.058 16.946 17.699 1.00 32.65 319 ASP B C 1
ATOM 4939 O O . ASP B 1 357 ? 23.476 17.324 18.721 1.00 33.08 319 ASP B O 1
ATOM 4944 N N . LEU B 1 358 ? 24.022 17.640 16.559 1.00 25.32 320 LEU B N 1
ATOM 4945 C CA . LEU B 1 358 ? 23.355 18.930 16.466 1.00 26.24 320 LEU B CA 1
ATOM 4946 C C . LEU B 1 358 ? 21.901 18.729 16.071 1.00 23.94 320 LEU B C 1
ATOM 4947 O O . LEU B 1 358 ? 21.614 18.052 15.077 1.00 24.37 320 LEU B O 1
ATOM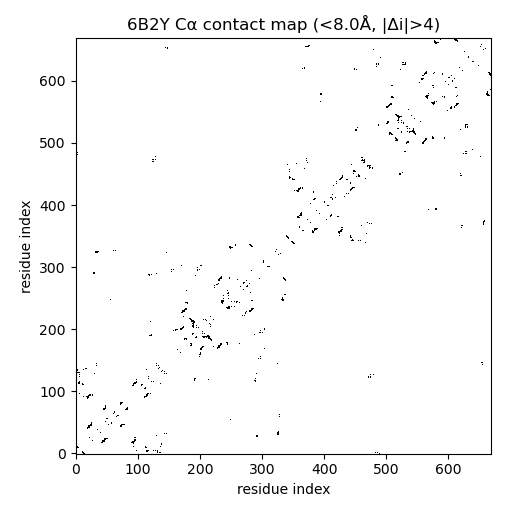 4952 N N . ASP B 1 359 ? 20.991 19.333 16.836 1.00 21.45 321 ASP B N 1
ATOM 4953 C CA . ASP B 1 359 ? 19.556 19.241 16.565 1.00 25.09 321 ASP B CA 1
ATOM 4954 C C . ASP B 1 359 ? 18.976 20.639 16.417 1.00 21.40 321 ASP B C 1
ATOM 4955 O O . ASP B 1 359 ? 18.631 21.282 17.428 1.00 19.59 321 ASP B O 1
ATOM 4960 N N . PRO B 1 360 ? 18.844 21.154 15.190 1.00 23.15 322 PRO B N 1
ATOM 4961 C CA . PRO B 1 360 ? 18.256 22.490 15.024 1.00 20.25 322 PRO B CA 1
ATOM 4962 C C . PRO B 1 360 ? 16.882 22.641 15.655 1.00 18.78 322 PRO B C 1
ATOM 4963 O O . PRO B 1 360 ? 16.515 23.757 16.041 1.00 20.47 322 PRO B O 1
ATOM 4967 N N . LYS B 1 361 ? 16.095 21.562 15.770 1.00 20.27 323 LYS B N 1
ATOM 4968 C CA . LYS B 1 361 ? 14.809 21.689 16.446 1.00 18.80 323 LYS B CA 1
ATOM 4969 C C . LYS B 1 361 ? 15.005 22.090 17.904 1.00 21.80 323 LYS B C 1
ATOM 4970 O O . LYS B 1 361 ? 14.189 22.821 18.468 1.00 18.38 323 LYS B O 1
ATOM 4976 N N . LYS B 1 362 ? 16.079 21.612 18.524 1.00 18.45 324 LYS B N 1
ATOM 4977 C CA . LYS B 1 362 ? 16.339 22.002 19.900 1.00 18.14 324 LYS B CA 1
ATOM 4978 C C . LYS B 1 362 ? 16.865 23.428 19.974 1.00 17.36 324 LYS B C 1
ATOM 4979 O O . LYS B 1 362 ? 16.548 24.154 20.926 1.00 19.38 324 LYS B O 1
ATOM 4985 N N . THR B 1 363 ? 17.675 23.842 18.989 1.00 17.51 325 THR B N 1
ATOM 4986 C CA . THR B 1 363 ? 18.092 25.243 18.944 1.00 17.17 325 THR B CA 1
ATOM 4987 C C . THR B 1 363 ? 16.876 26.154 18.883 1.00 16.64 325 THR B C 1
ATOM 4988 O O . THR B 1 363 ? 16.813 27.168 19.588 1.00 16.16 325 THR B O 1
ATOM 4992 N N . MET B 1 364 ? 15.896 25.803 18.041 1.00 16.55 326 MET B N 1
ATOM 4993 C CA . MET B 1 364 ? 14.691 26.624 17.935 1.00 18.29 326 MET B CA 1
ATOM 4994 C C . MET B 1 364 ? 13.882 26.600 19.233 1.00 20.35 326 MET B C 1
ATOM 4995 O O . MET B 1 364 ? 13.342 27.632 19.648 1.00 18.12 326 MET B O 1
ATOM 5000 N N . ASP B 1 365 ? 13.768 25.432 19.880 1.00 18.89 327 ASP B N 1
ATOM 5001 C CA . ASP B 1 365 ? 13.108 25.359 21.185 1.00 19.20 327 ASP B CA 1
ATOM 5002 C C . ASP B 1 365 ? 13.751 26.323 22.183 1.00 19.28 327 ASP B C 1
ATOM 5003 O O . ASP B 1 365 ? 13.056 27.059 22.896 1.00 17.14 327 ASP B O 1
ATOM 5008 N N . SER B 1 366 ? 15.085 26.304 22.272 1.00 17.96 328 SER B N 1
ATOM 5009 C CA . SER B 1 366 ? 15.783 27.204 23.199 1.00 17.80 328 SER B CA 1
ATOM 5010 C C . SER B 1 366 ? 15.568 28.667 22.823 1.00 17.23 328 SER B C 1
ATOM 5011 O O . SER B 1 366 ? 15.428 29.533 23.700 1.00 19.42 328 SER B O 1
ATOM 5014 N N . LEU B 1 367 ? 15.610 28.973 21.527 1.00 17.65 329 LEU B N 1
ATOM 5015 C CA . LEU B 1 367 ? 15.378 30.343 21.092 1.00 18.06 329 LEU B CA 1
ATOM 5016 C C . LEU B 1 367 ? 14.033 30.837 21.590 1.00 17.20 329 LEU B C 1
ATOM 5017 O O . LEU B 1 367 ? 13.931 31.918 22.188 1.00 18.22 329 LEU B O 1
ATOM 5022 N N . TYR B 1 368 ? 12.977 30.055 21.343 1.00 16.48 330 TYR B N 1
ATOM 5023 C CA . TYR B 1 368 ? 11.646 30.474 21.766 1.00 16.81 330 TYR B CA 1
ATOM 5024 C C . TYR B 1 368 ? 11.545 30.527 23.285 1.00 20.53 330 TYR B C 1
ATOM 5025 O O . TYR B 1 368 ? 10.915 31.431 23.844 1.00 20.68 330 TYR B O 1
ATOM 5034 N N . SER B 1 369 ? 12.123 29.545 23.970 1.00 18.58 331 SER B N 1
ATOM 5035 C CA . SER B 1 369 ? 11.963 29.487 25.418 1.00 21.09 331 SER B CA 1
ATOM 5036 C C . SER B 1 369 ? 12.571 30.713 26.084 1.00 19.63 331 SER B C 1
ATOM 5037 O O . SER B 1 369 ? 11.990 31.290 27.013 1.00 21.13 331 SER B O 1
ATOM 5040 N N . GLN B 1 370 ? 13.731 31.138 25.604 1.00 19.47 332 GLN B N 1
ATOM 5041 C CA . GLN B 1 370 ? 14.484 32.188 26.259 1.00 20.26 332 GLN B CA 1
ATOM 5042 C C . GLN B 1 370 ? 14.140 33.583 25.772 1.00 21.38 332 GLN B C 1
ATOM 5043 O O . GLN B 1 370 ? 14.461 34.547 26.467 1.00 21.45 332 GLN B O 1
ATOM 5049 N N . PHE B 1 371 ? 13.519 33.732 24.600 1.00 16.86 333 PHE B N 1
ATOM 5050 C CA . PHE B 1 371 ? 13.357 35.074 24.054 1.00 18.21 333 PHE B CA 1
ATOM 5051 C C . PHE B 1 371 ? 11.944 35.456 23.658 1.00 19.15 333 PHE B C 1
ATOM 5052 O O . PHE B 1 371 ? 11.673 36.655 23.569 1.00 16.40 333 PHE B O 1
ATOM 5060 N N . LEU B 1 372 ? 11.042 34.508 23.431 1.00 20.98 334 LEU B N 1
ATOM 5061 C CA . LEU B 1 372 ? 9.763 34.815 22.802 1.00 18.74 334 LEU B CA 1
ATOM 5062 C C . LEU B 1 372 ? 8.606 34.484 23.735 1.00 19.05 334 LEU B C 1
ATOM 5063 O O . LEU B 1 372 ? 8.775 33.861 24.785 1.00 20.27 334 LEU B O 1
ATOM 5068 N N . ALA B 1 373 ? 7.423 34.948 23.331 1.00 19.69 335 ALA B N 1
ATOM 5069 C CA . ALA B 1 373 ? 6.202 34.815 24.112 1.00 19.91 335 ALA B CA 1
ATOM 5070 C C . ALA B 1 373 ? 5.210 33.850 23.481 1.00 22.12 335 ALA B C 1
ATOM 5071 O O . ALA B 1 373 ? 4.074 33.749 23.954 1.00 26.97 335 ALA B O 1
ATOM 5073 N N . VAL B 1 374 ? 5.610 33.145 22.431 1.00 22.40 336 VAL B N 1
ATOM 5074 C CA . VAL B 1 374 ? 4.809 32.094 21.826 1.00 22.01 336 VAL B CA 1
ATOM 5075 C C . VAL B 1 374 ? 5.597 30.795 21.849 1.00 23.01 336 VAL B C 1
ATOM 5076 O O . VAL B 1 374 ? 6.813 30.777 22.050 1.00 23.40 336 VAL B O 1
ATOM 5080 N N . GLU B 1 375 ? 4.884 29.699 21.645 1.00 23.69 337 GLU B N 1
ATOM 5081 C CA . GLU B 1 375 ? 5.531 28.401 21.584 1.00 23.66 337 GLU B CA 1
ATOM 5082 C C . GLU B 1 375 ? 5.984 28.134 20.160 1.00 22.70 337 GLU B C 1
ATOM 5083 O O . GLU B 1 375 ? 5.379 28.633 19.208 1.00 24.83 337 GLU B O 1
ATOM 5089 N N . PRO B 1 376 ? 7.056 27.379 19.975 1.00 21.44 338 PRO B N 1
ATOM 5090 C CA . PRO B 1 376 ? 7.411 26.971 18.618 1.00 25.28 338 PRO B CA 1
ATOM 5091 C C . PRO B 1 376 ? 6.324 26.063 18.057 1.00 26.84 338 PRO B C 1
ATOM 5092 O O . PRO B 1 376 ? 5.701 25.281 18.780 1.00 25.93 338 PRO B O 1
ATOM 5096 N N . SER B 1 377 ? 6.048 26.226 16.768 1.00 20.42 339 SER B N 1
ATOM 5097 C CA . SER B 1 377 ? 5.038 25.418 16.110 1.00 20.24 339 SER B CA 1
ATOM 5098 C C . SER B 1 377 ? 5.398 25.306 14.640 1.00 22.05 339 SER B C 1
ATOM 5099 O O . SER B 1 377 ? 6.157 26.118 14.111 1.00 25.78 339 SER B O 1
ATOM 5102 N N . GLY B 1 378 ? 4.836 24.297 13.983 1.00 22.16 340 GLY B N 1
ATOM 5103 C CA . GLY B 1 378 ? 4.949 24.200 12.545 1.00 23.40 340 GLY B CA 1
ATOM 5104 C C . GLY B 1 378 ? 6.298 23.654 12.118 1.00 25.58 340 GLY B C 1
ATOM 5105 O O . GLY B 1 378 ? 7.004 22.991 12.872 1.00 19.84 340 GLY B O 1
ATOM 5106 N N . THR B 1 379 ? 6.669 23.981 10.885 1.00 18.03 341 THR B N 1
ATOM 5107 C CA . THR B 1 379 ? 7.756 23.298 10.194 1.00 15.04 341 THR B CA 1
ATOM 5108 C C . THR B 1 379 ? 8.490 24.319 9.345 1.00 18.39 341 THR B C 1
ATOM 5109 O O . THR B 1 379 ? 7.877 24.940 8.470 1.00 18.80 341 THR B O 1
ATOM 5113 N N . TYR B 1 380 ? 9.794 24.488 9.586 1.00 16.56 342 TYR B N 1
ATOM 5114 C CA . TYR B 1 380 ? 10.567 25.512 8.878 1.00 21.35 342 TYR B CA 1
ATOM 5115 C C . TYR B 1 380 ? 11.665 24.939 7.995 1.00 19.52 342 TYR B C 1
ATOM 5116 O O . TYR B 1 380 ? 12.367 25.705 7.313 1.00 16.82 342 TYR B O 1
ATOM 5125 N N . TRP B 1 381 ? 11.850 23.622 8.008 1.00 18.87 343 TRP B N 1
ATOM 5126 C CA . TRP B 1 381 ? 12.766 22.948 7.101 1.00 18.76 343 TRP B CA 1
ATOM 5127 C C . TRP B 1 381 ? 12.289 21.510 6.978 1.00 22.47 343 TRP B C 1
ATOM 5128 O O . TRP B 1 381 ? 11.550 21.009 7.836 1.00 22.34 343 TRP B O 1
ATOM 5139 N N . ILE B 1 382 ? 12.693 20.847 5.896 1.00 19.62 344 ILE B N 1
ATOM 5140 C CA . ILE B 1 382 ? 12.300 19.453 5.707 1.00 23.09 344 ILE B CA 1
ATOM 5141 C C . ILE B 1 382 ? 13.284 18.788 4.759 1.00 21.79 344 ILE B C 1
ATOM 5142 O O . ILE B 1 382 ? 13.875 19.441 3.890 1.00 21.87 344 ILE B O 1
ATOM 5147 N N . GLU B 1 383 ? 13.462 17.480 4.930 1.00 24.84 345 GLU B N 1
ATOM 5148 C CA . GLU B 1 383 ? 14.237 16.666 4.005 1.00 22.84 345 GLU B CA 1
ATOM 5149 C C . GLU B 1 383 ? 13.284 15.879 3.126 1.00 25.32 345 GLU B C 1
ATOM 5150 O O . GLU B 1 383 ? 12.275 15.355 3.606 1.00 29.06 345 GLU B O 1
ATOM 5156 N N . ALA B 1 384 ? 13.592 15.833 1.831 1.00 22.87 346 ALA B N 1
ATOM 5157 C CA . ALA B 1 384 ? 12.795 15.040 0.914 1.00 26.93 346 ALA B CA 1
ATOM 5158 C C . ALA B 1 384 ? 12.862 13.580 1.330 1.00 31.59 346 ALA B C 1
ATOM 5159 O O . ALA B 1 384 ? 13.943 13.053 1.623 1.00 29.88 346 ALA B O 1
ATOM 5161 N N . LYS B 1 385 ? 11.707 12.933 1.390 1.00 34.65 347 LYS B N 1
ATOM 5162 C CA . LYS B 1 385 ? 11.653 11.542 1.837 1.00 35.92 347 LYS B CA 1
ATOM 5163 C C . LYS B 1 385 ? 10.621 10.745 1.049 1.00 37.74 347 LYS B C 1
ATOM 5164 O O . LYS B 1 385 ? 10.840 10.393 -0.108 1.00 49.01 347 LYS B O 1
#